Protein 8JUO (pdb70)

B-factor: mean 28.26, std 8.42, range [14.9, 81.4]

Foldseek 3Di:
DAEEEEALPFDLNVVLLVVCQVVVPPHPYYAYEYAPVQAQDWDDHPHDIYGYHYDDQDAPQAPHAEYEYDHELVCCVVCLCSNPVRPHQYEYAYPNCLPPPLAAEEQCLAPLVSLLRRVSSYHYHAFLVLLLVVLLCRLVCVVFNWAEKEKEKAFELCLLTPVSLVLLVQQVVCVVVVHDRDDDSDPDRAVVDKAQDDADADPVRHHPVQVSNQPNNCRRNVHNHGYGYGYMYHSHRFKMKMKMKTFGPAADALVNSQVSQVPGPQEAEFEDVVVPTADDAVVQEPPGGWYKYPWHADPVDRRMIIIMTMHGCSDSVGSVSSVVSVVSCVVVVVD/DAEEEEALPFLLNVVLLVVCVVVVPPHPYYAYEYAPVQAQDWDDHPHDIYGYHYDDQDQPLAPHAEYEYDHELVVCVVCLCSNPVRPHQYEAAYPNCLQPPLAAAEQCLAALVSLLRRPSSYHYDAFLVLLLVVLLCRLVCVVFNWAEKEKEKAFEQCLLTPVSLVLLVVQVVCVVVVHDRDDDSDPDRAVVDKAQADADADPVRHHPVQVSNQRNNCRHNVHNYGYGYGYMYHHHRFKMKMKMKTFGPAADFLVNSLVSQVPGPQEDEFEDVVVPTADDAVVQEPPGGWYKYPWGQDPVDRRMIIIMTMHGCSDSVGSVSSVVSVVSCVVVVVD

Secondary structure (DSSP, 8-state):
-EEEEES-SSHHHHHHHHHHHHTT---SEEEEEE-TTTTT-EEEETTEEEEPEE--SSSTTTT-SEEEE-SHHHHHHHHHHHHTTTS-EEEE-SSTTTT-TTS-B--HHHHGGGGG--TTSEEEPPPHHHHHHHHHHHHHHHHS-EEEEEEEEEE-GGGGHHHHHHHHHHHHHHHHTTPPPP-SSSSS--TT--B---S-B-TTS-BHHHHHHHHHHHHHHTS--EEEEEEEE-S-SSEEEEEEEEEESS---HHHHHHHHHT-TTEEE--BGGGTB---HHHHTT--SEEEEEEEE-TT-TTEEEEEEEEETTIIIIIHHHHHHHHHHHHTT--/-EEEEES-SSHHHHHHHHHHHHTT---SEEEEEE-TTTTT-EEEETTEEEEPEEP-SSSTTTT-SEEEE-SHHHHHHHHHHHHHTTSPEEEE-SSTTTT-TTS-B--HHHHGGGGG--TTSEEEPPPHHHHHHHHHHHHHHHHS-EEEEEEEEEE-GGGGHHHHHHHHHHHHHHHHTTPPPP--SSSS--TT--B---S-B-TTS-BHHHHHHHHHHHHHHTS--EEEEEEEE-S-SSEEEEEEEEEESS---HHHHHHHHHT-TTEEE--BGGGTB---HHHHTT--SEEEEEEEE-TT-TTEEEEEEEEETTIIIIIHHHHHHHHHHHHTT--

Organism: Porphyromonas gingivalis (NCBI:txid837)

Sequence (670 aa):
MKIAIVGVSGAVGQEFLRVLSQRDFPIDGLYLFGSSRSAGSVYSFKGKEYVVRELKDNDDFKGIDIAFCSAGGDTSIAFADTITRHGTLMIDNSSAFRMQEDVPLVVPEVNGDDALVHPRNIISNPNCTTIQMVVALKPIEDLSHIRRVHVATYQAASGAGALGMAELVQQVEELARGEKPTVDKFAYQLMYNLIPQIDVFTDNDYTKEEMKMYRETKRIMHSDVMVSATCVRVPVMRAHSEAIWVETERPIAPEEARAAFAKAPGVLLCDEPSEKQYPMPLFGTEQDPVIVGRIRQDLANPNGLVFWCVSDQIRKGAALNAVQIAEYLIAKGHFMKIAIVGVSGAVGQEFLRVLSQRDFPIDGLYLFGSSRSAGSVYSFKGKEYVVRELKDNDDFKGIDIAFCSAGGDTSIAFADTITRHGTLMIDNSSAFRMQEDVPLVVPEVNGDDALVHPRNIISNPNCTTIQMVVALKPIEDLSHIRRVHVATYQAASGAGALGMAELVQQVEELARGEKPTVDKFAYQLMYNLIPQIDVFTDNDYTKEEMKMYRETKRIMHSDVMVSATCVRVPVMRAHSEAIWVETERPIAPEEARAAFAKAPGVLLCDEPSEKQYPMPLFGTEQDPVIVGRIRQDLANPNGLVFWCVSDQIRKGAALNAVQIAEYLIAKGHF

Solvent-accessible surface area: 29797 Å² total; per-residue (Å²): 49,85,0,0,0,1,11,0,68,35,32,29,1,69,13,0,17,88,2,0,41,95,78,114,4,66,33,126,14,9,65,4,0,7,63,76,220,12,40,50,43,92,46,68,9,116,57,137,114,56,94,4,99,64,12,112,104,50,86,36,1,150,49,8,49,0,0,0,1,27,35,36,19,124,36,1,114,70,48,4,106,1,0,25,109,68,51,0,5,0,0,0,21,10,52,26,15,16,77,75,144,64,0,12,3,1,0,20,42,18,12,6,81,44,0,56,109,32,95,94,40,3,0,0,2,2,12,16,0,0,0,2,0,0,1,0,0,61,15,0,36,100,58,14,48,0,77,120,2,112,5,31,1,92,2,0,0,5,38,34,32,55,114,0,36,57,16,6,68,72,0,76,75,12,56,92,133,73,82,151,14,78,53,92,96,11,73,143,51,0,35,174,59,105,10,92,61,8,61,84,116,41,158,81,118,77,1,102,12,14,18,39,0,73,116,2,0,58,46,1,21,130,19,103,0,91,4,45,4,75,0,24,26,7,44,39,66,33,0,1,2,0,14,0,98,2,23,2,102,100,78,4,57,41,139,56,0,78,54,7,1,68,158,13,97,34,21,85,39,30,10,65,97,108,119,157,84,77,3,71,25,139,135,1,33,94,91,43,38,0,13,0,0,98,20,92,69,16,182,97,41,107,35,4,3,8,2,53,0,0,3,0,22,6,30,3,7,9,0,5,0,0,0,31,0,0,46,56,0,57,65,111,64,64,106,58,83,0,0,0,2,11,0,69,34,34,29,1,70,13,1,17,87,2,0,40,101,84,108,3,68,37,123,16,10,65,4,0,5,63,79,222,12,40,50,44,92,47,72,10,104,73,126,110,42,96,3,104,62,13,110,105,48,87,36,0,151,45,9,48,0,0,0,2,24,33,41,20,126,36,2,115,65,47,5,108,2,1,24,105,73,52,0,5,0,1,0,28,11,53,25,9,16,84,71,141,64,0,13,6,0,0,20,40,19,14,5,85,44,0,64,110,32,94,86,44,3,0,0,0,1,12,14,0,0,0,1,0,0,2,0,0,59,15,0,34,97,57,13,46,0,97,104,1,116,5,31,1,93,2,0,0,6,39,37,32,55,116,0,34,58,17,6,71,83,0,72,80,12,53,92,171,75,89,178,23,76,65,97,95,12,74,144,53,0,35,172,58,109,11,92,65,9,64,83,115,36,156,83,117,78,1,107,12,15,17,42,0,73,113,1,0,53,47,1,19,128,18,101,0,89,4,45,3,75,0,24,21,9,43,38,68,35,0,1,2,0,14,0,97,2,32,4,110,103,76,5,58,40,136,56,0,76,57,11,1,69,149,12,95,30,22,87,42,24,10,67,97,103,110,150,89,74,3,72,26,139,130,1,33,98,87,42,36,0,14,0,0,98,19,95,67,16,179,97,43,108,36,3,3,7,1,53,0,0,2,0,25,6,29,3,3,4,0,6,0,1,0,30,0,0,46,50,0,58,77,113,64,60,109

Radius of gyration: 28.69 Å; Cα contacts (8 Å, |Δi|>4): 1543; chains: 2; bounding box: 78×66×54 Å

InterPro domains:
  IPR000534 Semialdehyde dehydrogenase, NAD-binding [PF01118] (2-114)
  IPR000534 Semialdehyde dehydrogenase, NAD-binding [SM00859] (2-118)
  IPR005986 Aspartate-semialdehyde dehydrogenase, beta-type [TIGR01296] (2-331)
  IPR012080 Aspartate-semialdehyde dehydrogenase [MF_02121] (1-330)
  IPR012280 Semialdehyde dehydrogenase, dimerisation domain [PF02774] (137-316)
  IPR036291 NAD(P)-binding domain superfamily [SSF51735] (1-154)

Nearest PDB structures (foldseek):
  8juo-assembly1_A  TM=1.003E+00  e=2.904E-75  Porphyromonas gingivalis
  3pyx-assembly1_B  TM=9.686E-01  e=6.316E-44  Streptococcus pneumoniae SP23-BS72
  2yv3-assembly1_B  TM=9.717E-01  e=7.870E-43  Thermus thermophilus HB8
  2gyy-assembly1_A  TM=9.498E-01  e=2.399E-42  Streptococcus pneumoniae
  2gyy-assembly2_D  TM=9.455E-01  e=7.313E-42  Streptococcus pneumoniae

Structure (mmCIF, N/CA/C/O backbone):
data_8JUO
#
_entry.id   8JUO
#
_cell.length_a   74.860
_cell.length_b   108.860
_cell.length_c   162.070
_cell.angle_alpha   90.000
_cell.angle_beta   90.000
_cell.angle_gamma   90.000
#
_symmetry.space_group_name_H-M   'I 21 21 21'
#
loop_
_entity.id
_entity.type
_entity.pdbx_description
1 polymer 'Aspartate-semialdehyde dehydrogenase'
2 water water
#
loop_
_atom_site.group_PDB
_atom_site.id
_atom_site.type_symbol
_atom_site.label_atom_id
_atom_site.label_alt_id
_atom_site.label_comp_id
_atom_site.label_asym_id
_atom_site.label_entity_id
_atom_site.label_seq_id
_atom_site.pdbx_PDB_ins_code
_atom_site.Cartn_x
_atom_site.Cartn_y
_atom_site.Cartn_z
_atom_site.occupancy
_atom_site.B_iso_or_equiv
_atom_site.auth_seq_id
_atom_site.auth_comp_id
_atom_site.auth_asym_id
_atom_site.auth_atom_id
_atom_site.pdbx_PDB_model_num
ATOM 1 N N . MET A 1 1 ? 6.41400 15.95500 -16.68900 1.000 47.97000 1 MET A N 1
ATOM 2 C CA . MET A 1 1 ? 5.40700 14.94400 -17.01500 1.000 40.45000 1 MET A CA 1
ATOM 3 C C . MET A 1 1 ? 4.51900 14.59300 -15.82400 1.000 38.25000 1 MET A C 1
ATOM 4 O O . MET A 1 1 ? 5.00200 14.19000 -14.76900 1.000 36.63000 1 MET A O 1
ATOM 9 N N . LYS A 1 2 ? 3.21100 14.74000 -16.01600 1.000 36.41000 2 LYS A N 1
ATOM 10 C CA . LYS A 1 2 ? 2.21700 14.41000 -15.00600 1.000 32.42000 2 LYS A CA 1
ATOM 11 C C . LYS A 1 2 ? 1.50600 13.11900 -15.39600 1.000 27.26000 2 LYS A C 1
ATOM 12 O O . LYS A 1 2 ? 0.99700 12.99900 -16.51800 1.000 28.81000 2 LYS A O 1
ATOM 18 N N . ILE A 1 3 ? 1.46500 12.16600 -14.46400 1.000 27.47000 3 ILE A N 1
ATOM 19 C CA . ILE A 1 3 ? 1.11700 10.77200 -14.73500 1.000 25.65000 3 ILE A CA 1
ATOM 20 C C . ILE A 1 3 ? -0.01900 10.36700 -13.81100 1.000 27.41000 3 ILE A C 1
ATOM 21 O O . ILE A 1 3 ? 0.03400 10.62600 -12.60400 1.000 27.77000 3 ILE A O 1
ATOM 26 N N . ALA A 1 4 ? -1.03700 9.72900 -14.37100 1.000 25.14000 4 ALA A N 1
ATOM 27 C CA . ALA A 1 4 ? -2.11800 9.15700 -13.58100 1.000 24.74000 4 ALA A CA 1
ATOM 28 C C . ALA A 1 4 ? -2.07900 7.63400 -13.65500 1.000 22.96000 4 ALA A C 1
ATOM 29 O O . ALA A 1 4 ? -1.73400 7.05800 -14.69400 1.000 24.31000 4 ALA A O 1
ATOM 31 N N . ILE A 1 5 ? -2.42600 6.98300 -12.54700 1.000 21.43000 5 ILE A N 1
ATOM 32 C CA . ILE A 1 5 ? -2.72700 5.55400 -12.52200 1.000 21.17000 5 ILE A CA 1
ATOM 33 C C . ILE A 1 5 ? -4.19200 5.42000 -12.13300 1.000 23.47000 5 ILE A C 1
ATOM 34 O O . ILE A 1 5 ? -4.60200 5.88000 -11.05800 1.000 23.12000 5 ILE A O 1
ATOM 39 N N . VAL A 1 6 ? -4.97600 4.81400 -13.01000 1.000 21.28000 6 VAL A N 1
ATOM 40 C CA . VAL A 1 6 ? -6.40600 4.61600 -12.79900 1.000 22.60000 6 VAL A CA 1
ATOM 41 C C . VAL A 1 6 ? -6.61100 3.14000 -12.49200 1.000 24.57000 6 VAL A C 1
ATOM 42 O O . VAL A 1 6 ? -6.43500 2.28400 -13.36900 1.000 25.54000 6 VAL A O 1
ATOM 46 N N . GLY A 1 7 ? -6.97900 2.84200 -11.24700 1.000 21.46000 7 GLY A N 1
ATOM 47 C CA . GLY A 1 7 ? -7.07700 1.46700 -10.79200 1.000 21.03000 7 GLY A CA 1
ATOM 48 C C . GLY A 1 7 ? -5.76700 1.02000 -10.17800 1.000 24.04000 7 GLY A C 1
ATOM 49 O O . GLY A 1 7 ? -5.09700 0.13300 -10.70700 1.000 23.20000 7 GLY A O 1
ATOM 50 N N . VAL A 1 8 ? -5.39600 1.62900 -9.05200 1.000 25.10000 8 VAL A N 1
ATOM 51 C CA . VAL A 1 8 ? -4.08400 1.38100 -8.46800 1.000 24.41000 8 VAL A CA 1
ATOM 52 C C . VAL A 1 8 ? -4.09800 0.23500 -7.45900 1.000 23.45000 8 VAL A C 1
ATOM 53 O O . VAL A 1 8 ? -3.03400 -0.31800 -7.14500 1.000 23.64000 8 VAL A O 1
ATOM 57 N N . SER A 1 9 ? -5.27600 -0.18700 -6.99100 1.000 21.97000 9 SER A N 1
ATOM 58 C CA . SER A 1 9 ? -5.40400 -1.09500 -5.85500 1.000 21.31000 9 SER A CA 1
ATOM 59 C C . SER A 1 9 ? -4.98900 -2.53300 -6.16200 1.000 20.38000 9 SER A C 1
ATOM 60 O O . SER A 1 9 ? -4.59000 -3.24900 -5.23900 1.000 21.92000 9 SER A O 1
ATOM 63 N N . GLY A 1 10 ? -5.17400 -2.98000 -7.40500 1.000 22.33000 10 GLY A N 1
ATOM 64 C CA . GLY A 1 10 ? -4.99300 -4.37400 -7.76000 1.000 22.12000 10 GLY A CA 1
ATOM 65 C C . GLY A 1 10 ? -3.54800 -4.72100 -8.11600 1.000 25.52000 10 GLY A C 1
ATOM 66 O O . GLY A 1 10 ? -2.62700 -3.90700 -8.00500 1.000 25.05000 10 GLY A O 1
ATOM 67 N N . ALA A 1 11 ? -3.36000 -5.96800 -8.56700 1.000 21.19000 11 ALA A N 1
ATOM 68 C CA . ALA A 1 11 ? -2.00200 -6.46600 -8.78300 1.000 24.76000 11 ALA A CA 1
ATOM 69 C C . ALA A 1 11 ? -1.27100 -5.64900 -9.84400 1.000 25.61000 11 ALA A C 1
ATOM 70 O O . ALA A 1 11 ? -0.08300 -5.32800 -9.69100 1.000 22.36000 11 ALA A O 1
ATOM 72 N N . VAL A 1 12 ? -1.96300 -5.29500 -10.92700 1.000 25.21000 12 VAL A N 1
ATOM 73 C CA . VAL A 1 12 ? -1.29500 -4.56900 -12.00000 1.000 23.43000 12 VAL A CA 1
ATOM 74 C C . VAL A 1 12 ? -1.05500 -3.11900 -11.59400 1.000 23.59000 12 VAL A C 1
ATOM 75 O O . VAL A 1 12 ? -0.00800 -2.53300 -11.90000 1.000 22.05000 12 VAL A O 1
ATOM 79 N N . GLY A 1 13 ? -2.01100 -2.51200 -10.89300 1.000 21.81000 13 GLY A N 1
ATOM 80 C CA . GLY A 1 13 ? -1.81200 -1.13900 -10.46500 1.000 21.42000 13 GLY A CA 1
ATOM 81 C C . GLY A 1 13 ? -0.62900 -1.00300 -9.52800 1.000 24.54000 13 GLY A C 1
ATOM 82 O O . GLY A 1 13 ? 0.14200 -0.04000 -9.62100 1.000 22.85000 13 GLY A O 1
ATOM 83 N N . GLN A 1 14 ? -0.47400 -1.96300 -8.60900 1.000 24.33000 14 GLN A N 1
ATOM 84 C CA . GLN A 1 14 ? 0.71200 -1.98400 -7.76100 1.000 22.26000 14 GLN A CA 1
ATOM 85 C C . GLN A 1 14 ? 1.97100 -2.20100 -8.58500 1.000 23.07000 14 GLN A C 1
ATOM 86 O O . GLN A 1 14 ? 3.02600 -1.63000 -8.27500 1.000 26.07000 14 GLN A O 1
ATOM 92 N N . GLU A 1 15 ? 1.88400 -3.00000 -9.65000 1.000 23.27000 15 GLU A N 1
ATOM 93 C CA . GLU A 1 15 ? 3.06400 -3.19700 -10.48400 1.000 23.95000 15 GLU A CA 1
ATOM 94 C C . GLU A 1 15 ? 3.46300 -1.90800 -11.19400 1.000 24.58000 15 GLU A C 1
ATOM 95 O O . GLU A 1 15 ? 4.65500 -1.63600 -11.36100 1.000 25.31000 15 GLU A O 1
ATOM 101 N N . PHE A 1 16 ? 2.48500 -1.09700 -11.60500 1.000 22.99000 16 PHE A N 1
ATOM 102 C CA . PHE A 1 16 ? 2.79900 0.21000 -12.18000 1.000 24.01000 16 PHE A CA 1
ATOM 103 C C . PHE A 1 16 ? 3.63100 1.05800 -11.22100 1.000 23.57000 16 PHE A C 1
ATOM 104 O O . PHE A 1 16 ? 4.59900 1.71100 -11.63700 1.000 23.47000 16 PHE A O 1
ATOM 112 N N . LEU A 1 17 ? 3.26200 1.07400 -9.93400 1.000 25.07000 17 LEU A N 1
ATOM 113 C CA . LEU A 1 17 ? 4.03000 1.83500 -8.94600 1.000 25.36000 17 LEU A CA 1
ATOM 114 C C . LEU A 1 17 ? 5.46800 1.34200 -8.86700 1.000 25.67000 17 LEU A C 1
ATOM 115 O O . LEU A 1 17 ? 6.40600 2.14200 -8.74400 1.000 25.53000 17 LEU A O 1
ATOM 120 N N . ARG A 1 18 ? 5.65600 0.02700 -8.92100 1.000 24.61000 18 ARG A N 1
ATOM 121 C CA . ARG A 1 18 ? 6.99800 -0.53700 -8.84600 1.000 25.09000 18 ARG A CA 1
ATOM 122 C C . ARG A 1 18 ? 7.79500 -0.23400 -10.10900 1.000 27.50000 18 ARG A C 1
ATOM 123 O O . ARG A 1 18 ? 8.94200 0.22200 -10.03100 1.000 29.17000 18 ARG A O 1
ATOM 131 N N . VAL A 1 19 ? 7.20700 -0.48000 -11.28300 1.000 25.43000 19 VAL A N 1
ATOM 132 C CA . VAL A 1 19 ? 7.91200 -0.34100 -12.55700 1.000 28.50000 19 VAL A CA 1
ATOM 133 C C . VAL A 1 19 ? 8.27400 1.11800 -12.82100 1.000 24.91000 19 VAL A C 1
ATOM 134 O O . VAL A 1 19 ? 9.34600 1.41400 -13.36100 1.000 24.05000 19 VAL A O 1
ATOM 138 N N . LEU A 1 20 ? 7.33900 2.02500 -12.52100 1.000 22.66000 20 LEU A N 1
ATOM 139 C CA . LEU A 1 20 ? 7.58100 3.42500 -12.84500 1.000 24.40000 20 LEU A CA 1
ATOM 140 C C . LEU A 1 20 ? 8.73000 3.98100 -12.02600 1.000 24.03000 20 LEU A C 1
ATOM 141 O O . LEU A 1 20 ? 9.44700 4.86500 -12.49400 1.000 24.57000 20 LEU A O 1
ATOM 146 N N . SER A 1 21 ? 8.92000 3.45700 -10.81600 1.000 25.62000 21 SER A N 1
ATOM 147 C CA . SER A 1 21 ? 10.04700 3.81200 -9.96400 1.000 28.31000 21 SER A CA 1
ATOM 148 C C . SER A 1 21 ? 11.33200 3.13500 -10.43900 1.000 30.96000 21 SER A C 1
ATOM 149 O O . SER A 1 21 ? 12.37700 3.78900 -10.57300 1.000 31.03000 21 SER A O 1
ATOM 152 N N . GLN A 1 22 ? 11.25500 1.82000 -10.69200 1.000 27.42000 22 GLN A N 1
ATOM 153 C CA . GLN A 1 22 ? 12.43600 1.04000 -11.05900 1.000 30.65000 22 GLN A CA 1
ATOM 154 C C . GLN A 1 22 ? 13.07500 1.55800 -12.34200 1.000 33.43000 22 GLN A C 1
ATOM 155 O O . GLN A 1 22 ? 14.30600 1.55700 -12.47700 1.000 30.18000 22 GLN A O 1
ATOM 161 N N . ARG A 1 23 ? 12.26300 2.00400 -13.29500 1.000 28.44000 23 ARG A N 1
ATOM 162 C CA . ARG A 1 23 ? 12.76800 2.43000 -14.59500 1.000 30.13000 23 ARG A CA 1
ATOM 163 C C . ARG A 1 23 ? 12.97900 3.93000 -14.67200 1.000 30.61000 23 ARG A C 1
ATOM 164 O O . ARG A 1 23 ? 13.22300 4.45600 -15.76600 1.000 30.40000 23 ARG A O 1
ATOM 172 N N . ASP A 1 24 ? 12.88500 4.62600 -13.53700 1.000 31.32000 24 ASP A N 1
ATOM 173 C CA . ASP A 1 24 ? 13.12800 6.06500 -13.46900 1.000 32.98000 24 ASP A CA 1
ATOM 174 C C . ASP A 1 24 ? 12.31900 6.80500 -14.52800 1.000 32.55000 24 ASP A C 1
ATOM 175 O O . ASP A 1 24 ? 12.80900 7.71300 -15.20200 1.000 30.68000 24 ASP A O 1
ATOM 180 N N . PHE A 1 25 ? 11.07300 6.37700 -14.69700 1.000 29.95000 25 PHE A N 1
ATOM 181 C CA . PHE A 1 25 ? 10.17200 7.07200 -15.59600 1.000 29.40000 25 PHE A CA 1
ATOM 182 C C . PHE A 1 25 ? 10.06200 8.53400 -15.16100 1.000 27.38000 25 PHE A C 1
ATOM 183 O O . PHE A 1 25 ? 10.00800 8.82300 -13.95800 1.000 28.39000 25 PHE A O 1
ATOM 191 N N . PRO A 1 26 ? 10.06900 9.48400 -16.09500 1.000 31.25000 26 PRO A N 1
ATOM 192 C CA . PRO A 1 26 ? 10.13300 10.90300 -15.71300 1.000 31.36000 26 PRO A CA 1
ATOM 193 C C . PRO A 1 26 ? 8.77500 11.39500 -15.22100 1.000 33.80000 26 PRO A C 1
ATOM 194 O O . PRO A 1 26 ? 7.81400 11.47700 -15.98800 1.000 35.98000 26 PRO A O 1
ATOM 198 N N . ILE A 1 27 ? 8.69800 11.69800 -13.92600 1.000 31.27000 27 ILE A N 1
ATOM 199 C CA . ILE A 1 27 ? 7.43100 12.02300 -13.27400 1.000 34.48000 27 ILE A CA 1
ATOM 200 C C . ILE A 1 27 ? 7.60600 13.30400 -12.46200 1.000 36.51000 27 ILE A C 1
ATOM 201 O O . ILE A 1 27 ? 8.40900 13.34000 -11.52200 1.000 34.49000 27 ILE A O 1
ATOM 206 N N . ASP A 1 28 ? 6.85800 14.35200 -12.83200 1.000 36.21000 28 ASP A N 1
ATOM 207 C CA . ASP A 1 28 ? 6.77800 15.58800 -12.05300 1.000 41.17000 28 ASP A CA 1
ATOM 208 C C . ASP A 1 28 ? 5.58800 15.61300 -11.10600 1.000 41.47000 28 ASP A C 1
ATOM 209 O O . ASP A 1 28 ? 5.61200 16.35800 -10.11600 1.000 45.02000 28 ASP A O 1
ATOM 214 N N . GLY A 1 29 ? 4.55300 14.82700 -11.39700 1.000 36.31000 29 GLY A N 1
ATOM 215 C CA . GLY A 1 29 ? 3.35200 14.74900 -10.58800 1.000 31.94000 29 GLY A CA 1
ATOM 216 C C . GLY A 1 29 ? 2.66700 13.41300 -10.79000 1.000 32.54000 29 GLY A C 1
ATOM 217 O O . GLY A 1 29 ? 2.54700 12.94700 -11.92600 1.000 30.69000 29 GLY A O 1
ATOM 218 N N . LEU A 1 30 ? 2.25300 12.77400 -9.69700 1.000 29.59000 30 LEU A N 1
ATOM 219 C CA . LEU A 1 30 ? 1.55000 11.50100 -9.73300 1.000 28.72000 30 LEU A CA 1
ATOM 220 C C . LEU A 1 30 ? 0.15400 11.68200 -9.15600 1.000 28.14000 30 LEU A C 1
ATOM 221 O O . LEU A 1 30 ? -0.03300 12.38100 -8.15200 1.000 28.17000 30 LEU A O 1
ATOM 226 N N . TYR A 1 31 ? -0.82200 11.06300 -9.81100 1.000 27.55000 31 TYR A N 1
ATOM 227 C CA . TYR A 1 31 ? -2.22600 11.17500 -9.45000 1.000 26.75000 31 TYR A CA 1
ATOM 228 C C . TYR A 1 31 ? -2.82300 9.77900 -9.48200 1.000 25.73000 31 TYR A C 1
ATOM 229 O O . TYR A 1 31 ? -2.79900 9.11400 -10.52400 1.000 24.65000 31 TYR A O 1
ATOM 238 N N . LEU A 1 32 ? -3.34400 9.33200 -8.34700 1.000 25.16000 32 LEU A N 1
ATOM 239 C CA . LEU A 1 32 ? -3.93300 8.00600 -8.24500 1.000 24.03000 32 LEU A CA 1
ATOM 240 C C . LEU A 1 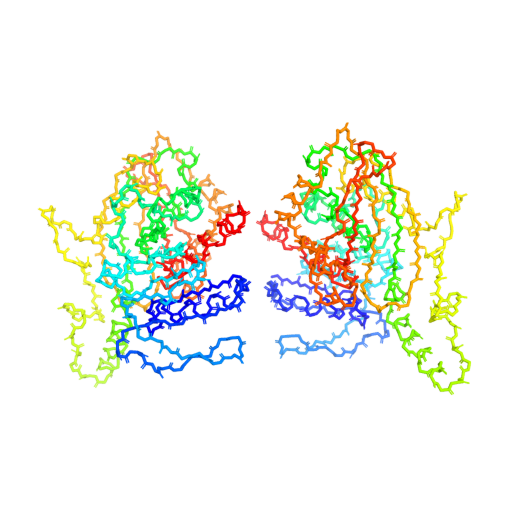32 ? -5.45000 8.11800 -8.23900 1.000 23.70000 32 LEU A C 1
ATOM 241 O O . LEU A 1 32 ? -6.01100 8.99500 -7.57400 1.000 26.87000 32 LEU A O 1
ATOM 246 N N . PHE A 1 33 ? -6.10000 7.23200 -8.99000 1.000 20.98000 33 PHE A N 1
ATOM 247 C CA . PHE A 1 33 ? -7.55400 7.17600 -9.09500 1.000 24.84000 33 PHE A CA 1
ATOM 248 C C . PHE A 1 33 ? -8.04600 5.74700 -8.95200 1.000 26.16000 33 PHE A C 1
ATOM 249 O O . PHE A 1 33 ? -7.37900 4.80000 -9.38400 1.000 26.70000 33 PHE A O 1
ATOM 257 N N . GLY A 1 34 ? -9.23700 5.60600 -8.37100 1.000 27.95000 34 GLY A N 1
ATOM 258 C CA . GLY A 1 34 ? -9.89800 4.32400 -8.26000 1.000 26.64000 34 GLY A CA 1
ATOM 259 C C . GLY A 1 34 ? -11.39200 4.50600 -8.08200 1.000 28.06000 34 GLY A C 1
ATOM 260 O O . GLY A 1 34 ? -11.92100 5.61100 -8.21500 1.000 28.11000 34 GLY A O 1
ATOM 261 N N . SER A 1 35 ? -12.07100 3.39700 -7.79500 1.000 26.29000 35 SER A N 1
ATOM 262 C CA . SER A 1 35 ? -13.49200 3.44700 -7.48100 1.000 28.74000 35 SER A CA 1
ATOM 263 C C . SER A 1 35 ? -13.68600 4.01300 -6.08100 1.000 31.54000 35 SER A C 1
ATOM 264 O O . SER A 1 35 ? -12.72900 4.34700 -5.37600 1.000 26.62000 35 SER A O 1
ATOM 267 N N . SER A 1 36 ? -14.95200 4.11000 -5.66400 1.000 31.36000 36 SER A N 1
ATOM 268 C CA . SER A 1 36 ? -15.23500 4.54900 -4.30200 1.000 33.43000 36 SER A CA 1
ATOM 269 C C . SER A 1 36 ? -14.62300 3.60500 -3.27400 1.000 33.60000 36 SER A C 1
ATOM 270 O O . SER A 1 36 ? -14.35000 4.01900 -2.14200 1.000 34.64000 36 SER A O 1
ATOM 273 N N . ARG A 1 37 ? -14.40900 2.33600 -3.64100 1.000 33.02000 37 ARG A N 1
ATOM 274 C CA . ARG A 1 37 ? -13.83500 1.37600 -2.70000 1.000 34.73000 37 ARG A CA 1
ATOM 275 C C . ARG A 1 37 ? -12.39900 1.72800 -2.35000 1.000 34.10000 37 ARG A C 1
ATOM 276 O O . ARG A 1 37 ? -11.96700 1.52000 -1.20700 1.000 33.48000 37 ARG A O 1
ATOM 284 N N . SER A 1 38 ? -11.66000 2.27200 -3.31800 1.000 28.89000 38 SER A N 1
ATOM 285 C CA . SER A 1 38 ? -10.24900 2.56300 -3.12600 1.000 28.05000 38 SER A CA 1
ATOM 286 C C . SER A 1 38 ? -9.98600 4.03500 -2.79100 1.000 28.75000 38 SER A C 1
ATOM 287 O O . SER A 1 38 ? -8.92200 4.35300 -2.24200 1.000 28.48000 38 SER A O 1
ATOM 290 N N . ALA A 1 39 ? -10.95700 4.92800 -3.00100 1.000 27.97000 39 ALA A N 1
ATOM 291 C CA . ALA A 1 39 ? -10.79000 6.33900 -2.66300 1.000 27.56000 39 ALA A CA 1
ATOM 292 C C . ALA A 1 39 ? -10.39900 6.51700 -1.19800 1.000 27.69000 39 ALA A C 1
ATOM 293 O O . ALA A 1 39 ? -10.96100 5.87800 -0.30400 1.000 28.77000 39 ALA A O 1
ATOM 295 N N . GLY A 1 40 ? -9.42000 7.39200 -0.95900 1.000 29.53000 40 GLY A N 1
ATOM 296 C CA . GLY A 1 40 ? -8.92200 7.65200 0.37400 1.000 28.09000 40 GLY A CA 1
ATOM 297 C C . GLY A 1 40 ? -7.77500 6.76800 0.82700 1.000 27.95000 40 GLY A C 1
ATOM 298 O O . GLY A 1 40 ? -7.21200 7.01900 1.89900 1.000 27.89000 40 GLY A O 1
ATOM 299 N N . SER A 1 41 ? -7.41400 5.74100 0.05900 1.000 26.51000 41 SER A N 1
ATOM 300 C CA . SER A 1 41 ? -6.28100 4.89900 0.43000 1.000 25.94000 41 SER A CA 1
ATOM 301 C C . SER A 1 41 ? -4.96700 5.62900 0.17200 1.000 24.62000 41 SER A C 1
ATOM 302 O O . SER A 1 41 ? -4.87900 6.50800 -0.68700 1.000 25.20000 41 SER A O 1
ATOM 305 N N . VAL A 1 42 ? -3.93000 5.24200 0.91300 1.000 22.12000 42 VAL A N 1
ATOM 306 C CA . VAL A 1 42 ? -2.62300 5.89600 0.85100 1.000 24.40000 42 VAL A CA 1
ATOM 307 C C . VAL A 1 42 ? -1.62700 4.95400 0.19600 1.000 24.59000 42 VAL A C 1
ATOM 308 O O . VAL A 1 42 ? -1.59200 3.76500 0.52500 1.000 25.57000 42 VAL A O 1
ATOM 312 N N . TYR A 1 43 ? -0.80800 5.48700 -0.72100 1.000 23.78000 43 TYR A N 1
ATOM 313 C CA . TYR A 1 43 ? 0.30800 4.74900 -1.31000 1.000 26.56000 43 TYR A CA 1
ATOM 314 C C . TYR A 1 43 ? 1.55200 5.62900 -1.33000 1.000 28.58000 43 TYR A C 1
ATOM 315 O O . TYR A 1 43 ? 1.47700 6.82700 -1.62400 1.000 28.93000 43 TYR A O 1
ATOM 324 N N . SER A 1 44 ? 2.70000 5.03000 -1.02100 1.000 29.59000 44 SER A N 1
ATOM 325 C CA . SER A 1 44 ? 3.94000 5.78900 -1.08800 1.000 34.20000 44 SER A CA 1
ATOM 326 C C . SER A 1 44 ? 4.68000 5.44100 -2.37100 1.000 32.08000 44 SER A C 1
ATOM 327 O O . SER A 1 44 ? 4.75100 4.26900 -2.75400 1.000 30.28000 44 SER A O 1
ATOM 330 N N . PHE A 1 45 ? 5.27800 6.48000 -2.95900 1.000 30.98000 45 PHE A N 1
ATOM 331 C CA . PHE A 1 45 ? 5.96800 6.34700 -4.23800 1.000 29.79000 45 PHE A CA 1
ATOM 332 C C . PHE A 1 45 ? 7.13500 7.31800 -4.25800 1.000 28.88000 45 PHE A C 1
ATOM 333 O O . PHE A 1 45 ? 6.92200 8.53100 -4.20100 1.000 27.90000 45 PHE A O 1
ATOM 341 N N . LYS A 1 46 ? 8.35400 6.79000 -4.33000 1.000 32.91000 46 LYS A N 1
ATOM 342 C CA . LYS A 1 46 ? 9.56100 7.61500 -4.37200 1.000 34.98000 46 LYS A CA 1
ATOM 343 C C . LYS A 1 46 ? 9.59000 8.62200 -3.21400 1.000 32.13000 46 LYS A C 1
ATOM 344 O O . LYS A 1 46 ? 9.84900 9.81500 -3.39100 1.000 33.63000 46 LYS A O 1
ATOM 350 N N . GLY A 1 47 ? 9.29500 8.12600 -2.01500 1.000 34.59000 47 GLY A N 1
ATOM 351 C CA . GLY A 1 47 ? 9.45400 8.90200 -0.79900 1.000 35.29000 47 GLY A CA 1
ATOM 352 C C . GLY A 1 47 ? 8.33900 9.87100 -0.47500 1.000 39.28000 47 GLY A C 1
ATOM 353 O O . GLY A 1 47 ? 8.48300 10.66200 0.46600 1.000 38.08000 47 GLY A O 1
ATOM 354 N N . LYS A 1 48 ? 7.23500 9.84300 -1.21500 1.000 40.74000 48 LYS A N 1
ATOM 355 C CA . LYS A 1 48 ? 6.09900 10.68200 -0.86200 1.000 38.24000 48 LYS A CA 1
ATOM 356 C C . LYS A 1 48 ? 4.81800 9.85800 -0.88400 1.000 36.14000 48 LYS A C 1
ATOM 357 O O . LYS A 1 48 ? 4.70900 8.85900 -1.59600 1.000 34.51000 48 LYS A O 1
ATOM 363 N N . GLU A 1 49 ? 3.83200 10.35000 -0.14300 1.000 35.18000 49 GLU A N 1
ATOM 364 C CA . GLU A 1 49 ? 2.57500 9.64100 0.04500 1.000 31.61000 49 GLU A CA 1
ATOM 365 C C . GLU A 1 49 ? 1.47200 10.30000 -0.77500 1.000 29.94000 49 GLU A C 1
ATOM 366 O O . GLU A 1 49 ? 1.39300 11.52900 -0.86200 1.000 27.75000 49 GLU A O 1
ATOM 372 N N . TYR A 1 50 ? 0.61900 9.47100 -1.37300 1.000 27.36000 50 TYR A N 1
ATOM 373 C CA . TYR A 1 50 ? -0.40500 9.91700 -2.31100 1.000 26.75000 50 TYR A CA 1
ATOM 374 C C . TYR A 1 50 ? -1.73900 9.33100 -1.89400 1.000 26.14000 50 TYR A C 1
ATOM 375 O O . TYR A 1 50 ? -1.80500 8.18000 -1.45300 1.000 25.70000 50 TYR A O 1
ATOM 384 N N . VAL A 1 51 ? -2.80200 10.11100 -2.05200 1.000 25.45000 51 VAL A N 1
ATOM 385 C CA . VAL A 1 51 ? -4.13200 9.71300 -1.61300 1.000 25.85000 51 VAL A CA 1
ATOM 386 C C . VAL A 1 51 ? -4.98700 9.48400 -2.85000 1.000 24.26000 51 VAL A C 1
ATOM 387 O O . VAL A 1 51 ? -5.05400 10.35100 -3.72700 1.000 26.52000 51 VAL A O 1
ATOM 391 N N . VAL A 1 52 ? -5.62400 8.31100 -2.91800 1.000 24.87000 52 VAL A N 1
ATOM 392 C CA . VAL A 1 52 ? -6.43200 7.93200 -4.07700 1.000 22.34000 52 VAL A CA 1
ATOM 393 C C . VAL A 1 52 ? -7.68600 8.79000 -4.12400 1.000 26.67000 52 VAL A C 1
ATOM 394 O O . VAL A 1 52 ? -8.38800 8.94700 -3.11500 1.000 26.42000 52 VAL A O 1
ATOM 398 N N . ARG A 1 53 ? -7.97400 9.34800 -5.29900 1.000 27.26000 53 ARG A N 1
ATOM 399 C CA . ARG A 1 53 ? -9.19500 10.08800 -5.57600 1.000 29.58000 53 ARG A CA 1
ATOM 400 C C . ARG A 1 53 ? -10.19700 9.16000 -6.24500 1.000 29.62000 53 ARG A C 1
ATOM 401 O O . ARG A 1 53 ? -9.81300 8.26600 -7.00300 1.000 27.69000 53 ARG A O 1
ATOM 409 N N . GLU A 1 54 ? -11.48700 9.32600 -5.93800 1.000 29.35000 54 GLU A N 1
ATOM 410 C CA . GLU A 1 54 ? -12.51400 8.56900 -6.64000 1.000 29.97000 54 GLU A CA 1
ATOM 411 C C . GLU A 1 54 ? -12.63200 9.07400 -8.07100 1.000 29.78000 54 GLU A C 1
ATOM 412 O O . GLU A 1 54 ? -12.63800 10.28300 -8.32000 1.000 29.13000 54 GLU A O 1
ATOM 418 N N . LEU A 1 55 ? -12.69400 8.13800 -9.01300 1.000 28.42000 55 LEU A N 1
ATOM 419 C CA . LEU A 1 55 ? -12.82700 8.47300 -10.42600 1.000 28.72000 55 LEU A CA 1
ATOM 420 C C . LEU A 1 55 ? -14.23200 9.00400 -10.67400 1.000 31.03000 55 LEU A C 1
ATOM 421 O O . LEU A 1 55 ? -15.21800 8.27200 -10.52900 1.000 28.27000 55 LEU A O 1
ATOM 426 N N . LYS A 1 56 ? -14.32700 10.28200 -11.03300 1.000 33.07000 56 LYS A N 1
ATOM 427 C CA . LYS A 1 56 ? -15.60900 10.93100 -11.27600 1.000 35.02000 56 LYS A CA 1
ATOM 428 C C . LYS A 1 56 ? -15.59800 11.57800 -12.65300 1.000 35.23000 56 LYS A C 1
ATOM 429 O O . LYS A 1 56 ? -14.54200 11.92400 -13.18800 1.000 30.78000 56 LYS A O 1
ATOM 435 N N . ASP A 1 57 ? -16.79600 11.74900 -13.22300 1.000 34.93000 57 ASP A N 1
ATOM 436 C CA . ASP A 1 57 ? -16.93800 12.37000 -14.54300 1.000 35.33000 57 ASP A CA 1
ATOM 437 C C . ASP A 1 57 ? -16.81400 13.88500 -14.38300 1.000 37.08000 57 ASP A C 1
ATOM 438 O O . ASP A 1 57 ? -17.79000 14.64100 -14.42800 1.000 36.84000 57 ASP A O 1
ATOM 443 N N . ASN A 1 58 ? -15.57000 14.33100 -14.20100 1.000 35.83000 58 ASN A N 1
ATOM 444 C CA . ASN A 1 58 ? -15.26400 15.73900 -13.98200 1.000 32.95000 58 ASN A CA 1
ATOM 445 C C . ASN A 1 58 ? -14.01800 16.15200 -14.76200 1.000 35.71000 58 ASN A C 1
ATOM 446 O O . ASN A 1 58 ? -13.74100 15.59900 -15.83100 1.000 35.54000 58 ASN A O 1
ATOM 451 N N . ASP A 1 59 ? -13.25800 17.11700 -14.23600 1.000 35.27000 59 ASP A N 1
ATOM 452 C CA . ASP A 1 59 ? -12.10300 17.68100 -14.92600 1.000 35.04000 59 ASP A CA 1
ATOM 453 C C . ASP A 1 59 ? -10.79000 17.35100 -14.21800 1.000 34.40000 59 ASP A C 1
ATOM 454 O O . ASP A 1 59 ? -9.81200 18.09400 -14.33600 1.000 32.96000 59 ASP A O 1
ATOM 459 N N . ASP A 1 60 ? -10.75100 16.22300 -13.50200 1.000 34.22000 60 ASP A N 1
ATOM 460 C CA . ASP A 1 60 ? -9.56300 15.85800 -12.73500 1.000 35.12000 60 ASP A CA 1
ATOM 461 C C . ASP A 1 60 ? -8.34500 15.59700 -13.61400 1.000 31.15000 60 ASP A C 1
ATOM 462 O O . ASP A 1 60 ? -7.21700 15.62900 -13.10800 1.000 36.01000 60 ASP A O 1
ATOM 467 N N . PHE A 1 61 ? -8.53400 15.32800 -14.90500 1.000 30.12000 61 PHE A N 1
ATOM 468 C CA . PHE A 1 61 ? -7.42300 14.94600 -15.76900 1.000 27.61000 61 PHE A CA 1
ATOM 469 C C . PHE A 1 61 ? -6.86600 16.12200 -16.56700 1.000 31.94000 61 PHE A C 1
ATOM 470 O O . PHE A 1 61 ? -5.96400 15.93000 -17.39400 1.000 28.12000 61 PHE A O 1
ATOM 478 N N . LYS A 1 62 ? -7.34400 17.34000 -16.30500 1.000 30.78000 62 LYS A N 1
ATOM 479 C CA . LYS A 1 62 ? -6.68800 18.52800 -16.83700 1.000 31.55000 62 LYS A CA 1
ATOM 480 C C . LYS A 1 62 ? -5.24600 18.60600 -16.34100 1.000 29.17000 62 LYS A C 1
ATOM 481 O O . LYS A 1 62 ? -4.98200 18.55000 -15.13900 1.000 31.65000 62 LYS A O 1
ATOM 487 N N . GLY A 1 63 ? -4.30700 18.73900 -17.27000 1.000 30.32000 63 GLY A N 1
ATOM 488 C CA . GLY A 1 63 ? -2.91200 18.82900 -16.91200 1.000 30.82000 63 GLY A CA 1
ATOM 489 C C . GLY A 1 63 ? -2.18100 17.50500 -16.87600 1.000 30.77000 63 GLY A C 1
ATOM 490 O O . GLY A 1 63 ? -0.95400 17.49800 -16.74600 1.000 31.67000 63 GLY A O 1
ATOM 491 N N . ILE A 1 64 ? -2.89200 16.38800 -16.99300 1.000 31.12000 64 ILE A N 1
ATOM 492 C CA . ILE A 1 64 ? -2.28300 15.06100 -16.93500 1.000 27.30000 64 ILE A CA 1
ATOM 493 C C . ILE A 1 64 ? -1.89000 14.62600 -18.34200 1.000 26.18000 64 ILE A C 1
ATOM 494 O O . ILE A 1 64 ? -2.71200 14.63800 -19.27000 1.000 26.67000 64 ILE A O 1
ATOM 499 N N . ASP A 1 65 ? -0.62300 14.24500 -18.50100 1.000 26.16000 65 ASP A N 1
ATOM 500 C CA . ASP A 1 65 ? -0.09400 13.88900 -19.81000 1.000 27.14000 65 ASP A CA 1
ATOM 501 C C . ASP A 1 65 ? -0.47000 12.46900 -20.20500 1.000 29.94000 65 ASP A C 1
ATOM 502 O O . ASP A 1 65 ? -0.89300 12.23000 -21.34500 1.000 25.93000 65 ASP A O 1
ATOM 507 N N . ILE A 1 66 ? -0.31200 11.51600 -19.27800 1.000 25.83000 66 ILE A N 1
ATOM 508 C CA . ILE A 1 66 ? -0.55300 10.09900 -19.53700 1.000 26.02000 66 ILE A CA 1
ATOM 509 C C . ILE A 1 66 ? -1.32900 9.49300 -18.37400 1.000 25.10000 66 ILE A C 1
ATOM 510 O O . ILE A 1 66 ? -0.98000 9.69600 -17.20600 1.000 23.67000 66 ILE A O 1
ATOM 515 N N . ALA A 1 67 ? -2.35400 8.70300 -18.70200 1.000 24.67000 67 ALA A N 1
ATOM 516 C CA . ALA A 1 67 ? -3.10700 7.92300 -17.72500 1.000 22.56000 67 ALA A CA 1
ATOM 517 C C . ALA A 1 67 ? -2.96300 6.43900 -18.05200 1.000 23.36000 67 ALA A C 1
ATOM 518 O O . ALA A 1 67 ? -3.43600 5.98000 -19.09900 1.000 23.65000 67 ALA A O 1
ATOM 520 N N . PHE A 1 68 ? -2.31100 5.70100 -17.15900 1.000 23.78000 68 PHE A N 1
ATOM 521 C CA . PHE A 1 68 ? -2.20700 4.25000 -17.25100 1.000 23.08000 68 PHE A CA 1
ATOM 522 C C . PHE A 1 68 ? -3.41100 3.65600 -16.54500 1.000 22.38000 68 PHE A C 1
ATOM 523 O O . PHE A 1 68 ? -3.57400 3.85600 -15.33900 1.000 21.84000 68 PHE A O 1
ATOM 531 N N . CYS A 1 69 ? -4.23900 2.92600 -17.27600 1.000 25.03000 69 CYS A N 1
ATOM 532 C CA . CYS A 1 69 ? -5.46900 2.43700 -16.66400 1.000 25.63000 69 CYS A CA 1
ATOM 533 C C . CYS A 1 69 ? -5.46500 0.91900 -16.60800 1.000 28.62000 69 CYS A C 1
ATOM 534 O O . CYS A 1 69 ? -5.40000 0.25600 -17.64700 1.000 26.20000 69 CYS A O 1
ATOM 537 N N . SER A 1 70 ? -5.65100 0.43800 -15.37900 1.000 27.29000 70 SER A N 1
ATOM 538 C CA . SER A 1 70 ? -5.79100 -0.99000 -15.09500 1.000 28.95000 70 SER A CA 1
ATOM 539 C C . SER A 1 70 ? -6.99000 -1.19300 -14.17000 1.000 30.95000 70 SER A C 1
ATOM 540 O O . SER A 1 70 ? -6.87800 -1.72600 -13.06700 1.000 31.70000 70 SER A O 1
ATOM 543 N N . ALA A 1 71 ? -8.16200 -0.77000 -14.64900 1.000 30.10000 71 ALA A N 1
ATOM 544 C CA . ALA A 1 71 ? -9.39300 -0.81000 -13.87100 1.000 31.61000 71 ALA A CA 1
ATOM 545 C C . ALA A 1 71 ? -10.46000 -1.67500 -14.52500 1.000 35.79000 71 ALA A C 1
ATOM 546 O O . ALA A 1 71 ? -11.61600 -1.65700 -14.08600 1.000 40.01000 71 ALA A O 1
ATOM 548 N N . GLY A 1 72 ? -10.11100 -2.42000 -15.55900 1.000 35.97000 72 GLY A N 1
ATOM 549 C CA . GLY A 1 72 ? -11.10100 -3.25700 -16.21900 1.000 36.74000 72 GLY A CA 1
ATOM 550 C C . GLY A 1 72 ? -11.83700 -2.51900 -17.31800 1.000 37.88000 72 GLY A C 1
ATOM 551 O O . GLY A 1 72 ? -11.95200 -1.29100 -17.32000 1.000 35.94000 72 GLY A O 1
ATOM 552 N N . GLY A 1 73 ? -12.35600 -3.30000 -18.27500 1.000 34.73000 73 GLY A N 1
ATOM 553 C CA . GLY A 1 73 ? -13.01600 -2.71900 -19.43200 1.000 35.00000 73 GLY A CA 1
ATOM 554 C C . GLY A 1 73 ? -14.26400 -1.93400 -19.08700 1.000 37.26000 73 GLY A C 1
ATOM 555 O O . GLY A 1 73 ? -14.59800 -0.96200 -19.77400 1.000 36.46000 73 GLY A O 1
ATOM 556 N N . ASP A 1 74 ? -14.97600 -2.35100 -18.03200 1.000 35.31000 74 ASP A N 1
ATOM 557 C CA . ASP A 1 74 ? -16.12800 -1.60900 -17.52300 1.000 37.61000 74 ASP A CA 1
ATOM 558 C C . ASP A 1 74 ? -15.77000 -0.15300 -17.27200 1.000 35.65000 74 ASP A C 1
ATOM 559 O O . ASP A 1 74 ? -16.43100 0.76300 -17.78300 1.000 33.00000 74 ASP A O 1
ATOM 564 N N . THR A 1 75 ? -14.72900 0.05300 -16.45900 1.000 35.37000 75 THR A N 1
ATOM 565 C CA . THR A 1 75 ? -14.31500 1.40600 -16.10000 1.000 35.12000 75 THR A CA 1
ATOM 566 C C . THR A 1 75 ? -13.76100 2.16100 -17.30400 1.000 32.88000 75 THR A C 1
ATOM 567 O O . THR A 1 75 ? -14.04400 3.35500 -17.47600 1.000 30.69000 75 THR A O 1
ATOM 571 N N . SER A 1 76 ? -12.95800 1.49200 -18.14300 1.000 31.88000 76 SER A N 1
ATOM 572 C CA . SER A 1 76 ? -12.39100 2.18800 -19.29900 1.000 30.74000 76 SER A CA 1
ATOM 573 C C . SER A 1 76 ? -13.47200 2.67900 -20.25300 1.000 30.00000 76 SER A C 1
ATOM 574 O O . SER A 1 76 ? -13.40800 3.81300 -20.73600 1.000 28.29000 76 SER A O 1
ATOM 577 N N . ILE A 1 77 ? -14.48800 1.85600 -20.53100 1.000 30.08000 77 ILE A N 1
ATOM 578 C CA . ILE A 1 77 ? -15.57200 2.28600 -21.41200 1.000 29.46000 77 ILE A CA 1
ATOM 579 C C . ILE A 1 77 ? -16.28900 3.48300 -20.80800 1.000 29.44000 77 ILE A C 1
ATOM 580 O O . ILE A 1 77 ? -16.54000 4.48400 -21.48800 1.000 28.36000 77 ILE A O 1
ATOM 585 N N . ALA A 1 78 ? -16.58300 3.41000 -19.50500 1.000 31.55000 78 ALA A N 1
ATOM 586 C CA . ALA A 1 78 ? -17.41400 4.41800 -18.85300 1.000 33.85000 78 ALA A CA 1
ATOM 587 C C . ALA A 1 78 ? -16.67900 5.74000 -18.69400 1.000 29.98000 78 ALA A C 1
ATOM 588 O O . ALA A 1 78 ? -17.29800 6.80900 -18.76200 1.000 31.81000 78 ALA A O 1
ATOM 590 N N . PHE A 1 79 ? -15.36400 5.69900 -18.48200 1.000 29.98000 79 PHE A N 1
ATOM 591 C CA . PHE A 1 79 ? -14.62600 6.90300 -18.12900 1.000 31.21000 79 PHE A CA 1
ATOM 592 C C . PHE A 1 79 ? -13.58500 7.32900 -19.15800 1.000 31.04000 79 PHE A C 1
ATOM 593 O O . PHE A 1 79 ? -12.85400 8.28700 -18.90300 1.000 29.71000 79 PHE A O 1
ATOM 601 N N . ALA A 1 80 ? -13.50200 6.65800 -20.31300 1.000 28.89000 80 ALA A N 1
ATOM 602 C CA . ALA A 1 80 ? -12.56300 7.09500 -21.34400 1.000 29.36000 80 ALA A CA 1
ATOM 603 C C . ALA A 1 80 ? -12.80000 8.55600 -21.71500 1.000 33.04000 80 ALA A C 1
ATOM 604 O O . ALA A 1 80 ? -11.84700 9.32800 -21.87500 1.000 29.59000 80 ALA A O 1
ATOM 606 N N . ASP A 1 81 ? -14.06700 8.95300 -21.85200 1.000 34.29000 81 ASP A N 1
ATOM 607 C CA . ASP A 1 81 ? -14.37300 10.34000 -22.20000 1.000 35.36000 81 ASP A CA 1
ATOM 608 C C . ASP A 1 81 ? -13.82400 11.30000 -21.15200 1.000 33.20000 81 ASP A C 1
ATOM 609 O O . ASP A 1 81 ? -13.23300 12.33200 -21.49000 1.000 31.86000 81 ASP A O 1
ATOM 614 N N . THR A 1 82 ? -13.99400 10.96100 -19.87000 1.000 30.99000 82 THR A N 1
ATOM 615 C CA . THR A 1 82 ? -13.47200 11.78900 -18.78600 1.000 31.55000 82 THR A CA 1
ATOM 616 C C . THR A 1 82 ? -11.95400 11.85500 -18.82200 1.000 29.51000 82 THR A C 1
ATOM 617 O O . THR A 1 82 ? -11.35900 12.92600 -18.66800 1.000 29.26000 82 THR A O 1
ATOM 621 N N . ILE A 1 83 ? -11.31200 10.70200 -18.98200 1.000 26.51000 83 ILE A N 1
ATOM 622 C CA . ILE A 1 83 ? -9.86100 10.64900 -18.86600 1.000 24.55000 83 ILE A CA 1
ATOM 623 C C . ILE A 1 83 ? -9.21200 11.45500 -19.98100 1.000 26.55000 83 ILE A C 1
ATOM 624 O O . ILE A 1 83 ? -8.21400 12.15100 -19.75800 1.000 26.99000 83 ILE A O 1
ATOM 629 N N . THR A 1 84 ? -9.77500 11.39100 -21.18900 1.000 25.75000 84 THR A N 1
ATOM 630 C CA . THR A 1 84 ? -9.20000 12.05500 -22.35300 1.000 27.95000 84 THR A CA 1
ATOM 631 C C . THR A 1 84 ? -9.74200 13.47100 -22.56200 1.000 29.46000 84 THR A C 1
ATOM 632 O O . THR A 1 84 ? -9.34600 14.12700 -23.52900 1.000 30.34000 84 THR A O 1
ATOM 636 N N . ARG A 1 85 ? -10.59600 13.96400 -21.65800 1.000 29.79000 85 ARG A N 1
ATOM 637 C CA . ARG A 1 85 ? -11.33100 15.20900 -21.90100 1.000 30.78000 85 ARG A CA 1
ATOM 638 C C . ARG A 1 85 ? -10.40500 16.40400 -22.11600 1.000 32.58000 85 ARG A C 1
ATOM 639 O O . ARG A 1 85 ? -10.76200 17.34400 -22.83700 1.000 35.58000 85 ARG A O 1
ATOM 647 N N . HIS A 1 86 ? -9.21800 16.38800 -21.50900 1.000 30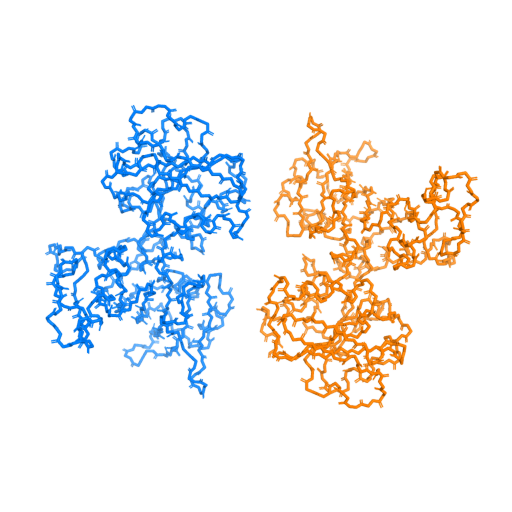.77000 86 HIS A N 1
ATOM 648 C CA . HIS A 1 86 ? -8.30200 17.52100 -21.53700 1.000 31.37000 86 HIS A CA 1
ATOM 649 C C . HIS A 1 86 ? -6.97900 17.17700 -22.21800 1.000 33.15000 86 HIS A C 1
ATOM 650 O O . HIS A 1 86 ? -5.93600 17.74300 -21.89000 1.000 32.39000 86 HIS A O 1
ATOM 657 N N . GLY A 1 87 ? -7.01200 16.25700 -23.18000 1.000 32.86000 87 GLY A N 1
ATOM 658 C CA . GLY A 1 87 ? -5.84300 15.91800 -23.96300 1.000 33.36000 87 GLY A CA 1
ATOM 659 C C . GLY A 1 87 ? -4.95000 14.85500 -23.37300 1.000 30.29000 87 GLY A C 1
ATOM 660 O O . GLY A 1 87 ? -3.90800 14.55200 -23.97000 1.000 30.91000 87 GLY A O 1
ATOM 661 N N . THR A 1 88 ? -5.31100 14.28800 -22.22300 1.000 26.95000 88 THR A N 1
ATOM 662 C CA . THR A 1 88 ? -4.53300 13.19800 -21.64200 1.000 27.00000 88 THR A CA 1
ATOM 663 C C . THR A 1 88 ? -4.53900 11.98500 -22.56500 1.000 24.78000 88 THR A C 1
ATOM 664 O O . THR A 1 88 ? -5.57100 11.62100 -23.13600 1.000 26.37000 88 THR A O 1
ATOM 668 N N . LEU A 1 89 ? -3.37800 11.36200 -22.72300 1.000 28.23000 89 LEU A N 1
ATOM 669 C CA . LEU A 1 89 ? -3.28000 10.12300 -23.48200 1.000 26.04000 89 LEU A CA 1
ATOM 670 C C . LEU A 1 89 ? -3.57800 8.95600 -22.54600 1.000 24.27000 89 LEU A C 1
ATOM 671 O O . LEU A 1 89 ? -2.89600 8.77600 -21.53100 1.000 26.21000 89 LEU A O 1
ATOM 676 N N . MET A 1 90 ? -4.60300 8.18300 -22.88100 1.000 24.40000 90 MET A N 1
ATOM 677 C CA . MET A 1 90 ? -5.04000 7.04000 -22.08600 1.000 22.61000 90 MET A CA 1
ATOM 678 C C . MET A 1 90 ? -4.40400 5.78000 -22.65700 1.000 22.82000 90 MET A C 1
ATOM 679 O O . MET A 1 90 ? -4.71800 5.38400 -23.78100 1.000 23.11000 90 MET A O 1
ATOM 684 N N . ILE A 1 91 ? -3.52000 5.14800 -21.88700 1.000 21.62000 91 ILE A N 1
ATOM 685 C CA . ILE A 1 91 ? -2.94000 3.85500 -22.25100 1.000 21.33000 91 ILE A CA 1
ATOM 686 C C . ILE A 1 91 ? -3.70600 2.80000 -21.46000 1.000 22.77000 91 ILE A C 1
ATOM 687 O O . ILE A 1 91 ? -3.62200 2.73800 -20.22700 1.000 22.99000 91 ILE A O 1
ATOM 692 N N . ASP A 1 92 ? -4.50300 2.00300 -22.15500 1.000 20.25000 92 ASP A N 1
ATOM 693 C CA . ASP A 1 92 ? -5.53800 1.20700 -21.50700 1.000 24.51000 92 ASP A CA 1
ATOM 694 C C . ASP A 1 92 ? -5.14800 -0.26700 -21.49600 1.000 26.24000 92 ASP A C 1
ATOM 695 O O . ASP A 1 92 ? -4.97700 -0.87100 -22.55900 1.000 28.21000 92 ASP A O 1
ATOM 700 N N . ASN A 1 93 ? -5.03900 -0.85200 -20.30000 1.000 23.89000 93 ASN A N 1
ATOM 701 C CA . ASN A 1 93 ? -4.74200 -2.28100 -20.21400 1.000 26.42000 93 ASN A CA 1
ATOM 702 C C . ASN A 1 93 ? -5.94500 -3.15600 -20.50800 1.000 27.80000 93 ASN A C 1
ATOM 703 O O . ASN A 1 93 ? -5.77500 -4.35600 -20.75500 1.000 29.66000 93 ASN A O 1
ATOM 708 N N . SER A 1 94 ? -7.14500 -2.59400 -20.49500 1.000 28.01000 94 SER A N 1
ATOM 709 C CA . SER A 1 94 ? -8.39900 -3.31200 -20.65700 1.000 28.01000 94 SER A CA 1
ATOM 710 C C . SER A 1 94 ? -8.53900 -3.85100 -22.08100 1.000 26.85000 94 SER A C 1
ATOM 711 O O . SER A 1 94 ? -7.77500 -3.51400 -22.99000 1.000 25.14000 94 SER A O 1
ATOM 714 N N . SER A 1 95 ? -9.48200 -4.76800 -22.27400 1.000 27.84000 95 SER A N 1
ATOM 715 C CA . SER A 1 95 ? -9.81300 -5.21200 -23.62300 1.000 25.53000 95 SER A CA 1
ATOM 716 C C . SER A 1 95 ? -10.82100 -4.30100 -24.33200 1.000 29.15000 95 SER A C 1
ATOM 717 O O . SER A 1 95 ? -11.10100 -4.53100 -25.51600 1.000 27.97000 95 SER A O 1
ATOM 720 N N . ALA A 1 96 ? -11.32400 -3.26100 -23.65300 1.000 27.20000 96 ALA A N 1
ATOM 721 C CA . ALA A 1 96 ? -12.45300 -2.46800 -24.15500 1.000 29.49000 96 ALA A CA 1
ATOM 722 C C . ALA A 1 96 ? -12.27300 -2.00800 -25.60000 1.000 27.66000 96 ALA A C 1
ATOM 723 O O . ALA A 1 96 ? -13.18500 -2.14500 -26.42300 1.000 29.07000 96 ALA A O 1
ATOM 725 N N . PHE A 1 97 ? -11.11600 -1.42700 -25.92200 1.000 25.70000 97 PHE A N 1
ATOM 726 C CA . PHE A 1 97 ? -10.91600 -0.75600 -27.20000 1.000 28.49000 97 PHE A CA 1
ATOM 727 C C . PHE A 1 97 ? -10.00400 -1.52500 -28.15600 1.000 28.34000 97 PHE A C 1
ATOM 728 O O . PHE A 1 97 ? -9.59600 -0.96900 -29.18400 1.000 29.18000 97 PHE A O 1
ATOM 736 N N . ARG A 1 98 ? -9.69300 -2.79200 -27.86100 1.000 28.46000 98 ARG A N 1
ATOM 737 C CA . ARG A 1 98 ? -8.62700 -3.47600 -28.59800 1.000 27.46000 98 ARG A CA 1
ATOM 738 C C . ARG A 1 98 ? -8.98400 -3.77200 -30.04900 1.000 31.55000 98 ARG A C 1
ATOM 739 O O . ARG A 1 98 ? -8.07900 -4.00600 -30.85700 1.000 31.48000 98 ARG A O 1
ATOM 747 N N . MET A 1 99 ? -10.26200 -3.76600 -30.40400 1.000 31.39000 99 MET A N 1
ATOM 748 C CA . MET A 1 99 ? -10.66100 -4.00400 -31.78200 1.000 34.05000 99 MET A CA 1
ATOM 749 C C . MET A 1 99 ? -11.14000 -2.73700 -32.48400 1.000 36.26000 99 MET A C 1
ATOM 750 O O . MET A 1 99 ? -11.55000 -2.81300 -33.64600 1.000 35.64000 99 MET A O 1
ATOM 755 N N . GLN A 1 100 ? -11.08100 -1.57700 -31.82400 1.000 32.96000 100 GLN A N 1
ATOM 756 C CA . GLN A 1 100 ? -11.43000 -0.31500 -32.47400 1.000 34.15000 100 GLN A CA 1
ATOM 757 C C . GLN A 1 100 ? -10.30300 0.10800 -33.41000 1.000 35.03000 100 GLN A C 1
ATOM 758 O O . GLN A 1 100 ? -9.16000 0.29400 -32.97700 1.000 33.40000 100 GLN A O 1
ATOM 764 N N . GLU A 1 101 ? -10.62600 0.28000 -34.69500 1.000 38.74000 101 GLU A N 1
ATOM 765 C CA . GLU A 1 101 ? -9.56200 0.51500 -35.66600 1.000 38.95000 101 GLU A CA 1
ATOM 766 C C . GLU A 1 101 ? -8.90500 1.88300 -35.52000 1.000 36.97000 101 GLU A C 1
ATOM 767 O O . GLU A 1 101 ? -7.78500 2.06400 -36.01000 1.000 34.68000 101 GLU A O 1
ATOM 773 N N . ASP A 1 102 ? -9.53200 2.83000 -34.82400 1.000 34.67000 102 ASP A N 1
ATOM 774 C CA . ASP A 1 102 ? -8.89900 4.10700 -34.51900 1.000 34.36000 102 ASP A CA 1
ATOM 775 C C . ASP A 1 102 ? -8.20900 4.10800 -33.16000 1.000 34.25000 102 ASP A C 1
ATOM 776 O O . ASP A 1 102 ? -7.82100 5.17600 -32.66800 1.000 33.34000 102 ASP A O 1
ATOM 781 N N . VAL A 1 103 ? -8.04100 2.93900 -32.55000 1.000 31.22000 103 VAL A N 1
ATOM 782 C CA . VAL A 1 103 ? -7.30000 2.75000 -31.30700 1.000 29.61000 103 VAL A CA 1
ATOM 783 C C . VAL A 1 103 ? -6.08300 1.88400 -31.61200 1.000 27.79000 103 VAL A C 1
ATOM 784 O O . VAL A 1 103 ? -6.23600 0.70900 -31.98500 1.000 28.06000 103 VAL A O 1
ATOM 788 N N . PRO A 1 104 ? -4.85100 2.37500 -31.56800 1.000 24.22000 104 PRO A N 1
ATOM 789 C CA . PRO A 1 104 ? -3.70400 1.49100 -31.81400 1.000 24.82000 104 PRO A CA 1
ATOM 790 C C . PRO A 1 104 ? -3.55700 0.44200 -30.72000 1.000 23.27000 104 PRO A C 1
ATOM 791 O O . PRO A 1 104 ? -3.88500 0.67300 -29.55300 1.000 23.36000 104 PRO A O 1
ATOM 795 N N . LEU A 1 105 ? -3.06700 -0.73300 -31.13000 1.000 24.44000 105 LEU A N 1
ATOM 796 C CA . LEU A 1 105 ? -2.92200 -1.90700 -30.27200 1.000 19.57000 105 LEU A CA 1
ATOM 797 C C . LEU A 1 105 ? -1.45300 -2.28500 -30.35200 1.000 21.07000 105 LEU A C 1
ATOM 798 O O . LEU A 1 105 ? -1.00200 -2.76800 -31.39100 1.000 21.96000 105 LEU A O 1
ATOM 803 N N . VAL A 1 106 ? -0.70200 -2.02800 -29.28800 1.000 18.55000 106 VAL A N 1
ATOM 804 C CA . VAL A 1 106 ? 0.73200 -1.80400 -29.42000 1.000 21.53000 106 VAL A CA 1
ATOM 805 C C . VAL A 1 106 ? 1.52700 -2.76000 -28.54300 1.000 18.14000 106 VAL A C 1
ATOM 806 O O . VAL A 1 106 ? 1.27800 -2.89300 -27.33600 1.000 21.19000 106 VAL A O 1
ATOM 810 N N . VAL A 1 107 ? 2.52600 -3.38100 -29.15200 1.000 20.58000 107 VAL A N 1
ATOM 811 C CA . VAL A 1 107 ? 3.64700 -3.97800 -28.44500 1.000 21.46000 107 VAL A CA 1
ATOM 812 C C . VAL A 1 107 ? 4.89000 -3.27200 -28.97200 1.000 22.12000 107 VAL A C 1
ATOM 813 O O . VAL A 1 107 ? 5.19100 -3.37700 -30.16900 1.000 23.70000 107 VAL A O 1
ATOM 817 N N . PRO A 1 108 ? 5.62300 -2.53100 -28.13500 1.000 22.69000 108 PRO A N 1
ATOM 818 C CA . PRO A 1 108 ? 6.67900 -1.64100 -28.66300 1.000 23.59000 108 PRO A CA 1
ATOM 819 C C . PRO A 1 108 ? 7.74500 -2.33600 -29.48700 1.000 26.21000 108 PRO A C 1
ATOM 820 O O . PRO A 1 108 ? 8.27500 -1.72500 -30.42400 1.000 24.42000 108 PRO A O 1
ATOM 824 N N . GLU A 1 109 ? 8.09900 -3.57500 -29.14500 1.000 23.66000 109 GLU A N 1
ATOM 825 C CA . GLU A 1 109 ? 9.09400 -4.32400 -29.89700 1.000 24.95000 109 GLU A CA 1
ATOM 826 C C . GLU A 1 109 ? 8.63900 -4.65500 -31.31700 1.000 29.01000 109 GLU A C 1
ATOM 827 O O . GLU A 1 109 ? 9.47900 -5.00400 -32.16300 1.000 24.43000 109 GLU A O 1
ATOM 833 N N . VAL A 1 110 ? 7.33900 -4.55400 -31.59800 1.000 23.76000 110 VAL A N 1
ATOM 834 C CA . VAL A 1 110 ? 6.74400 -5.10700 -32.81500 1.000 24.35000 110 VAL A CA 1
ATOM 835 C C . VAL A 1 110 ? 6.15400 -4.02300 -33.70000 1.000 24.93000 110 VAL A C 1
ATOM 836 O O . VAL A 1 110 ? 6.42200 -3.98000 -34.91100 1.000 26.32000 110 VAL A O 1
ATOM 840 N N . ASN A 1 111 ? 5.30400 -3.15700 -33.14200 1.000 25.16000 111 ASN A N 1
ATOM 841 C CA . ASN A 1 111 ? 4.61900 -2.12100 -33.92000 1.000 24.83000 111 ASN A CA 1
ATOM 842 C C . ASN A 1 111 ? 4.58700 -0.80300 -33.15800 1.000 23.68000 111 ASN A C 1
ATOM 843 O O . ASN A 1 111 ? 3.56700 -0.10500 -33.13000 1.000 24.84000 111 ASN A O 1
ATOM 848 N N . GLY A 1 112 ? 5.70800 -0.44300 -32.52700 1.000 22.92000 112 GLY A N 1
ATOM 849 C CA . GLY A 1 112 ? 5.73700 0.76000 -31.70000 1.000 23.89000 112 GLY A CA 1
ATOM 850 C C . GLY A 1 112 ? 5.28000 2.02100 -32.42000 1.000 26.80000 112 GLY A C 1
ATOM 851 O O . GLY A 1 112 ? 4.61100 2.87400 -31.83200 1.000 25.37000 112 GLY A O 1
ATOM 852 N N . ASP A 1 113 ? 5.61400 2.14900 -33.70900 1.000 23.07000 113 ASP A N 1
ATOM 853 C CA . ASP A 1 113 ? 5.22500 3.34300 -34.45700 1.000 29.43000 113 ASP A CA 1
ATOM 854 C C . ASP A 1 113 ? 3.70900 3.51400 -34.56300 1.000 27.57000 113 ASP A C 1
ATOM 855 O O . ASP A 1 113 ? 3.24500 4.62900 -34.82900 1.000 29.21000 113 ASP A O 1
ATOM 860 N N . ASP A 1 114 ? 2.92500 2.45300 -34.34500 1.000 22.93000 114 ASP A N 1
ATOM 861 C CA . ASP A 1 114 ? 1.46800 2.58700 -34.37100 1.000 25.63000 114 ASP A CA 1
ATOM 862 C C . ASP A 1 114 ? 0.96500 3.48500 -33.24500 1.000 23.79000 114 ASP A C 1
ATOM 863 O O . ASP A 1 114 ? -0.13000 4.05700 -33.33600 1.000 23.22000 114 ASP A O 1
ATOM 868 N N . ALA A 1 115 ? 1.72900 3.57200 -32.15900 1.000 24.49000 115 ALA A N 1
ATOM 869 C CA . ALA A 1 115 ? 1.34900 4.38400 -31.01200 1.000 25.07000 115 ALA A CA 1
ATOM 870 C C . ALA A 1 115 ? 1.30800 5.87500 -31.33700 1.000 28.03000 115 ALA A C 1
ATOM 871 O O . ALA A 1 115 ? 0.61700 6.62700 -30.63800 1.000 28.09000 115 ALA A O 1
ATOM 873 N N . LEU A 1 116 ? 2.03000 6.31100 -32.37600 1.000 29.01000 116 LEU A N 1
ATOM 874 C CA . LEU A 1 116 ? 2.17300 7.73600 -32.67400 1.000 27.61000 116 LEU A CA 1
ATOM 875 C C . LEU A 1 116 ? 0.88300 8.35800 -33.17600 1.000 30.40000 116 LEU A C 1
ATOM 876 O O . LEU A 1 116 ? 0.76600 9.58500 -33.19700 1.000 30.03000 116 LEU A O 1
ATOM 881 N N . VAL A 1 117 ? -0.09100 7.55200 -33.55800 1.000 29.63000 117 VAL A N 1
ATOM 882 C CA . VAL A 1 117 ? -1.32200 8.06200 -34.13100 1.000 33.07000 117 VAL A CA 1
ATOM 883 C C . VAL A 1 117 ? -2.46800 7.52000 -33.29500 1.000 31.15000 117 VAL A C 1
ATOM 884 O O . VAL A 1 117 ? -2.77700 6.32200 -33.34000 1.000 29.60000 117 VAL A O 1
ATOM 888 N N . HIS A 1 118 ? -3.09300 8.40800 -32.53300 1.000 30.17000 118 HIS A N 1
ATOM 889 C CA . HIS A 1 118 ? -4.13900 8.02500 -31.58600 1.000 32.17000 118 HIS A CA 1
ATOM 890 C C . HIS A 1 118 ? -5.23000 9.07900 -31.61400 1.000 30.07000 118 HIS A C 1
ATOM 891 O O . HIS A 1 118 ? -5.28900 9.95500 -30.74100 1.000 31.94000 118 HIS A O 1
ATOM 898 N N . PRO A 1 119 ? -6.12300 9.02200 -32.60700 1.000 31.45000 119 PRO A N 1
ATOM 899 C CA . PRO A 1 119 ? -7.10200 10.10700 -32.76600 1.000 34.02000 119 PRO A CA 1
ATOM 900 C C . PRO A 1 119 ? -8.03800 10.24700 -31.58300 1.000 36.15000 119 PRO A C 1
ATOM 901 O O . PRO A 1 119 ? -8.51900 11.35500 -31.32300 1.000 36.70000 119 PRO A O 1
ATOM 905 N N . ARG A 1 120 ? -8.31500 9.16300 -30.85700 1.000 31.41000 120 ARG A N 1
ATOM 906 C CA . ARG A 1 120 ? -9.13600 9.24800 -29.65900 1.000 32.26000 120 ARG A CA 1
ATOM 907 C C . ARG A 1 120 ? -8.31200 9.44400 -28.39500 1.000 28.27000 120 ARG A C 1
ATOM 908 O O . ARG A 1 120 ? -8.87000 9.38200 -27.29400 1.000 28.24000 120 ARG A O 1
ATOM 916 N N . ASN A 1 121 ? -7.00400 9.67500 -28.53700 1.000 27.83000 121 ASN A N 1
ATOM 917 C CA . ASN A 1 121 ? -6.06300 9.74700 -27.41500 1.000 27.35000 121 ASN A CA 1
ATOM 918 C C . ASN A 1 121 ? -6.17900 8.51800 -26.51000 1.000 27.93000 121 ASN A C 1
ATOM 919 O O . ASN A 1 121 ? -5.99200 8.59000 -25.29200 1.000 26.48000 121 ASN A O 1
ATOM 924 N N . ILE A 1 122 ? -6.46000 7.37200 -27.12800 1.000 27.60000 122 ILE A N 1
ATOM 925 C CA . ILE A 1 122 ? -6.45200 6.07500 -26.46000 1.000 24.68000 122 ILE A CA 1
ATOM 926 C C . ILE A 1 122 ? -5.48000 5.16500 -27.20500 1.000 24.73000 122 ILE A C 1
ATOM 927 O O . ILE A 1 122 ? -5.48000 5.12800 -28.44200 1.000 23.19000 122 ILE A O 1
ATOM 932 N N . ILE A 1 123 ? -4.62900 4.46900 -26.44800 1.000 22.12000 123 ILE A N 1
ATOM 933 C CA . ILE A 1 123 ? -3.82800 3.35200 -26.93500 1.000 22.39000 123 ILE A CA 1
ATOM 934 C C . ILE A 1 123 ? -4.17600 2.14700 -26.07300 1.000 23.55000 123 ILE A C 1
ATOM 935 O O . ILE A 1 123 ? -4.33500 2.27700 -24.85200 1.000 22.39000 123 ILE A O 1
ATOM 940 N N . SER A 1 124 ? -4.30400 0.98100 -26.70100 1.000 21.40000 124 SER A N 1
ATOM 941 C CA . SER A 1 124 ? -4.60700 -0.20800 -25.91500 1.000 23.20000 124 SER A CA 1
ATOM 942 C C . SER A 1 124 ? -3.41200 -1.14400 -25.86000 1.000 22.55000 124 SER A C 1
ATOM 943 O O . SER A 1 124 ? -2.80100 -1.43700 -26.88900 1.000 22.30000 124 SER A O 1
ATOM 946 N N . ASN A 1 125 ? -3.20000 -1.61500 -24.63800 1.000 22.97000 125 ASN A N 1
ATOM 947 C CA . ASN A 1 125 ? -2.31700 -2.74500 -24.33300 1.000 24.50000 125 ASN A CA 1
ATOM 948 C C . ASN A 1 125 ? -2.99100 -4.04500 -24.76700 1.000 23.08000 125 ASN A C 1
ATOM 949 O O . ASN A 1 125 ? -4.14800 -4.26700 -24.41200 1.000 25.00000 125 ASN A O 1
ATOM 954 N N . PRO A 1 126 ? -2.30900 -4.94200 -25.47400 1.000 21.82000 126 PRO A N 1
ATOM 955 C CA . PRO A 1 126 ? -2.94100 -6.22200 -25.84200 1.000 23.13000 126 PRO A CA 1
ATOM 956 C C . PRO A 1 126 ? -3.03000 -7.17800 -24.65500 1.000 22.36000 126 PRO A C 1
ATOM 957 O O . PRO A 1 126 ? -2.50800 -6.92700 -23.56800 1.000 21.10000 126 PRO A O 1
ATOM 961 N N . ASN A 1 127 ? -3.75300 -8.28000 -24.87300 1.000 22.13000 127 ASN A N 1
ATOM 962 C CA . ASN A 1 127 ? -3.82800 -9.36700 -23.89900 1.000 21.58000 127 ASN A CA 1
ATOM 963 C C . ASN A 1 127 ? -2.44100 -9.90600 -23.57800 1.000 21.96000 127 ASN A C 1
ATOM 964 O O . ASN A 1 127 ? -1.56700 -9.97500 -24.44200 1.000 21.11000 127 ASN A O 1
ATOM 969 N N . CYS A 1 128 ? -2.24400 -10.32500 -22.33100 1.000 19.69000 128 CYS A N 1
ATOM 970 C CA . CYS A 1 128 ? -0.98100 -10.85600 -21.80800 1.000 22.83000 128 CYS A CA 1
ATOM 971 C C . CYS A 1 128 ? -0.36200 -11.89300 -22.74400 1.000 20.76000 128 CYS A C 1
ATOM 972 O O . CYS A 1 128 ? 0.86400 -11.92400 -22.91200 1.000 19.63000 128 CYS A O 1
ATOM 975 N N . THR A 1 129 ? -1.21100 -12.88200 -23.05400 1.000 20.54000 129 THR A N 1
ATOM 976 C CA . THR A 1 129 ? -0.70000 -14.01300 -23.82400 1.000 21.92000 129 THR A CA 1
ATOM 977 C C . THR A 1 129 ? -0.37000 -13.60900 -25.25700 1.000 21.95000 129 THR A C 1
ATOM 978 O O . THR A 1 129 ? 0.51400 -14.21000 -25.88300 1.000 20.88000 129 THR A O 1
ATOM 982 N N . THR A 1 130 ? -1.07400 -12.61400 -25.79800 1.000 19.22000 130 THR A N 1
ATOM 983 C CA . THR A 1 130 ? -0.73100 -12.09400 -27.11500 1.000 19.39000 130 THR A CA 1
ATOM 984 C C . THR A 1 130 ? 0.60400 -11.36200 -27.07300 1.000 19.36000 130 THR A C 1
ATOM 985 O O . THR A 1 130 ? 1.44000 -11.53500 -27.96600 1.000 18.94000 130 THR A O 1
ATOM 989 N N . ILE A 1 131 ? 0.81400 -10.54400 -26.04300 1.000 19.33000 131 ILE A N 1
ATOM 990 C CA . ILE A 1 131 ? 2.06300 -9.79100 -25.93300 1.000 17.59000 131 ILE A CA 1
ATOM 991 C C . ILE A 1 131 ? 3.24100 -10.74100 -25.96100 1.000 19.65000 131 ILE A C 1
ATOM 992 O O . ILE A 1 131 ? 4.19400 -10.56700 -26.73200 1.000 20.47000 131 ILE A O 1
ATOM 997 N N . GLN A 1 132 ? 3.18800 -11.76900 -25.11700 1.000 20.46000 132 GLN A N 1
ATOM 998 C CA . GLN A 1 132 ? 4.31000 -12.68400 -25.00800 1.000 18.49000 132 GLN A CA 1
ATOM 999 C C . GLN A 1 132 ? 4.53500 -13.41400 -26.32800 1.000 18.23000 132 GLN A C 1
ATOM 1000 O O . GLN A 1 132 ? 5.67700 -13.52700 -26.79900 1.000 20.35000 132 GLN A O 1
ATOM 1006 N N . MET A 1 133 ? 3.45000 -13.80300 -27.00400 1.000 17.65000 133 MET A N 1
ATOM 1007 C CA . MET A 1 133 ? 3.59300 -14.50900 -28.27800 1.000 18.95000 133 MET A CA 1
ATOM 1008 C C . MET A 1 133 ? 4.21000 -13.62700 -29.36500 1.000 19.36000 133 MET A C 1
ATOM 1009 O O . MET A 1 133 ? 5.13100 -14.05800 -30.07200 1.000 20.08000 133 MET A O 1
ATOM 1014 N N . VAL A 1 134 ? 3.71800 -12.39400 -29.53800 1.000 17.91000 134 VAL A N 1
ATOM 1015 C CA . VAL A 1 134 ? 4.21100 -11.61100 -30.67400 1.000 19.47000 134 VAL A CA 1
ATOM 1016 C C . VAL A 1 134 ? 5.64300 -11.12500 -30.44000 1.000 18.49000 134 VAL A C 1
ATOM 1017 O O . VAL A 1 134 ? 6.37300 -10.87900 -31.39900 1.000 16.71000 134 VAL A O 1
ATOM 1021 N N . VAL A 1 135 ? 6.06700 -10.96400 -29.18300 1.000 17.99000 135 VAL A N 1
ATOM 1022 C CA . VAL A 1 135 ? 7.47100 -10.63300 -28.91200 1.000 20.30000 135 VAL A CA 1
ATOM 1023 C C . VAL A 1 135 ? 8.37100 -11.75500 -29.41000 1.000 20.37000 135 VAL A C 1
ATOM 1024 O O . VAL A 1 135 ? 9.47400 -11.51900 -29.93200 1.000 19.51000 135 VAL A O 1
ATOM 1028 N N . ALA A 1 136 ? 7.91500 -13.00100 -29.25100 1.000 20.58000 136 ALA A N 1
ATOM 1029 C CA . ALA A 1 136 ? 8.67100 -14.13400 -29.77800 1.000 21.03000 136 ALA A CA 1
ATOM 1030 C C . ALA A 1 136 ? 8.51400 -14.26000 -31.28600 1.000 20.47000 136 ALA A C 1
ATOM 1031 O O . ALA A 1 136 ? 9.47600 -14.60100 -31.98500 1.000 22.69000 136 ALA A O 1
ATOM 1033 N N . LEU A 1 137 ? 7.32000 -13.97800 -31.81400 1.000 18.56000 137 LEU A N 1
ATOM 1034 C CA . LEU A 1 137 ? 7.07200 -14.17400 -33.24300 1.000 18.96000 137 LEU A CA 1
ATOM 1035 C C . LEU A 1 137 ? 7.80000 -13.14500 -34.10900 1.000 21.47000 137 LEU A C 1
ATOM 1036 O O . LEU A 1 137 ? 8.20000 -13.46200 -35.23700 1.000 20.61000 137 LEU A O 1
ATOM 1041 N N . LYS A 1 138 ? 7.93500 -11.90000 -33.63200 1.000 22.58000 138 LYS A N 1
ATOM 1042 C CA . LYS A 1 138 ? 8.51200 -10.83400 -34.46000 1.000 21.23000 138 LYS A CA 1
ATOM 1043 C C . LYS A 1 138 ? 9.87900 -11.18400 -35.04200 1.000 21.31000 138 LYS A C 1
ATOM 1044 O O . LYS A 1 138 ? 10.07700 -10.96600 -36.24700 1.000 21.35000 138 LYS A O 1
ATOM 1050 N N . PRO A 1 139 ? 10.85200 -11.70200 -34.28600 1.000 22.81000 139 PRO A N 1
ATOM 1051 C CA . PRO A 1 139 ? 12.13800 -12.03900 -34.92600 1.000 24.05000 139 PRO A CA 1
ATOM 1052 C C . PRO A 1 139 ? 12.04100 -13.14200 -35.96600 1.000 23.30000 139 PRO A C 1
ATOM 1053 O O . PRO A 1 139 ? 12.89400 -13.19000 -36.86600 1.000 24.07000 139 PRO A O 1
ATOM 1057 N N . ILE A 1 140 ? 11.04700 -14.03300 -35.86400 1.000 21.46000 140 ILE A N 1
ATOM 1058 C CA . ILE A 1 140 ? 10.85900 -15.09200 -36.85700 1.000 21.43000 140 ILE A CA 1
ATOM 1059 C C . ILE A 1 140 ? 10.19500 -14.51900 -38.09300 1.000 24.46000 140 ILE A C 1
ATOM 1060 O O . ILE A 1 140 ? 10.57500 -14.83400 -39.22800 1.000 22.54000 140 ILE A O 1
ATOM 1065 N N . GLU A 1 141 ? 9.19900 -13.65600 -37.88100 1.000 21.48000 141 GLU A N 1
ATOM 1066 C CA . GLU A 1 141 ? 8.52700 -12.98200 -38.98900 1.000 22.44000 141 GLU A CA 1
ATOM 1067 C C . GLU A 1 141 ? 9.51200 -12.21900 -39.86500 1.000 23.75000 141 GLU A C 1
ATOM 1068 O O . GLU A 1 141 ? 9.41400 -12.24900 -41.09900 1.000 25.38000 141 GLU A O 1
ATOM 1074 N N . ASP A 1 142 ? 10.49200 -11.55600 -39.24500 1.000 25.27000 142 ASP A N 1
ATOM 1075 C CA . ASP A 1 142 ? 11.45700 -10.77300 -40.01200 1.000 28.58000 142 ASP A CA 1
ATOM 1076 C C . ASP A 1 142 ? 12.30400 -11.65700 -40.92800 1.000 29.86000 142 ASP A C 1
ATOM 1077 O O . ASP A 1 142 ? 12.78800 -11.18200 -41.96300 1.000 27.96000 142 ASP A O 1
ATOM 1082 N N . LEU A 1 143 ? 12.47600 -12.94400 -40.57600 1.000 26.18000 143 LEU A N 1
ATOM 1083 C CA . LEU A 1 143 ? 13.19000 -13.90900 -41.41900 1.000 25.97000 143 LEU A CA 1
ATOM 1084 C C . LEU A 1 143 ? 12.31900 -14.42000 -42.56300 1.000 27.51000 143 LEU A C 1
ATOM 1085 O O . LEU A 1 143 ? 12.76000 -14.47100 -43.71900 1.000 25.30000 143 LEU A O 1
ATOM 1090 N N . SER A 1 144 ? 11.09200 -14.84200 -42.24800 1.000 22.40000 144 SER A N 1
ATOM 1091 C CA . SER A 1 144 ? 10.16400 -15.34000 -43.25300 1.000 23.38000 144 SER A CA 1
ATOM 1092 C C . SER A 1 144 ? 8.75900 -15.22300 -42.68700 1.000 26.62000 144 SER A C 1
ATOM 1093 O O . SER A 1 144 ? 8.53700 -15.54200 -41.51600 1.000 24.01000 144 SER A O 1
ATOM 1096 N N . HIS A 1 145 ? 7.83800 -14.82100 -43.56400 1.000 24.00000 145 HIS A N 1
ATOM 1097 C CA . HIS A 1 145 ? 6.47200 -14.53800 -43.14000 1.000 22.22000 145 HIS A CA 1
ATOM 1098 C C . HIS A 1 145 ? 5.81800 -15.74600 -42.47000 1.000 22.64000 145 HIS A C 1
ATOM 1099 O O . HIS A 1 145 ? 5.84300 -16.86200 -43.00100 1.000 23.06000 145 HIS A O 1
ATOM 1106 N N . ILE A 1 146 ? 5.19200 -15.51500 -41.31500 1.000 23.94000 146 ILE A N 1
ATOM 1107 C CA . ILE A 1 146 ? 4.47400 -16.57200 -40.60200 1.000 22.82000 146 ILE A CA 1
ATOM 1108 C C . ILE A 1 146 ? 3.04900 -16.66300 -41.14500 1.000 23.35000 146 ILE A C 1
ATOM 1109 O O . ILE A 1 146 ? 2.29800 -15.67800 -41.11400 1.000 24.81000 146 ILE A O 1
ATOM 1114 N N . ARG A 1 147 ? 2.67100 -17.84500 -41.59600 1.000 20.61000 147 ARG A N 1
ATOM 1115 C CA . ARG A 1 147 ? 1.31200 -18.01900 -42.13300 1.000 22.75000 147 ARG A CA 1
ATOM 1116 C C . ARG A 1 147 ? 0.34600 -18.54600 -41.06700 1.000 23.61000 147 ARG A C 1
ATOM 1117 O O . ARG A 1 147 ? -0.81900 -18.14800 -41.08700 1.000 21.34000 147 ARG A O 1
ATOM 1125 N N . ARG A 1 148 ? 0.82100 -19.46700 -40.22600 1.000 21.64000 148 ARG A N 1
ATOM 1126 C CA . ARG A 1 148 ? -0.03600 -20.20000 -39.30300 1.000 21.63000 148 ARG A CA 1
ATOM 1127 C C . ARG A 1 148 ? 0.69600 -20.42000 -37.98700 1.000 20.22000 148 ARG A C 1
ATOM 1128 O O . ARG A 1 148 ? 1.91300 -20.64100 -37.96300 1.000 21.38000 148 ARG A O 1
ATOM 1136 N N . VAL A 1 149 ? -0.06400 -20.37700 -36.89400 1.000 19.16000 149 VAL A N 1
ATOM 1137 C CA . VAL A 1 149 ? 0.45800 -20.64900 -35.55800 1.000 18.46000 149 VAL A CA 1
ATOM 1138 C C . VAL A 1 149 ? -0.51100 -21.56600 -34.82500 1.000 18.41000 149 VAL A C 1
ATOM 1139 O O . VAL A 1 149 ? -1.72200 -21.32300 -34.82300 1.000 18.15000 149 VAL A O 1
ATOM 1143 N N . HIS A 1 150 ? 0.01200 -22.63700 -34.23200 1.000 16.97000 150 HIS A N 1
ATOM 1144 C CA . HIS A 1 150 ? -0.71400 -23.39500 -33.22200 1.000 19.75000 150 HIS A CA 1
ATOM 1145 C C . HIS A 1 150 ? -0.06000 -23.09100 -31.88300 1.000 17.57000 150 HIS A C 1
ATOM 1146 O O . HIS A 1 150 ? 1.16800 -23.18100 -31.75400 1.000 19.64000 150 HIS A O 1
ATOM 1153 N N . VAL A 1 151 ? -0.85900 -22.72200 -30.89000 1.000 18.41000 151 VAL A N 1
ATOM 1154 C CA . VAL A 1 151 ? -0.30900 -22.39000 -29.58700 1.000 15.24000 151 VAL A CA 1
ATOM 1155 C C . VAL A 1 151 ? -1.16400 -23.02500 -28.49200 1.000 18.22000 151 VAL A C 1
ATOM 1156 O O . VAL A 1 151 ? -2.39200 -22.88200 -28.47900 1.000 17.80000 151 VAL A O 1
ATOM 1160 N N . ALA A 1 152 ? -0.51100 -23.75800 -27.59000 1.000 17.24000 152 ALA A N 1
ATOM 1161 C CA . ALA A 1 152 ? -1.13500 -24.23200 -26.36300 1.000 17.48000 152 ALA A CA 1
ATOM 1162 C C . ALA A 1 152 ? -0.59000 -23.39900 -25.21500 1.000 17.14000 152 ALA A C 1
ATOM 1163 O O . ALA A 1 152 ? 0.62600 -23.30400 -25.04600 1.000 17.91000 152 ALA A O 1
ATOM 1165 N N . THR A 1 153 ? -1.47900 -22.77300 -24.44500 1.000 17.94000 153 THR A N 1
ATOM 1166 C CA . THR A 1 153 ? -1.04400 -21.95500 -23.31800 1.000 18.98000 153 THR A CA 1
ATOM 1167 C C . THR A 1 153 ? -1.23400 -22.68500 -21.98900 1.000 21.81000 153 THR A C 1
ATOM 1168 O O . THR A 1 153 ? -2.09200 -23.57300 -21.83600 1.000 17.06000 153 THR A O 1
ATOM 1172 N N . TYR A 1 154 ? -0.39300 -22.29600 -21.02800 1.000 18.39000 154 TYR A N 1
ATOM 1173 C CA . TYR A 1 154 ? -0.38800 -22.82400 -19.66400 1.000 19.20000 154 TYR A CA 1
ATOM 1174 C C . TYR A 1 154 ? -0.37900 -21.54600 -18.82000 1.000 16.10000 154 TYR A C 1
ATOM 1175 O O . TYR A 1 154 ? 0.68200 -20.98700 -18.51200 1.000 18.08000 154 TYR A O 1
ATOM 1184 N N . GLN A 1 155 ? -1.56900 -21.10100 -18.43200 1.000 17.23000 155 GLN A N 1
ATOM 1185 C CA . GLN A 1 155 ? -1.78300 -19.73400 -17.97100 1.000 17.10000 155 GLN A CA 1
ATOM 1186 C C . GLN A 1 155 ? -2.00800 -19.68900 -16.46200 1.000 18.46000 155 GLN A C 1
ATOM 1187 O O . GLN A 1 155 ? -2.70500 -20.53900 -15.89900 1.000 18.35000 155 GLN A O 1
ATOM 1193 N N . ALA A 1 156 ? -1.42200 -18.68500 -15.81800 1.000 17.95000 156 ALA A N 1
ATOM 1194 C CA . ALA A 1 156 ? -1.29900 -18.66700 -14.37300 1.000 20.51000 156 ALA A CA 1
ATOM 1195 C C . ALA A 1 156 ? -2.56000 -18.12600 -13.71900 1.000 23.21000 156 ALA A C 1
ATOM 1196 O O . ALA A 1 156 ? -3.40500 -17.48200 -14.35200 1.000 21.94000 156 ALA A O 1
ATOM 1198 N N . ALA A 1 157 ? -2.64000 -18.35800 -12.40900 1.000 22.90000 157 ALA A N 1
ATOM 1199 C CA . ALA A 1 157 ? -3.78400 -17.89400 -11.62700 1.000 21.52000 157 ALA A CA 1
ATOM 1200 C C . ALA A 1 157 ? -3.95300 -16.37800 -11.67800 1.000 23.53000 157 ALA A C 1
ATOM 1201 O O . ALA A 1 157 ? -5.07800 -15.87800 -11.53800 1.000 22.17000 157 ALA A O 1
ATOM 1203 N N . SER A 1 158 ? -2.86000 -15.62800 -11.88800 1.000 21.95000 158 SER A N 1
ATOM 1204 C CA . SER A 1 158 ? -2.92700 -14.16500 -11.91400 1.000 25.91000 158 SER A CA 1
ATOM 1205 C C . SER A 1 158 ? -3.82300 -13.62600 -13.02000 1.000 27.51000 158 SER A C 1
ATOM 1206 O O . SER A 1 158 ? -4.26000 -12.47200 -12.93900 1.000 26.62000 158 SER A O 1
ATOM 1209 N N . GLY A 1 159 ? -4.07900 -14.41500 -14.06100 1.000 27.44000 159 GLY A N 1
ATOM 1210 C CA . GLY A 1 159 ? -5.05600 -14.01900 -15.05700 1.000 31.69000 159 GLY A CA 1
ATOM 1211 C C . GLY A 1 159 ? -6.40700 -13.68800 -14.45500 1.000 28.52000 159 GLY A C 1
ATOM 1212 O O . GLY A 1 159 ? -7.14800 -12.87200 -15.00100 1.000 29.78000 159 GLY A O 1
ATOM 1213 N N . ALA A 1 160 ? -6.75100 -14.32600 -13.33400 1.000 25.34000 160 ALA A N 1
ATOM 1214 C CA . ALA A 1 160 ? -7.95900 -14.01000 -12.58500 1.000 28.00000 160 ALA A CA 1
ATOM 1215 C C . ALA A 1 160 ? -7.69700 -13.00600 -11.46200 1.000 28.68000 160 ALA A C 1
ATOM 1216 O O . ALA A 1 160 ? -8.43200 -12.99400 -10.46700 1.000 29.88000 160 ALA A O 1
ATOM 1218 N N . GLY A 1 161 ? -6.65700 -12.17700 -11.59300 1.000 24.98000 161 GLY A N 1
ATOM 1219 C CA . GLY A 1 161 ? -6.41500 -11.11700 -10.63000 1.000 26.82000 161 GLY A CA 1
ATOM 1220 C C . GLY A 1 161 ? -5.92400 -11.64300 -9.29000 1.000 24.63000 161 GLY A C 1
ATOM 1221 O O . GLY A 1 161 ? -5.70600 -12.83800 -9.08700 1.000 25.77000 161 GLY A O 1
ATOM 1222 N N . ALA A 1 162 ? -5.75100 -10.70700 -8.35200 1.000 24.56000 162 ALA A N 1
ATOM 1223 C CA . ALA A 1 162 ? -5.21400 -11.06700 -7.04200 1.000 26.22000 162 ALA A CA 1
ATOM 1224 C C . ALA A 1 162 ? -6.08600 -12.09200 -6.33300 1.000 23.24000 162 ALA A C 1
ATOM 1225 O O . ALA A 1 162 ? -5.57200 -12.92800 -5.58400 1.000 25.35000 162 ALA A O 1
ATOM 1227 N N . LEU A 1 163 ? -7.40100 -12.03900 -6.53900 1.000 24.37000 163 LEU A N 1
ATOM 1228 C CA . LEU A 1 163 ? -8.26600 -13.02700 -5.90800 1.000 25.50000 163 LEU A CA 1
ATOM 1229 C C . LEU A 1 163 ? -8.03500 -14.42700 -6.48200 1.000 26.16000 163 LEU A C 1
ATOM 1230 O O . LEU A 1 163 ? -8.12700 -15.42200 -5.75700 1.000 24.84000 163 LEU A O 1
ATOM 1235 N N . GLY A 1 164 ? -7.71400 -14.52900 -7.77200 1.000 26.18000 164 GLY A N 1
ATOM 1236 C CA . GLY A 1 164 ? -7.36300 -15.82800 -8.33400 1.000 25.01000 164 GLY A CA 1
ATOM 1237 C C . GLY A 1 164 ? -6.07700 -16.38600 -7.75400 1.000 22.67000 164 GLY A C 1
ATOM 1238 O O . GLY A 1 164 ? -5.98100 -17.57900 -7.45300 1.000 22.78000 164 GLY A O 1
ATOM 1239 N N . MET A 1 165 ? -5.06600 -15.52900 -7.59000 1.000 23.50000 165 MET A N 1
ATOM 1240 C CA . MET A 1 165 ? -3.82800 -15.95600 -6.95200 1.000 22.48000 165 MET A CA 1
ATOM 1241 C C . MET A 1 165 ? -4.08400 -16.43600 -5.52700 1.000 24.00000 165 MET A C 1
ATOM 1242 O O . MET A 1 165 ? -3.58800 -17.49400 -5.11600 1.000 23.87000 165 MET A O 1
ATOM 1247 N N . ALA A 1 166 ? -4.86800 -15.66500 -4.76500 1.000 23.56000 166 ALA A N 1
ATOM 1248 C CA . ALA A 1 166 ? -5.17100 -16.01700 -3.38100 1.000 25.55000 166 ALA A CA 1
ATOM 1249 C C . ALA A 1 166 ? -5.96000 -17.31600 -3.29200 1.000 26.90000 166 ALA A C 1
ATOM 1250 O O . ALA A 1 166 ? -5.78200 -18.09200 -2.34600 1.000 25.21000 166 ALA A O 1
ATOM 1252 N N . GLU A 1 167 ? -6.85200 -17.56500 -4.25400 1.000 26.94000 167 GLU A N 1
ATOM 1253 C CA . GLU A 1 167 ? -7.58200 -18.82500 -4.24000 1.000 25.13000 167 GLU A CA 1
ATOM 1254 C C . GLU A 1 167 ? -6.64400 -20.01100 -4.42800 1.000 27.99000 167 GLU A C 1
ATOM 1255 O O . GLU A 1 167 ? -6.78900 -21.02900 -3.74400 1.000 27.09000 167 GLU A O 1
ATOM 1261 N N . LEU A 1 168 ? -5.67200 -19.90200 -5.34600 1.000 24.50000 168 LEU A N 1
ATOM 1262 C CA . LEU A 1 168 ? -4.74300 -21.00900 -5.55800 1.000 26.68000 168 LEU A CA 1
ATOM 1263 C C . LEU A 1 168 ? -3.93300 -21.29000 -4.30100 1.000 28.27000 168 LEU A C 1
ATOM 1264 O O . LEU A 1 168 ? -3.75100 -22.45000 -3.90800 1.000 27.54000 168 LEU A O 1
ATOM 1269 N N . VAL A 1 169 ? -3.43200 -20.23600 -3.66100 1.000 29.60000 169 VAL A N 1
ATOM 1270 C CA . VAL A 1 169 ? -2.59100 -20.41700 -2.48700 1.000 27.91000 169 VAL A CA 1
ATOM 1271 C C . VAL A 1 169 ? -3.39400 -21.02200 -1.34600 1.000 28.43000 169 VAL A C 1
ATOM 1272 O O . VAL A 1 169 ? -2.90200 -21.89200 -0.61400 1.000 29.04000 169 VAL A O 1
ATOM 1276 N N . GLN A 1 170 ? -4.64900 -20.59000 -1.19000 1.000 29.97000 170 GLN A N 1
ATOM 1277 C CA . GLN A 1 170 ? -5.49000 -21.14600 -0.13700 1.000 32.60000 170 GLN A CA 1
ATOM 1278 C C . GLN A 1 170 ? -5.82200 -22.61000 -0.40200 1.000 34.42000 170 GLN A C 1
ATOM 1279 O O . GLN A 1 170 ? -5.92300 -23.40200 0.54000 1.000 37.48000 170 GLN A O 1
ATOM 1285 N N . GLN A 1 171 ? -5.94500 -23.00400 -1.67300 1.000 32.35000 171 GLN A N 1
ATOM 1286 C CA . GLN A 1 171 ? -6.17100 -24.40900 -2.00200 1.000 32.49000 171 GLN A CA 1
ATOM 1287 C C . GLN A 1 171 ? -4.96800 -25.26300 -1.65200 1.000 35.65000 171 GLN A C 1
ATOM 1288 O O . GLN A 1 171 ? -5.12100 -26.42100 -1.24700 1.000 35.02000 171 GLN A O 1
ATOM 1294 N N . VAL A 1 172 ? -3.76300 -24.72600 -1.84300 1.000 33.02000 172 VAL A N 1
ATOM 1295 C CA . VAL A 1 172 ? -2.56000 -25.44700 -1.43800 1.000 33.81000 172 VAL A CA 1
ATOM 1296 C C . VAL A 1 172 ? -2.57500 -25.68800 0.06200 1.000 37.72000 172 VAL A C 1
ATOM 1297 O O . VAL A 1 172 ? -2.24100 -26.78400 0.53300 1.000 36.85000 172 VAL A O 1
ATOM 1301 N N . GLU A 1 173 ? -2.99100 -24.68100 0.83600 1.000 35.11000 173 GLU A N 1
ATOM 1302 C CA . GLU A 1 173 ? -3.05900 -24.85900 2.28500 1.000 41.35000 173 GLU A CA 1
ATOM 1303 C C . GLU A 1 173 ? -4.14000 -25.86100 2.67100 1.000 42.53000 173 GLU A C 1
ATOM 1304 O O . GLU A 1 173 ? -3.89700 -26.77300 3.47000 1.000 43.75000 173 GLU A O 1
ATOM 1310 N N . GLU A 1 174 ? -5.34300 -25.72100 2.10900 1.000 39.21000 174 GLU A N 1
ATOM 1311 C CA . GLU A 1 174 ? -6.42600 -26.65000 2.42100 1.000 43.92000 174 GLU A CA 1
ATOM 1312 C C . GLU A 1 174 ? -6.04600 -28.08400 2.06900 1.000 43.39000 174 GLU A C 1
ATOM 1313 O O . GLU A 1 174 ? -6.32800 -29.01400 2.83300 1.000 45.34000 174 GLU A O 1
ATOM 1319 N N . LEU A 1 175 ? -5.39400 -28.28500 0.92100 1.000 39.76000 175 LEU A N 1
ATOM 1320 C CA . LEU A 1 175 ? -5.02800 -29.63900 0.52300 1.000 42.18000 175 LEU A CA 1
ATOM 1321 C C . LEU A 1 175 ? -3.96400 -30.22300 1.44300 1.000 43.62000 175 LEU A C 1
ATOM 1322 O O . LEU A 1 175 ? -4.03200 -31.40500 1.80600 1.000 44.33000 175 LEU A O 1
ATOM 1327 N N . ALA A 1 176 ? -2.97500 -29.41600 1.83000 1.000 39.47000 176 ALA A N 1
ATOM 1328 C CA . ALA A 1 176 ? -1.96100 -29.89900 2.76100 1.000 45.77000 176 ALA A CA 1
ATOM 1329 C C . ALA A 1 176 ? -2.57100 -30.26000 4.11000 1.000 45.91000 176 ALA A C 1
ATOM 1330 O O . ALA A 1 176 ? -2.07300 -31.16100 4.79400 1.000 48.05000 176 ALA A O 1
ATOM 1332 N N . ARG A 1 177 ? -3.64800 -29.58400 4.50100 1.000 45.84000 177 ARG A N 1
ATOM 1333 C CA . ARG A 1 177 ? -4.34300 -29.84300 5.75500 1.000 49.97000 177 ARG A CA 1
ATOM 1334 C C . ARG A 1 177 ? -5.42200 -30.91000 5.63100 1.000 48.39000 177 ARG A C 1
ATOM 1335 O O . ARG A 1 177 ? -6.09100 -31.20400 6.62600 1.000 47.14000 177 ARG A O 1
ATOM 1343 N N . GLY A 1 178 ? -5.63500 -31.46300 4.43800 1.000 49.21000 178 GLY A N 1
ATOM 1344 C CA . GLY A 1 178 ? -6.70500 -32.42100 4.23000 1.000 48.22000 178 GLY A CA 1
ATOM 1345 C C . GLY A 1 178 ? -8.10500 -31.84700 4.30800 1.000 50.38000 178 GLY A C 1
ATOM 1346 O O . GLY A 1 178 ? -9.03100 -32.54700 4.73300 1.000 51.18000 178 GLY A O 1
ATOM 1347 N N . GLU A 1 179 ? -8.29100 -30.58900 3.91300 1.000 50.74000 179 GLU A N 1
ATOM 1348 C CA . GLU A 1 179 ? -9.60600 -29.96000 3.91100 1.000 52.02000 179 GLU A CA 1
ATOM 1349 C C . GLU A 1 179 ? -10.17800 -29.87600 2.50000 1.000 50.08000 179 GLU A C 1
ATOM 1350 O O . GLU A 1 179 ? -9.47600 -30.04100 1.50200 1.000 47.33000 179 GLU A O 1
ATOM 1356 N N . LYS A 1 180 ? -11.48000 -29.60600 2.44800 1.000 51.91000 180 LYS A N 1
ATOM 1357 C CA . LYS A 1 180 ? -12.03300 -29.38400 1.12100 1.000 51.51000 180 LYS A CA 1
ATOM 1358 C C . LYS A 1 180 ? -11.49600 -28.07300 0.55500 1.000 46.93000 180 LYS A C 1
ATOM 1359 O O . LYS A 1 180 ? -11.56100 -27.03700 1.23300 1.000 43.70000 180 LYS A O 1
ATOM 1365 N N . PRO A 1 181 ? -11.10300 -28.15300 -0.71500 1.000 45.25000 181 PRO A N 1
ATOM 1366 C CA . PRO A 1 181 ? -10.59500 -26.95600 -1.39900 1.000 41.98000 181 PRO A CA 1
ATOM 1367 C C . PRO A 1 181 ? -11.73000 -25.98800 -1.70200 1.000 39.82000 181 PRO A C 1
ATOM 1368 O O . PRO A 1 181 ? -12.73000 -26.36200 -2.31700 1.000 41.67000 181 PRO A O 1
ATOM 1372 N N . THR A 1 182 ? -11.57300 -24.73500 -1.27300 1.000 38.16000 182 THR A N 1
ATOM 1373 C CA . THR A 1 182 ? -12.59300 -23.76100 -1.63700 1.000 35.15000 182 THR A CA 1
ATOM 1374 C C . THR A 1 182 ? -12.41500 -23.36100 -3.09400 1.000 33.40000 182 THR A C 1
ATOM 1375 O O . THR A 1 182 ? -11.32100 -22.96400 -3.51300 1.000 31.97000 182 THR A O 1
ATOM 1379 N N . VAL A 1 183 ? -13.53300 -23.41700 -3.81000 1.000 31.99000 183 VAL A N 1
ATOM 1380 C CA . VAL A 1 183 ? -13.59900 -23.16800 -5.24000 1.000 29.81000 183 VAL A CA 1
ATOM 1381 C C . VAL A 1 183 ? -14.59100 -22.03600 -5.45000 1.000 31.62000 183 VAL A C 1
ATOM 1382 O O . VAL A 1 183 ? -15.74800 -22.13600 -5.01900 1.000 30.38000 183 VAL A O 1
ATOM 1386 N N . ASP A 1 184 ? -14.15000 -20.97300 -6.12200 1.000 28.70000 184 ASP A N 1
ATOM 1387 C CA . ASP A 1 184 ? -14.94800 -19.75500 -6.23600 1.000 28.33000 184 ASP A CA 1
ATOM 1388 C C . ASP A 1 184 ? -14.55000 -18.93300 -7.46100 1.000 29.89000 184 ASP A C 1
ATOM 1389 O O . ASP A 1 184 ? -15.34900 -18.77000 -8.39300 1.000 29.49000 184 ASP A O 1
ATOM 1394 N N . LYS A 1 185 ? -13.31200 -18.41800 -7.46500 1.000 27.08000 185 LYS A N 1
ATOM 1395 C CA . LYS A 1 185 ? -12.87900 -17.52800 -8.53900 1.000 27.75000 185 LYS A CA 1
ATOM 1396 C C . LYS A 1 185 ? -12.58300 -18.28800 -9.82800 1.000 29.60000 185 LYS A C 1
ATOM 1397 O O . LYS A 1 185 ? -12.61800 -17.70100 -10.91200 1.000 30.01000 185 LYS A O 1
ATOM 1403 N N . PHE A 1 186 ? -12.29800 -19.58200 -9.74100 1.000 29.17000 186 PHE A N 1
ATOM 1404 C CA . PHE A 1 186 ? -12.17800 -20.44500 -10.90700 1.000 27.26000 186 PHE A CA 1
ATOM 1405 C C . PHE A 1 186 ? -13.38300 -21.37900 -10.95400 1.000 23.71000 186 PHE A C 1
ATOM 1406 O O . PHE A 1 186 ? -14.02800 -21.64000 -9.93400 1.000 27.34000 186 PHE A O 1
ATOM 1414 N N . ALA A 1 187 ? -13.70200 -21.86300 -12.15900 1.000 25.38000 187 ALA A N 1
ATOM 1415 C CA . ALA A 1 187 ? -14.90500 -22.67500 -12.32200 1.000 27.49000 187 ALA A CA 1
ATOM 1416 C C . ALA A 1 187 ? -14.78400 -24.05000 -11.67600 1.000 28.28000 187 ALA A C 1
ATOM 1417 O O . ALA A 1 187 ? -15.81800 -24.67100 -11.40200 1.000 26.23000 187 ALA A O 1
ATOM 1419 N N . TYR A 1 188 ? -13.55900 -24.53600 -11.43700 1.000 23.60000 188 TYR A N 1
ATOM 1420 C CA . TYR A 1 188 ? -13.28100 -25.82200 -10.80700 1.000 20.96000 188 TYR A CA 1
ATOM 1421 C C . TYR A 1 188 ? -12.04800 -25.66800 -9.92600 1.000 23.10000 188 TYR A C 1
ATOM 1422 O O . TYR A 1 188 ? -11.33600 -24.66200 -9.99800 1.000 21.25000 188 TYR A O 1
ATOM 1431 N N . GLN A 1 189 ? -11.79400 -26.67500 -9.09000 1.000 23.26000 189 GLN A N 1
ATOM 1432 C CA . GLN A 1 189 ? -10.53000 -26.72200 -8.35900 1.000 22.06000 189 GLN A CA 1
ATOM 1433 C C . GLN A 1 189 ? -9.37400 -26.53900 -9.33500 1.000 21.36000 189 GLN A C 1
ATOM 1434 O O . GLN A 1 189 ? -9.37400 -27.13300 -10.41100 1.000 23.91000 189 GLN A O 1
ATOM 1440 N N . LEU A 1 190 ? -8.39600 -25.70300 -8.97700 1.000 20.45000 190 LEU A N 1
ATOM 1441 C CA . LEU A 1 190 ? -7.24100 -25.49800 -9.86200 1.000 19.60000 190 LEU A CA 1
ATOM 1442 C C . LEU A 1 190 ? -6.02400 -26.29400 -9.42700 1.000 22.45000 190 LEU A C 1
ATOM 1443 O O . LEU A 1 190 ? -5.32900 -26.87200 -10.27200 1.000 21.52000 190 LEU A O 1
ATOM 1448 N N . MET A 1 191 ? -5.75000 -26.33800 -8.12400 1.000 23.94000 191 MET A N 1
ATOM 1449 C CA . MET A 1 191 ? -4.69700 -27.20200 -7.60500 1.000 25.34000 191 MET A CA 1
ATOM 1450 C C . MET A 1 191 ? -4.91700 -28.64700 -8.05000 1.000 20.93000 191 MET A C 1
ATOM 1451 O O . MET A 1 191 ? -6.04300 -29.15700 -8.03200 1.000 20.74000 191 MET A O 1
ATOM 1456 N N . TYR A 1 192 ? -3.84100 -29.30000 -8.48100 1.000 18.81000 192 TYR A N 1
ATOM 1457 C CA . TYR A 1 192 ? -3.87700 -30.67600 -8.97900 1.000 19.58000 192 TYR A CA 1
ATOM 1458 C C . TYR A 1 192 ? -4.80100 -30.83400 -10.18900 1.000 19.62000 192 TYR A C 1
ATOM 1459 O O . TYR A 1 192 ? -5.28400 -31.94300 -10.47000 1.000 19.56000 192 TYR A O 1
ATOM 1468 N N . ASN A 1 193 ? -5.04200 -29.74400 -10.92600 1.000 19.99000 193 ASN A N 1
ATOM 1469 C CA . ASN A 1 193 ? -5.97600 -29.75700 -12.03900 1.000 20.37000 193 ASN A CA 1
ATOM 1470 C C . ASN A 1 193 ? -5.47500 -28.83300 -13.14500 1.000 19.30000 193 ASN A C 1
ATOM 1471 O O . ASN A 1 193 ? -4.48300 -28.11800 -12.99700 1.000 18.15000 193 ASN A O 1
ATOM 1476 N N . LEU A 1 194 ? -6.17600 -28.88100 -14.27300 1.000 17.94000 194 LEU A N 1
ATOM 1477 C CA . LEU A 1 194 ? -5.99700 -27.97500 -15.39800 1.000 17.63000 194 LEU A CA 1
ATOM 1478 C C . LEU A 1 194 ? -7.39300 -27.63100 -15.86800 1.000 19.09000 194 LEU A C 1
ATOM 1479 O O . LEU A 1 194 ? -8.23900 -28.52600 -15.95600 1.000 19.39000 194 LEU A O 1
ATOM 1484 N N . ILE A 1 195 ? -7.64800 -26.35400 -16.13800 1.000 19.62000 195 ILE A N 1
ATOM 1485 C CA . ILE A 1 195 ? -8.96700 -25.96300 -16.61000 1.000 18.80000 195 ILE A CA 1
ATOM 1486 C C . ILE A 1 195 ? -8.82800 -25.46400 -18.04700 1.000 17.59000 195 ILE A C 1
ATOM 1487 O O . ILE A 1 195 ? -8.28900 -24.36700 -18.27700 1.000 20.07000 195 ILE A O 1
ATOM 1492 N N . PRO A 1 196 ? -9.29200 -26.21000 -19.03300 1.000 17.41000 196 PRO A N 1
ATOM 1493 C CA . PRO A 1 196 ? -9.13400 -25.79500 -20.43300 1.000 16.51000 196 PRO A CA 1
ATOM 1494 C C . PRO A 1 196 ? -10.22700 -24.81900 -20.86200 1.000 19.66000 196 PRO A C 1
ATOM 1495 O O . PRO A 1 196 ? -10.86300 -24.99900 -21.89300 1.000 20.94000 196 PRO A O 1
ATOM 1499 N N . GLN A 1 197 ? -10.45500 -23.79300 -20.03900 1.000 18.41000 197 GLN A N 1
ATOM 1500 C CA . GLN A 1 197 ? -11.32300 -22.67300 -20.39300 1.000 18.12000 197 GLN A CA 1
ATOM 1501 C C . GLN A 1 197 ? -10.81100 -21.41900 -19.70300 1.000 20.21000 197 GLN A C 1
ATOM 1502 O O . GLN A 1 197 ? -10.71800 -21.38700 -18.47200 1.000 21.26000 197 GLN A O 1
ATOM 1508 N N . ILE A 1 198 ? -10.46900 -20.39900 -20.49500 1.000 20.01000 198 ILE A N 1
ATOM 1509 C CA . ILE A 1 198 ? -10.16900 -19.06000 -19.99800 1.000 20.09000 198 ILE A CA 1
ATOM 1510 C C . ILE A 1 198 ? -11.09800 -18.06400 -20.68100 1.000 19.00000 198 ILE A C 1
ATOM 1511 O O . ILE A 1 198 ? -11.06500 -17.91400 -21.91200 1.000 19.63000 198 ILE A O 1
ATOM 1516 N N . ASP A 1 199 ? -11.92200 -17.38200 -19.87000 1.000 22.12000 199 ASP A N 1
ATOM 1517 C CA . ASP A 1 199 ? -12.97800 -16.45900 -20.30200 1.000 20.15000 199 ASP A CA 1
ATOM 1518 C C . ASP A 1 199 ? -14.14300 -17.21200 -20.93400 1.000 23.38000 199 ASP A C 1
ATOM 1519 O O . ASP A 1 199 ? -14.09900 -18.44200 -21.07900 1.000 23.82000 199 ASP A O 1
ATOM 1524 N N . VAL A 1 200 ? -15.19500 -16.47800 -21.31200 1.000 21.96000 200 VAL A N 1
ATOM 1525 C CA . VAL A 1 200 ? -16.41600 -17.13500 -21.75100 1.000 24.06000 200 VAL A CA 1
ATOM 1526 C C . VAL A 1 200 ? -16.25500 -17.68000 -23.16800 1.000 22.96000 200 VAL A C 1
ATOM 1527 O O . VAL A 1 200 ? -15.38000 -17.27600 -23.94500 1.000 24.79000 200 VAL A O 1
ATOM 1531 N N . PHE A 1 201 ? -17.12100 -18.62200 -23.50700 1.000 23.94000 201 PHE A N 1
ATOM 1532 C CA . PHE A 1 201 ? -17.12600 -19.18100 -24.84800 1.000 23.48000 201 PHE A CA 1
ATOM 1533 C C . PHE A 1 201 ? -17.76900 -18.22200 -25.84600 1.000 25.26000 201 PHE A C 1
ATOM 1534 O O . PHE A 1 201 ? -18.59500 -17.37800 -25.48700 1.000 26.54000 201 PHE A O 1
ATOM 1542 N N . THR A 1 202 ? -17.35200 -18.34100 -27.10100 1.000 25.45000 202 THR A N 1
ATOM 1543 C CA . THR A 1 202 ? -17.93100 -17.62800 -28.23300 1.000 25.59000 202 THR A CA 1
ATOM 1544 C C . THR A 1 202 ? -18.57500 -18.63500 -29.18400 1.000 26.07000 202 THR A C 1
ATOM 1545 O O . THR A 1 202 ? -18.49600 -19.85000 -28.97900 1.000 22.84000 202 THR A O 1
ATOM 1549 N N . ASP A 1 203 ? -19.18700 -18.10700 -30.25800 1.000 27.05000 203 ASP A N 1
ATOM 1550 C CA . ASP A 1 203 ? -20.04600 -18.89300 -31.14200 1.000 28.70000 203 ASP A CA 1
ATOM 1551 C C . ASP A 1 203 ? -19.30100 -19.96000 -31.94200 1.000 28.11000 203 ASP A C 1
ATOM 1552 O O . ASP A 1 203 ? -19.94800 -20.87100 -32.48300 1.000 27.55000 203 ASP A O 1
ATOM 1557 N N . ASN A 1 204 ? -17.97400 -19.88100 -32.05200 1.000 24.34000 204 ASN A N 1
ATOM 1558 C CA . ASN A 1 204 ? -17.22200 -20.90200 -32.77400 1.000 25.44000 204 ASN A CA 1
ATOM 1559 C C . ASN A 1 204 ? -16.57000 -21.89800 -31.82600 1.000 24.34000 204 ASN A C 1
ATOM 1560 O O . ASN A 1 204 ? -15.71500 -22.69100 -32.24900 1.000 20.02000 204 ASN A O 1
ATOM 1565 N N . ASP A 1 205 ? -16.95900 -21.85800 -30.55700 1.000 21.52000 205 ASP A N 1
ATOM 1566 C CA . ASP A 1 205 ? -16.53700 -22.74800 -29.48200 1.000 20.58000 205 ASP A CA 1
ATOM 1567 C C . ASP A 1 205 ? -15.08800 -22.53300 -29.06500 1.000 19.72000 205 ASP A C 1
ATOM 1568 O O . ASP A 1 205 ? -14.58100 -23.29900 -28.23500 1.000 22.43000 205 ASP A O 1
ATOM 1573 N N . TYR A 1 206 ? -14.43800 -21.48100 -29.55800 1.000 18.01000 206 TYR A N 1
ATOM 1574 C CA . TYR A 1 206 ? -13.23200 -20.96000 -28.92600 1.000 21.17000 206 TYR A CA 1
ATOM 1575 C C . TYR A 1 206 ? -13.64000 -20.02600 -27.79300 1.000 23.20000 206 TYR A C 1
ATOM 1576 O O . TYR A 1 206 ? -14.70700 -19.41500 -27.83600 1.000 22.10000 206 TYR A O 1
ATOM 1585 N N . THR A 1 207 ? -12.78300 -19.89400 -26.77900 1.000 19.18000 207 THR A N 1
ATOM 1586 C CA . THR A 1 207 ? -13.10700 -18.90300 -25.75800 1.000 19.97000 207 THR A CA 1
ATOM 1587 C C . THR A 1 207 ? -12.68100 -17.49900 -26.19800 1.000 19.42000 207 THR A C 1
ATOM 1588 O O . THR A 1 207 ? -11.98900 -17.31100 -27.19800 1.000 19.91000 207 THR A O 1
ATOM 1592 N N . LYS A 1 208 ? -13.09900 -16.49100 -25.42000 1.000 21.13000 208 LYS A N 1
ATOM 1593 C CA . LYS A 1 208 ? -12.67100 -15.12400 -25.72000 1.000 19.81000 208 LYS A CA 1
ATOM 1594 C C . LYS A 1 208 ? -11.15800 -14.98600 -25.64500 1.000 18.97000 208 LYS A C 1
ATOM 1595 O O . LYS A 1 208 ? -10.57900 -14.18300 -26.37600 1.000 22.19000 208 LYS A O 1
ATOM 1601 N N . GLU A 1 209 ? -10.51300 -15.75400 -24.76700 1.000 17.73000 209 GLU A N 1
ATOM 1602 C CA . GLU A 1 209 ? -9.06000 -15.67400 -24.65800 1.000 18.96000 209 GLU A CA 1
ATOM 1603 C C . GLU A 1 209 ? -8.40400 -16.22800 -25.91400 1.000 17.66000 209 GLU A C 1
ATOM 1604 O O . GLU A 1 209 ? -7.45200 -15.63800 -26.45300 1.000 17.51000 209 GLU A O 1
ATOM 1610 N N . GLU A 1 210 ? -8.95100 -17.32300 -26.43700 1.000 17.38000 210 GLU A N 1
ATOM 1611 C CA . GLU A 1 210 ? -8.39400 -17.90900 -27.65200 1.000 18.25000 210 GLU A CA 1
ATOM 1612 C C . GLU A 1 210 ? -8.62500 -17.00200 -28.85400 1.000 19.87000 210 GLU A C 1
ATOM 1613 O O . GLU A 1 210 ? -7.75400 -16.87800 -29.72000 1.000 19.59000 210 GLU A O 1
ATOM 1619 N N . MET A 1 211 ? -9.77200 -16.32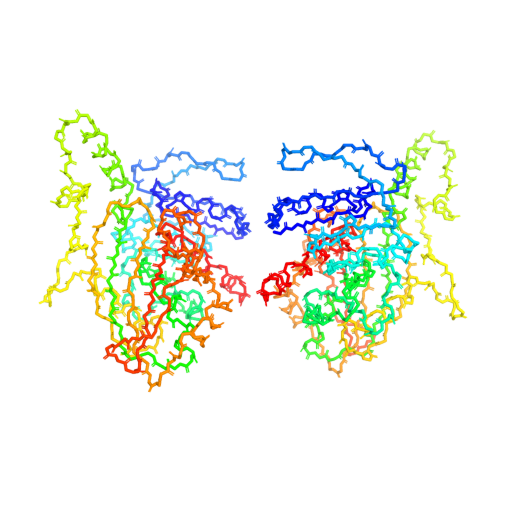600 -28.90600 1.000 20.70000 211 MET A N 1
ATOM 1620 C CA . MET A 1 211 ? -10.04200 -15.44100 -30.03000 1.000 19.45000 211 MET A CA 1
ATOM 1621 C C . MET A 1 211 ? -9.23500 -14.15800 -29.96800 1.000 19.86000 211 MET A C 1
ATOM 1622 O O . MET A 1 211 ? -9.00300 -13.54700 -31.01300 1.000 24.05000 211 MET A O 1
ATOM 1627 N N . LYS A 1 212 ? -8.82400 -13.72400 -28.77000 1.000 19.88000 212 LYS A N 1
ATOM 1628 C CA . LYS A 1 212 ? -7.93200 -12.57800 -28.68000 1.000 19.40000 212 LYS A CA 1
ATOM 1629 C C . LYS A 1 212 ? -6.59500 -12.90500 -29.31900 1.000 20.30000 212 LYS A C 1
ATOM 1630 O O . LYS A 1 212 ? -6.02000 -12.08300 -30.03700 1.000 21.42000 212 LYS A O 1
ATOM 1636 N N . MET A 1 213 ? -6.10400 -14.12200 -29.09500 1.000 19.95000 213 MET A N 1
ATOM 1637 C CA . MET A 1 213 ? -4.84900 -14.53100 -29.73000 1.000 21.20000 213 MET A CA 1
ATOM 1638 C C . MET A 1 213 ? -4.98200 -14.61700 -31.24300 1.000 22.83000 213 MET A C 1
ATOM 1639 O O . MET A 1 213 ? -3.99900 -14.42500 -31.97200 1.000 21.53000 213 MET A O 1
ATOM 1644 N N . TYR A 1 214 ? -6.19200 -14.86000 -31.73800 1.000 20.91000 214 TYR A N 1
ATOM 1645 C CA . TYR A 1 214 ? -6.42600 -14.82900 -33.17500 1.000 22.33000 214 TYR A CA 1
ATOM 1646 C C . TYR A 1 214 ? -6.47700 -13.38900 -33.68900 1.000 21.73000 214 TYR A C 1
ATOM 1647 O O . TYR A 1 214 ? -5.70600 -13.00800 -34.58300 1.000 22.00000 214 TYR A O 1
ATOM 1656 N N . ARG A 1 215 ? -7.33000 -12.55800 -33.08600 1.000 20.85000 215 ARG A N 1
ATOM 1657 C CA . ARG A 1 215 ? -7.62000 -11.24500 -33.65500 1.000 19.90000 215 ARG A CA 1
ATOM 1658 C C . ARG A 1 215 ? -6.52300 -10.22700 -33.37600 1.000 22.01000 215 ARG A C 1
ATOM 1659 O O . ARG A 1 215 ? -6.16000 -9.45300 -34.26600 1.000 21.69000 215 ARG A O 1
ATOM 1667 N N . GLU A 1 216 ? -6.01200 -10.18800 -32.14300 1.000 22.42000 216 GLU A N 1
ATOM 1668 C CA . GLU A 1 216 ? -5.04500 -9.15400 -31.78000 1.000 23.32000 216 GLU A CA 1
ATOM 1669 C C . GLU A 1 216 ? -3.72700 -9.36000 -32.51000 1.000 21.08000 216 GLU A C 1
ATOM 1670 O O . GLU A 1 216 ? -3.06700 -8.38700 -32.91500 1.000 20.90000 216 GLU A O 1
ATOM 1676 N N . THR A 1 217 ? -3.33500 -10.62000 -32.70600 1.000 20.37000 217 THR A N 1
ATOM 1677 C CA . THR A 1 217 ? -2.07300 -10.90500 -33.38200 1.000 21.88000 217 THR A CA 1
ATOM 1678 C C . THR A 1 217 ? -2.06300 -10.31600 -34.78500 1.000 20.82000 217 THR A C 1
ATOM 1679 O O . THR A 1 217 ? -1.06900 -9.71500 -35.20500 1.000 20.65000 217 THR A O 1
ATOM 1683 N N . LYS A 1 218 ? -3.17500 -10.44000 -35.51500 1.000 19.73000 218 LYS A N 1
ATOM 1684 C CA . LYS A 1 218 ? -3.22500 -9.84700 -36.84600 1.000 23.52000 218 LYS A CA 1
ATOM 1685 C C . LYS A 1 218 ? -3.01200 -8.34100 -36.79200 1.000 23.88000 218 LYS A C 1
ATOM 1686 O O . LYS A 1 218 ? -2.27900 -7.78500 -37.61900 1.000 23.77000 218 LYS A O 1
ATOM 1692 N N . ARG A 1 219 ? -3.66900 -7.66200 -35.84000 1.000 23.73000 219 ARG A N 1
ATOM 1693 C CA . ARG A 1 219 ? -3.56600 -6.20500 -35.74500 1.000 21.44000 219 ARG A CA 1
ATOM 1694 C C . ARG A 1 219 ? -2.13900 -5.77800 -35.42900 1.000 25.24000 219 ARG A C 1
ATOM 1695 O O . ARG A 1 219 ? -1.58600 -4.88000 -36.07400 1.000 26.17000 219 ARG A O 1
ATOM 1703 N N . ILE A 1 220 ? -1.52800 -6.43000 -34.43900 1.000 19.97000 220 ILE A N 1
ATOM 1704 C CA . ILE A 1 220 ? -0.21800 -6.02900 -33.94400 1.000 20.06000 220 ILE A CA 1
ATOM 1705 C C . ILE A 1 220 ? 0.85000 -6.25800 -35.00200 1.000 21.85000 220 ILE A C 1
ATOM 1706 O O . ILE A 1 220 ? 1.72300 -5.40800 -35.22800 1.000 22.08000 220 ILE A O 1
ATOM 1711 N N . MET A 1 221 ? 0.81000 -7.40700 -35.65600 1.000 22.22000 221 MET A N 1
ATOM 1712 C CA . MET A 1 221 ? 1.84000 -7.75100 -36.62200 1.000 23.96000 221 MET A CA 1
ATOM 1713 C C . MET A 1 221 ? 1.52500 -7.27700 -38.03100 1.000 25.17000 221 MET A C 1
ATOM 1714 O O . MET A 1 221 ? 2.33200 -7.52400 -38.93400 1.000 27.30000 221 MET A O 1
ATOM 1719 N N . HIS A 1 222 ? 0.39200 -6.60300 -38.23700 1.000 25.11000 222 HIS A N 1
ATOM 1720 C CA . HIS A 1 222 ? -0.03400 -6.16100 -39.56100 1.000 26.89000 222 HIS A CA 1
ATOM 1721 C C . HIS A 1 222 ? 0.03300 -7.33200 -40.53600 1.000 28.82000 222 HIS A C 1
ATOM 1722 O O . HIS A 1 222 ? 0.73700 -7.29900 -41.54400 1.000 27.53000 222 HIS A O 1
ATOM 1729 N N . SER A 1 223 ? -0.68500 -8.39800 -40.19500 1.000 28.51000 223 SER A N 1
ATOM 1730 C CA . SER A 1 223 ? -0.43000 -9.72000 -40.74500 1.000 27.15000 223 SER A CA 1
ATOM 1731 C C . SER A 1 223 ? -1.73900 -10.42700 -41.03800 1.000 26.05000 223 SER A C 1
ATOM 1732 O O . SER A 1 223 ? -2.77200 -10.13600 -40.42300 1.000 26.59000 223 SER A O 1
ATOM 1735 N N . ASP A 1 224 ? -1.73900 -11.30200 -42.05000 1.000 25.63000 224 ASP A N 1
ATOM 1736 C CA . ASP A 1 224 ? -2.82400 -12.24700 -42.29300 1.000 27.80000 224 ASP A CA 1
ATOM 1737 C C . ASP A 1 224 ? -2.63600 -13.55700 -41.52500 1.000 26.00000 224 ASP A C 1
ATOM 1738 O O . ASP A 1 224 ? -3.38300 -14.52100 -41.76300 1.000 22.91000 224 ASP A O 1
ATOM 1743 N N . VAL A 1 225 ? -1.65700 -13.60000 -40.61300 1.000 22.07000 225 VAL A N 1
ATOM 1744 C CA . VAL A 1 225 ? -1.39300 -14.79700 -39.82000 1.000 22.85000 225 VAL A CA 1
ATOM 1745 C C . VAL A 1 225 ? -2.67000 -15.29800 -39.14700 1.000 22.89000 225 VAL A C 1
ATOM 1746 O O . VAL A 1 225 ? -3.49600 -14.51800 -38.64900 1.000 21.98000 225 VAL A O 1
ATOM 1750 N N . MET A 1 226 ? -2.82100 -16.62000 -39.11900 1.000 20.75000 226 MET A N 1
ATOM 1751 C CA . MET A 1 226 ? -3.95900 -17.27100 -38.48400 1.000 21.56000 226 MET A CA 1
ATOM 1752 C C . MET A 1 226 ? -3.45300 -18.05600 -37.28200 1.000 22.54000 226 MET A C 1
ATOM 1753 O O . MET A 1 226 ? -2.61100 -18.95400 -37.42600 1.000 22.04000 226 MET A O 1
ATOM 1758 N N . VAL A 1 227 ? -3.93600 -17.69300 -36.09800 1.000 19.53000 227 VAL A N 1
ATOM 1759 C CA . VAL A 1 227 ? -3.49600 -18.29300 -34.83800 1.000 21.05000 227 VAL A CA 1
ATOM 1760 C C . VAL A 1 227 ? -4.64800 -19.09700 -34.26400 1.000 20.48000 227 VAL A C 1
ATOM 1761 O O . VAL A 1 227 ? -5.70700 -18.53300 -33.97900 1.000 22.41000 227 VAL A O 1
ATOM 1765 N N . SER A 1 228 ? -4.43300 -20.39500 -34.04800 1.000 18.97000 228 SER A N 1
ATOM 1766 C CA . SER A 1 228 ? -5.42100 -21.20500 -33.33700 1.000 20.10000 228 SER A CA 1
ATOM 1767 C C . SER A 1 228 ? -4.84500 -21.63200 -31.98900 1.000 20.70000 228 SER A C 1
ATOM 1768 O O . SER A 1 228 ? -3.84700 -22.36700 -31.93500 1.000 18.72000 228 SER A O 1
ATOM 1771 N N . ALA A 1 229 ? -5.53600 -21.21300 -30.92600 1.000 19.57000 229 ALA A N 1
ATOM 1772 C CA . ALA A 1 229 ? -5.06500 -21.37700 -29.55600 1.000 16.58000 229 ALA A CA 1
ATOM 1773 C C . ALA A 1 229 ? -5.96600 -22.29700 -28.73900 1.000 21.03000 229 ALA A C 1
ATOM 1774 O O . ALA A 1 229 ? -7.19800 -22.30400 -28.89900 1.000 17.40000 229 ALA A O 1
ATOM 1776 N N . THR A 1 230 ? -5.34600 -23.05600 -27.84700 1.000 16.44000 230 THR A N 1
ATOM 1777 C CA . THR A 1 230 ? -6.02800 -23.73100 -26.73900 1.000 17.30000 230 THR A CA 1
ATOM 1778 C C . THR A 1 230 ? -5.44800 -23.14300 -25.46500 1.000 19.87000 230 THR A C 1
ATOM 1779 O O . THR A 1 230 ? -4.24900 -23.30400 -25.19600 1.000 17.09000 230 THR A O 1
ATOM 1783 N N . CYS A 1 231 ? -6.27900 -22.41800 -24.71400 1.000 19.29000 231 CYS A N 1
ATOM 1784 C CA . CYS A 1 231 ?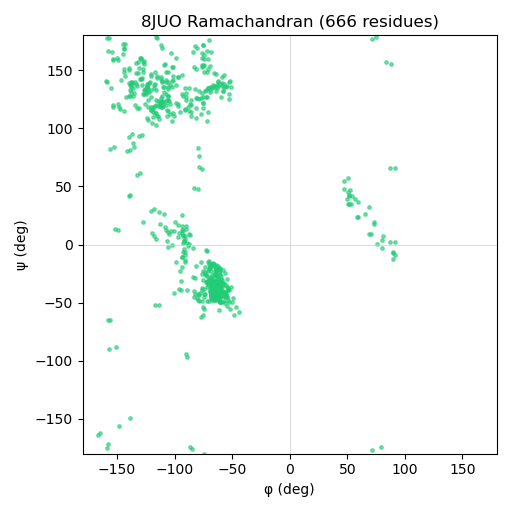 -5.81200 -21.72800 -23.51800 1.000 18.17000 231 CYS A CA 1
ATOM 1785 C C . CYS A 1 231 ? -6.31400 -22.47100 -22.28700 1.000 22.89000 231 CYS A C 1
ATOM 1786 O O . CYS A 1 231 ? -7.52300 -22.66200 -22.11900 1.000 18.52000 231 CYS A O 1
ATOM 1789 N N . VAL A 1 232 ? -5.33900 -22.83400 -21.46700 1.000 18.78000 232 VAL A N 1
ATOM 1790 C CA . VAL A 1 232 ? -5.58300 -23.70100 -20.29100 1.000 17.77000 232 VAL A CA 1
ATOM 1791 C C . VAL A 1 232 ? -5.08400 -23.04700 -19.00800 1.000 20.21000 232 VAL A C 1
ATOM 1792 O O . VAL A 1 232 ? -3.97300 -22.62500 -18.99200 1.000 19.00000 232 VAL A O 1
ATOM 1796 N N . ARG A 1 233 ? -5.93200 -23.00000 -17.98300 1.000 16.80000 233 ARG A N 1
ATOM 1797 C CA . ARG A 1 233 ? -5.50700 -22.48300 -16.66100 1.000 16.92000 233 ARG A CA 1
ATOM 1798 C C . ARG A 1 233 ? -4.70400 -23.56500 -15.92500 1.000 17.67000 233 ARG A C 1
ATOM 1799 O O . ARG A 1 233 ? -5.12900 -24.68600 -15.87300 1.000 18.16000 233 ARG A O 1
ATOM 1807 N N . VAL A 1 234 ? -3.55500 -23.19000 -15.37000 1.000 19.56000 234 VAL A N 1
ATOM 1808 C CA . VAL A 1 234 ? -2.69600 -24.17500 -14.67000 1.000 19.71000 234 VAL A CA 1
ATOM 1809 C C . VAL A 1 234 ? -2.33300 -23.65000 -13.27300 1.000 19.71000 234 VAL A C 1
ATOM 1810 O O . VAL A 1 234 ? -2.41300 -22.47100 -13.06100 1.000 17.63000 234 VAL A O 1
ATOM 1814 N N . PRO A 1 235 ? -1.93400 -24.53600 -12.34200 1.000 21.03000 235 PRO A N 1
ATOM 1815 C CA . PRO A 1 235 ? -1.60300 -24.14400 -10.98000 1.000 19.52000 235 PRO A CA 1
ATOM 1816 C C . PRO A 1 235 ? -0.23600 -23.46300 -10.82900 1.000 18.60000 235 PRO A C 1
ATOM 1817 O O . PRO A 1 235 ? 0.57600 -23.96700 -10.18500 1.000 20.09000 235 PRO A O 1
ATOM 1821 N N . VAL A 1 236 ? -0.11600 -22.29800 -11.44100 1.000 18.04000 236 VAL A N 1
ATOM 1822 C CA . VAL A 1 236 ? 1.08900 -21.44500 -11.44500 1.000 21.35000 236 VAL A CA 1
ATOM 1823 C C . VAL A 1 236 ? 0.64200 -20.06100 -10.99000 1.000 23.10000 236 VAL A C 1
ATOM 1824 O O . VAL A 1 236 ? -0.45300 -19.69100 -11.27700 1.000 20.94000 236 VAL A O 1
ATOM 1828 N N . MET A 1 237 ? 1.52100 -19.33600 -10.32500 1.000 20.11000 237 MET A N 1
ATOM 1829 C CA . MET A 1 237 ? 1.11700 -18.05500 -9.72000 1.000 22.14000 237 MET A CA 1
ATOM 1830 C C . MET A 1 237 ? 0.94200 -16.90000 -10.71200 1.000 24.92000 237 MET A C 1
ATOM 1831 O O . MET A 1 237 ? -0.12100 -16.35500 -10.74000 1.000 20.77000 237 MET A O 1
ATOM 1836 N N . ARG A 1 238 ? 1.98600 -16.50600 -11.44100 1.000 20.41000 238 ARG A N 1
ATOM 1837 C CA . ARG A 1 238 ? 1.82900 -15.26800 -12.24100 1.000 23.40000 238 ARG A CA 1
ATOM 1838 C C . ARG A 1 238 ? 2.64400 -15.23900 -13.54000 1.000 25.76000 238 ARG A C 1
ATOM 1839 O O . ARG A 1 238 ? 2.71600 -14.17700 -14.12000 1.000 28.68000 238 ARG A O 1
ATOM 1847 N N . ALA A 1 239 ? 3.20300 -16.35900 -13.97800 1.000 23.82000 239 ALA A N 1
ATOM 1848 C CA . ALA A 1 239 ? 3.91600 -16.36300 -15.27600 1.000 21.41000 239 ALA A CA 1
ATOM 1849 C C . ALA A 1 239 ? 3.19600 -17.33300 -16.21200 1.000 20.51000 239 ALA A C 1
ATOM 1850 O O . ALA A 1 239 ? 2.83400 -18.39600 -15.76500 1.000 19.70000 239 ALA A O 1
ATOM 1852 N N . HIS A 1 240 ? 2.98100 -16.90200 -17.44700 1.000 20.30000 240 HIS A N 1
ATOM 1853 C CA . HIS A 1 240 ? 2.30700 -17.68900 -18.47900 1.000 18.35000 240 HIS A CA 1
ATOM 1854 C C . HIS A 1 240 ? 3.33000 -18.44000 -19.31700 1.000 19.77000 240 HIS A C 1
ATOM 1855 O O . HIS A 1 240 ? 4.41900 -17.93400 -19.58300 1.000 18.05000 240 HIS A O 1
ATOM 1862 N N . SER A 1 241 ? 2.96500 -19.64100 -19.76600 1.000 17.33000 241 SER A N 1
ATOM 1863 C CA . SER A 1 241 ? 3.78700 -20.48300 -20.62500 1.000 19.17000 241 SER A CA 1
ATOM 1864 C C . SER A 1 241 ? 3.06800 -20.76900 -21.93700 1.000 18.55000 241 SER A C 1
ATOM 1865 O O . SER A 1 241 ? 1.83600 -20.83100 -21.99400 1.000 19.22000 241 SER A O 1
ATOM 1868 N N . GLU A 1 242 ? 3.80000 -20.86300 -23.04700 1.000 16.76000 242 GLU A N 1
ATOM 1869 C CA . GLU A 1 242 ? 3.19100 -21.11800 -24.35000 1.000 16.18000 242 GLU A CA 1
ATOM 1870 C C . GLU A 1 242 ? 4.02800 -22.11300 -25.13600 1.000 17.38000 242 GLU A C 1
ATOM 1871 O O . GLU A 1 242 ? 5.24000 -21.92900 -25.28600 1.000 17.18000 242 GLU A O 1
ATOM 1877 N N . ALA A 1 243 ? 3.37200 -23.16200 -25.61700 1.000 18.26000 243 ALA A N 1
ATOM 1878 C CA . ALA A 1 243 ? 3.94000 -24.11400 -26.56800 1.000 17.10000 243 ALA A CA 1
ATOM 1879 C C . ALA A 1 243 ? 3.49700 -23.71700 -27.96900 1.000 18.52000 243 ALA A C 1
ATOM 1880 O O . ALA A 1 243 ? 2.29300 -23.71100 -28.25400 1.000 17.76000 243 ALA A O 1
ATOM 1882 N N . ILE A 1 244 ? 4.45300 -23.40300 -28.85100 1.000 16.32000 244 ILE A N 1
ATOM 1883 C CA . ILE A 1 244 ? 4.14100 -22.71900 -30.10900 1.000 17.73000 244 ILE A CA 1
ATOM 1884 C C . ILE A 1 244 ? 4.72500 -23.47900 -31.29300 1.000 19.90000 244 ILE A C 1
ATOM 1885 O O . ILE A 1 244 ? 5.92600 -23.79100 -31.31300 1.000 22.54000 244 ILE A O 1
ATOM 1890 N N . TRP A 1 245 ? 3.88200 -23.73100 -32.29900 1.000 17.83000 245 TRP A N 1
ATOM 1891 C CA . TRP A 1 245 ? 4.30300 -24.22300 -33.61300 1.000 20.04000 245 TRP A CA 1
ATOM 1892 C C . TRP A 1 245 ? 4.04600 -23.12700 -34.64200 1.000 23.07000 245 TRP A C 1
ATOM 1893 O O . TRP A 1 245 ? 2.89700 -22.70000 -34.81100 1.000 19.83000 245 TRP A O 1
ATOM 1904 N N . VAL A 1 246 ? 5.09000 -22.69900 -35.35400 1.000 19.88000 246 VAL A N 1
ATOM 1905 C CA . VAL A 1 246 ? 4.96600 -21.64300 -36.34900 1.000 21.79000 246 VAL A CA 1
ATOM 1906 C C . VAL A 1 246 ? 5.28700 -22.20900 -37.72500 1.000 23.60000 246 VAL A C 1
ATOM 1907 O O . VAL A 1 246 ? 6.29700 -22.90000 -37.90300 1.000 25.91000 246 VAL A O 1
ATOM 1911 N N . GLU A 1 247 ? 4.44200 -21.90100 -38.70000 1.000 20.61000 247 GLU A N 1
ATOM 1912 C CA . GLU A 1 247 ? 4.68800 -22.28300 -40.08600 1.000 20.97000 247 GLU A CA 1
ATOM 1913 C C . GLU A 1 247 ? 5.01300 -21.03300 -40.89100 1.000 22.63000 247 GLU A C 1
ATOM 1914 O O . GLU A 1 247 ? 4.21100 -20.09300 -40.91400 1.000 21.66000 247 GLU A O 1
ATOM 1920 N N . THR A 1 248 ? 6.17300 -21.03700 -41.55000 1.000 20.58000 248 THR A N 1
ATOM 1921 C CA . THR A 1 248 ? 6.67200 -19.90500 -42.32000 1.000 20.92000 248 THR A CA 1
ATOM 1922 C C . THR A 1 248 ? 6.67900 -20.24500 -43.80900 1.000 21.97000 248 THR A C 1
ATOM 1923 O O . THR A 1 248 ? 6.43300 -21.38500 -44.22300 1.000 21.75000 248 THR A O 1
ATOM 1927 N N . GLU A 1 249 ? 6.94400 -19.22200 -44.62000 1.000 24.12000 249 GLU A N 1
ATOM 1928 C CA . GLU A 1 249 ? 6.86700 -19.40700 -46.06600 1.000 22.14000 249 GLU A CA 1
ATOM 1929 C C . GLU A 1 249 ? 8.06900 -20.17000 -46.59700 1.000 26.70000 249 GLU A C 1
ATOM 1930 O O . GLU A 1 249 ? 7.96900 -20.82800 -47.63900 1.000 23.74000 249 GLU A O 1
ATOM 1936 N N . ARG A 1 250 ? 9.19000 -20.12000 -45.89600 1.000 25.56000 250 ARG A N 1
ATOM 1937 C CA . ARG A 1 250 ? 10.31600 -21.00100 -46.15700 1.000 25.81000 250 ARG A CA 1
ATOM 1938 C C . ARG A 1 250 ? 10.75500 -21.62600 -44.84000 1.000 25.19000 250 ARG A C 1
ATOM 1939 O O . ARG A 1 250 ? 10.44400 -21.10300 -43.76200 1.000 26.37000 250 ARG A O 1
ATOM 1947 N N . PRO A 1 251 ? 11.47800 -22.74100 -44.88600 1.000 25.16000 251 PRO A N 1
ATOM 1948 C CA . PRO A 1 251 ? 11.97300 -23.33200 -43.63400 1.000 22.82000 251 PRO A CA 1
ATOM 1949 C C . PRO A 1 251 ? 12.98300 -22.42700 -42.93700 1.000 29.22000 251 PRO A C 1
ATOM 1950 O O . PRO A 1 251 ? 13.88000 -21.85800 -43.57000 1.000 26.24000 251 PRO A O 1
ATOM 1954 N N . ILE A 1 252 ? 12.82600 -22.30000 -41.61800 1.000 24.48000 252 ILE A N 1
ATOM 1955 C CA . ILE A 1 252 ? 13.81400 -21.67000 -40.75100 1.000 25.27000 252 ILE A CA 1
ATOM 1956 C C . ILE A 1 252 ? 14.43200 -22.75900 -39.88900 1.000 26.86000 252 ILE A C 1
ATOM 1957 O O . ILE A 1 252 ? 13.73000 -23.41700 -39.10700 1.000 26.42000 252 ILE A O 1
ATOM 1962 N N . ALA A 1 253 ? 15.74500 -22.94900 -40.02200 1.000 23.36000 253 ALA A N 1
ATOM 1963 C CA . ALA A 1 253 ? 16.42800 -23.91900 -39.18200 1.000 23.41000 253 ALA A CA 1
ATOM 1964 C C . ALA A 1 253 ? 16.53400 -23.40100 -37.74700 1.000 23.89000 253 ALA A C 1
ATOM 1965 O O . ALA A 1 253 ? 16.64500 -22.19300 -37.52500 1.000 23.65000 253 ALA A O 1
ATOM 1967 N N . PRO A 1 254 ? 16.51300 -24.30100 -36.75600 1.000 23.64000 254 PRO A N 1
ATOM 1968 C CA . PRO A 1 254 ? 16.67400 -23.85800 -35.35400 1.000 26.24000 254 PRO A CA 1
ATOM 1969 C C . PRO A 1 254 ? 17.88000 -22.95900 -35.12200 1.000 28.79000 254 PRO A C 1
ATOM 1970 O O . PRO A 1 254 ? 17.80100 -22.01900 -34.32000 1.000 24.15000 254 PRO A O 1
ATOM 1974 N N . GLU A 1 255 ? 18.99500 -23.21200 -35.81700 1.000 26.36000 255 GLU A N 1
ATOM 1975 C CA . GLU A 1 255 ? 20.14400 -22.34300 -35.59200 1.000 28.18000 255 GLU A CA 1
ATOM 1976 C C . GLU A 1 255 ? 19.89500 -20.93500 -36.13000 1.000 26.73000 255 GLU A C 1
ATOM 1977 O O . GLU A 1 255 ? 20.29900 -19.94700 -35.50800 1.000 25.45000 255 GLU A O 1
ATOM 1983 N N . GLU A 1 256 ? 19.16300 -20.78100 -37.23200 1.000 23.24000 256 GLU A N 1
ATOM 1984 C CA . GLU A 1 256 ? 18.83200 -19.43800 -37.68700 1.000 21.47000 256 GLU A CA 1
ATOM 1985 C C . GLU A 1 256 ? 17.87000 -18.75300 -36.71900 1.000 23.91000 256 GLU A C 1
ATOM 1986 O O . GLU A 1 256 ? 18.03600 -17.57200 -36.40000 1.000 22.79000 256 GLU A O 1
ATOM 1992 N N . ALA A 1 257 ? 16.85200 -19.48000 -36.25500 1.000 24.25000 257 ALA A N 1
ATOM 1993 C CA . ALA A 1 257 ? 15.93200 -18.93000 -35.26600 1.000 23.67000 257 ALA A CA 1
ATOM 1994 C C . ALA A 1 257 ? 16.65100 -18.55900 -33.97600 1.000 26.53000 257 ALA A C 1
ATOM 1995 O O . ALA A 1 257 ? 16.41700 -17.48500 -33.41100 1.000 24.81000 257 ALA A O 1
ATOM 1997 N N . ARG A 1 258 ? 17.52800 -19.43800 -33.49200 1.000 25.25000 258 ARG A N 1
ATOM 1998 C CA . ARG A 1 258 ? 18.30200 -19.14500 -32.29500 1.000 27.61000 258 ARG A CA 1
ATOM 1999 C C . ARG A 1 258 ? 19.09100 -17.84500 -32.44100 1.000 26.57000 258 ARG A C 1
ATOM 2000 O O . ARG A 1 258 ? 19.13900 -17.02800 -31.51200 1.000 25.40000 258 ARG A O 1
ATOM 2008 N N . ALA A 1 259 ? 19.73600 -17.64100 -33.59300 1.000 25.04000 259 ALA A N 1
ATOM 2009 C CA . ALA A 1 259 ? 20.49800 -16.41200 -33.80200 1.000 26.44000 259 ALA A CA 1
ATOM 2010 C C . ALA A 1 259 ? 19.58900 -15.19000 -33.77300 1.000 24.32000 259 ALA A C 1
ATOM 2011 O O . ALA A 1 259 ? 19.96200 -14.14700 -33.22200 1.000 25.68000 259 ALA A O 1
ATOM 2013 N N . ALA A 1 260 ? 18.39600 -15.29900 -34.36700 1.000 22.41000 260 ALA A N 1
ATOM 2014 C CA . ALA A 1 260 ? 17.44400 -14.18700 -34.35700 1.000 21.77000 260 ALA A CA 1
ATOM 2015 C C . ALA A 1 260 ? 16.94700 -13.89200 -32.94400 1.000 25.49000 260 ALA A C 1
ATOM 2016 O O . ALA A 1 260 ? 16.85500 -12.72600 -32.54700 1.000 24.10000 260 ALA A O 1
ATOM 2018 N N . PHE A 1 261 ? 16.62500 -14.93200 -32.16700 1.000 22.98000 261 PHE A N 1
ATOM 2019 C CA . PHE A 1 261 ? 16.16600 -14.71600 -30.79500 1.000 22.18000 261 PHE A CA 1
ATOM 2020 C C . PHE A 1 261 ? 17.23800 -14.05700 -29.93700 1.000 25.59000 261 PHE A C 1
ATOM 2021 O O . PHE A 1 261 ? 16.93100 -13.21900 -29.08000 1.000 21.77000 261 PHE A O 1
ATOM 2029 N N . ALA A 1 262 ? 18.50300 -14.45400 -30.12600 1.000 24.24000 262 ALA A N 1
ATOM 2030 C CA . ALA A 1 262 ? 19.58500 -13.92300 -29.30400 1.000 26.41000 262 ALA A CA 1
ATOM 2031 C C . ALA A 1 262 ? 19.79700 -12.42400 -29.49200 1.000 26.36000 262 ALA A C 1
ATOM 2032 O O . ALA A 1 262 ? 20.41400 -11.79100 -28.63000 1.000 27.33000 262 ALA A O 1
ATOM 2034 N N . LYS A 1 263 ? 19.32300 -11.84900 -30.59700 1.000 26.17000 263 LYS A N 1
ATOM 2035 C CA . LYS A 1 263 ? 19.46700 -10.43600 -30.92400 1.000 29.70000 263 LYS A CA 1
ATOM 2036 C C . LYS A 1 263 ? 18.16900 -9.65700 -30.74400 1.000 28.88000 263 LYS A C 1
ATOM 2037 O O . LYS A 1 263 ? 18.14600 -8.45000 -31.01300 1.000 29.56000 263 LYS A O 1
ATOM 2043 N N . ALA A 1 264 ? 17.05000 -10.33400 -30.36000 1.000 25.80000 264 ALA A N 1
ATOM 2044 C CA . ALA A 1 264 ? 15.74100 -9.67600 -30.44300 1.000 25.42000 264 ALA A CA 1
ATOM 2045 C C . ALA A 1 264 ? 15.43100 -8.89500 -29.17100 1.000 26.05000 264 ALA A C 1
ATOM 2046 O O . ALA A 1 264 ? 15.60900 -9.42200 -28.06300 1.000 24.21000 264 ALA A O 1
ATOM 2048 N N . PRO A 1 265 ? 14.94100 -7.66700 -29.30700 1.000 26.74000 265 PRO A N 1
ATOM 2049 C CA . PRO A 1 265 ? 14.52100 -6.89100 -28.13200 1.000 28.69000 265 PRO A CA 1
ATOM 2050 C C . PRO A 1 265 ? 13.43200 -7.60300 -27.34200 1.000 25.41000 265 PRO A C 1
ATOM 2051 O O . PRO A 1 265 ? 12.50200 -8.18600 -27.91200 1.000 23.35000 265 PRO A O 1
ATOM 2055 N N . GLY A 1 266 ? 13.54900 -7.53800 -26.01700 1.000 22.83000 266 GLY A N 1
ATOM 2056 C CA . GLY A 1 266 ? 12.56100 -8.11200 -25.12200 1.000 24.06000 266 GLY A CA 1
ATOM 2057 C C . GLY A 1 266 ? 12.58900 -9.61400 -24.98900 1.000 25.13000 266 GLY A C 1
ATOM 2058 O O . GLY A 1 266 ? 11.76700 -10.17100 -24.24000 1.000 21.11000 266 GLY A O 1
ATOM 2059 N N . VAL A 1 267 ? 13.50400 -10.29300 -25.67900 1.000 20.54000 267 VAL A N 1
ATOM 2060 C CA . VAL A 1 267 ? 13.61600 -11.74400 -25.65900 1.000 18.67000 267 VAL A CA 1
ATOM 2061 C C . VAL A 1 267 ? 14.85300 -12.13000 -24.86300 1.000 22.77000 267 VAL A C 1
ATOM 2062 O O . VAL A 1 267 ? 15.89700 -11.47000 -24.95500 1.000 23.17000 267 VAL A O 1
ATOM 2066 N N . LEU A 1 268 ? 14.74100 -13.19800 -24.08300 1.000 20.63000 268 LEU A N 1
ATOM 2067 C CA . LEU A 1 268 ? 15.90000 -13.84300 -23.46800 1.000 20.91000 268 LEU A CA 1
ATOM 2068 C C . LEU A 1 268 ? 15.95100 -15.28300 -23.94900 1.000 20.84000 268 LEU A C 1
ATOM 2069 O O . LEU A 1 268 ? 15.01300 -16.04500 -23.70400 1.000 20.12000 268 LEU A O 1
ATOM 2074 N N . LEU A 1 269 ? 17.03400 -15.65000 -24.64000 1.000 19.22000 269 LEU A N 1
ATOM 2075 C CA . LEU A 1 269 ? 17.19600 -17.02000 -25.11200 1.000 21.95000 269 LEU A CA 1
ATOM 2076 C C . LEU A 1 269 ? 17.65400 -17.88600 -23.94700 1.000 22.96000 269 LEU A C 1
ATOM 2077 O O . LEU A 1 269 ? 18.62400 -17.55400 -23.26300 1.000 23.63000 269 LEU A O 1
ATOM 2082 N N . CYS A 1 270 ? 16.90900 -18.96300 -23.67700 1.000 20.18000 270 CYS A N 1
ATOM 2083 C CA . CYS A 1 270 ? 17.33000 -19.91100 -22.64700 1.000 21.04000 270 CYS A CA 1
ATOM 2084 C C . CYS A 1 270 ? 17.02400 -21.29300 -23.22200 1.000 23.68000 270 CYS A C 1
ATOM 2085 O O . CYS A 1 270 ? 15.94200 -21.84800 -23.00900 1.000 22.33000 270 CYS A O 1
ATOM 2088 N N . ASP A 1 271 ? 18.06900 -21.81700 -23.87700 1.000 21.40000 271 ASP A N 1
ATOM 2089 C CA . ASP A 1 271 ? 17.89800 -23.01400 -24.69600 1.000 21.82000 271 ASP A CA 1
ATOM 2090 C C . ASP A 1 271 ? 19.22700 -23.77400 -24.75400 1.000 23.66000 271 ASP A C 1
ATOM 2091 O O . ASP A 1 271 ? 20.00400 -23.63100 -25.70300 1.000 26.08000 271 ASP A O 1
ATOM 2096 N N . GLU A 1 272 ? 19.47100 -24.59400 -23.73300 1.000 24.46000 272 GLU A N 1
ATOM 2097 C CA . GLU A 1 272 ? 20.62600 -25.49600 -23.70400 1.000 23.87000 272 GLU A CA 1
ATOM 2098 C C . GLU A 1 272 ? 20.15000 -26.84300 -23.19700 1.000 22.95000 272 GLU A C 1
ATOM 2099 O O . GLU A 1 272 ? 20.19300 -27.11800 -21.98700 1.000 23.50000 272 GLU A O 1
ATOM 2105 N N . PRO A 1 273 ? 19.67000 -27.71200 -24.09600 1.000 21.15000 273 PRO A N 1
ATOM 2106 C CA . PRO A 1 273 ? 19.17300 -29.02100 -23.64700 1.000 24.65000 273 PRO A CA 1
ATOM 2107 C C . PRO A 1 273 ? 20.18100 -29.79400 -22.81300 1.000 24.65000 273 PRO A C 1
ATOM 2108 O O . PRO A 1 273 ? 19.79000 -30.43600 -21.82700 1.000 23.07000 273 PRO A O 1
ATOM 2112 N N . SER A 1 274 ? 21.47400 -29.73300 -23.16300 1.000 25.34000 274 SER A N 1
ATOM 2113 C CA . SER A 1 274 ? 22.45100 -30.54100 -22.44400 1.000 27.71000 274 SER A CA 1
ATOM 2114 C C . SER A 1 274 ? 22.64500 -30.07100 -21.00500 1.000 28.76000 274 SER A C 1
ATOM 2115 O O . SER A 1 274 ? 23.13400 -30.84400 -20.17300 1.000 28.36000 274 SER A O 1
ATOM 2118 N N . GLU A 1 275 ? 22.26700 -28.83000 -20.70000 1.000 25.40000 275 GLU A N 1
ATOM 2119 C CA . GLU A 1 275 ? 22.32400 -28.25900 -19.36200 1.000 27.99000 275 GLU A CA 1
ATOM 2120 C C . GLU A 1 275 ? 20.94200 -28.15600 -18.71800 1.000 26.91000 275 GLU A C 1
ATOM 2121 O O . GLU A 1 275 ? 20.79800 -27.50700 -17.67100 1.000 27.33000 275 GLU A O 1
ATOM 2127 N N . LYS A 1 276 ? 19.92800 -28.77300 -19.32600 1.000 23.75000 276 LYS A N 1
ATOM 2128 C CA . LYS A 1 276 ? 18.54300 -28.66700 -18.84700 1.000 23.31000 276 LYS A CA 1
ATOM 2129 C C . LYS A 1 276 ? 18.12600 -27.20700 -18.65000 1.000 23.36000 276 LYS A C 1
ATOM 2130 O O . LYS A 1 276 ? 17.46300 -26.84300 -17.67100 1.000 22.91000 276 LYS A O 1
ATOM 2136 N N . GLN A 1 277 ? 18.50500 -26.36200 -19.59700 1.000 21.82000 277 GLN A N 1
ATOM 2137 C CA . GLN A 1 277 ? 18.18000 -24.94100 -19.54900 1.000 21.98000 277 GLN A CA 1
ATOM 2138 C C . GLN A 1 277 ? 17.04700 -24.68700 -20.53400 1.000 19.13000 277 GLN A C 1
ATOM 2139 O O . GLN A 1 277 ? 17.21400 -24.86200 -21.74200 1.000 20.35000 277 GLN A O 1
ATOM 2145 N N . TYR A 1 278 ? 15.87800 -24.33900 -20.00400 1.000 20.54000 278 TYR A N 1
ATOM 2146 C CA . TYR A 1 278 ? 14.71700 -24.00200 -20.81500 1.000 21.08000 278 TYR A CA 1
ATOM 2147 C C . TYR A 1 278 ? 13.83700 -23.06800 -20.00800 1.000 20.36000 278 TYR A C 1
ATOM 2148 O O . TYR A 1 278 ? 13.96900 -23.00400 -18.77800 1.000 19.23000 278 TYR A O 1
ATOM 2157 N N . PRO A 1 279 ? 12.95900 -22.30300 -20.66400 1.000 19.21000 279 PRO A N 1
ATOM 2158 C CA . PRO A 1 279 ? 12.06600 -21.39700 -19.92800 1.000 19.11000 279 PRO A CA 1
ATOM 2159 C C . PRO A 1 279 ? 11.13500 -22.17900 -19.00800 1.000 17.04000 279 PRO A C 1
ATOM 2160 O O . PRO A 1 279 ? 10.57900 -23.21600 -19.39500 1.000 16.89000 279 PRO A O 1
ATOM 2164 N N . MET A 1 280 ? 10.97900 -21.67700 -17.77600 1.000 18.00000 280 MET A N 1
ATOM 2165 C CA . MET A 1 280 ? 10.03000 -22.24000 -16.81700 1.000 20.21000 280 MET A CA 1
ATOM 2166 C C . MET A 1 280 ? 9.35600 -21.08400 -16.09300 1.000 20.59000 280 MET A C 1
ATOM 2167 O O . MET A 1 280 ? 10.02900 -20.11200 -15.71800 1.000 20.32000 280 MET A O 1
ATOM 2172 N N . PRO A 1 281 ? 8.04600 -21.16200 -15.85000 1.000 17.76000 281 PRO A N 1
ATOM 2173 C CA . PRO A 1 281 ? 7.36600 -20.00400 -15.25100 1.000 17.98000 281 PRO A CA 1
ATOM 2174 C C . PRO A 1 281 ? 7.87800 -19.64300 -13.85700 1.000 22.26000 281 PRO A C 1
ATOM 2175 O O . PRO A 1 281 ? 7.94200 -18.45200 -13.51400 1.000 22.97000 281 PRO A O 1
ATOM 2179 N N . LEU A 1 282 ? 8.27300 -20.62500 -13.04900 1.000 21.47000 282 LEU A N 1
ATOM 2180 C CA . LEU A 1 282 ? 8.78300 -20.29700 -11.71900 1.000 22.46000 282 LEU A CA 1
ATOM 2181 C C . LEU A 1 282 ? 9.99200 -19.36500 -11.79400 1.000 24.63000 282 LEU A C 1
ATOM 2182 O O . LEU A 1 282 ? 10.12900 -18.46300 -10.95900 1.000 27.08000 282 LEU A O 1
ATOM 2187 N N . PHE A 1 283 ? 10.85300 -19.52600 -12.80000 1.000 22.68000 283 PHE A N 1
ATOM 2188 C CA . PHE A 1 283 ? 12.03800 -18.68300 -12.90900 1.000 25.99000 283 PHE A CA 1
ATOM 2189 C C . PHE A 1 283 ? 11.83200 -17.45800 -13.79800 1.000 27.78000 283 PHE A C 1
ATOM 2190 O O . PHE A 1 283 ? 12.67300 -16.55200 -13.78300 1.000 27.52000 283 PHE A O 1
ATOM 2198 N N . GLY A 1 284 ? 10.72600 -17.38300 -14.54100 1.000 21.83000 284 GLY A N 1
ATOM 2199 C CA . GLY A 1 284 ? 10.39000 -16.17000 -15.26200 1.000 21.69000 284 GLY A CA 1
ATOM 2200 C C . GLY A 1 284 ? 9.51400 -15.22400 -14.47800 1.000 24.93000 284 GLY A C 1
ATOM 2201 O O . GLY A 1 284 ? 9.20600 -14.12100 -14.94400 1.000 23.76000 284 GLY A O 1
ATOM 2202 N N . THR A 1 285 ? 9.11400 -15.65400 -13.29000 1.000 23.85000 285 THR A N 1
ATOM 2203 C CA . THR A 1 285 ? 8.29500 -14.84100 -12.40900 1.000 24.53000 285 THR A CA 1
ATOM 2204 C C . THR A 1 285 ? 9.05600 -13.60000 -11.97100 1.000 25.56000 285 THR A C 1
ATOM 2205 O O . THR A 1 285 ? 10.22000 -13.68000 -11.55600 1.000 27.02000 285 THR A O 1
ATOM 2209 N N . GLU A 1 286 ? 8.39200 -12.44900 -12.07900 1.000 25.64000 286 GLU A N 1
ATOM 2210 C CA . GLU A 1 286 ? 8.96100 -11.17600 -11.64400 1.000 26.99000 286 GLU A CA 1
ATOM 2211 C C . GLU A 1 286 ? 10.25700 -10.87800 -12.39100 1.000 31.97000 286 GLU A C 1
ATOM 2212 O O . GLU A 1 286 ? 11.21200 -10.34600 -11.82000 1.000 31.10000 286 GLU A O 1
ATOM 2218 N N . GLN A 1 287 ? 10.29200 -11.24900 -13.67200 1.000 27.69000 287 GLN A N 1
ATOM 2219 C CA . GLN A 1 287 ? 11.37400 -10.90200 -14.58500 1.000 27.76000 287 GLN A CA 1
ATOM 2220 C C . GLN A 1 287 ? 10.77100 -10.25400 -15.82700 1.000 29.88000 287 GLN A C 1
ATOM 2221 O O . GLN A 1 287 ? 9.60500 -10.47600 -16.15500 1.000 25.43000 287 GLN A O 1
ATOM 2227 N N . ASP A 1 288 ? 11.57500 -9.46200 -16.52700 1.000 24.06000 288 ASP A N 1
ATOM 2228 C CA . ASP A 1 288 ? 11.10400 -8.67800 -17.68000 1.000 24.82000 288 ASP A CA 1
ATOM 2229 C C . ASP A 1 288 ? 11.03300 -9.40000 -19.03600 1.000 23.07000 288 ASP A C 1
ATOM 2230 O O . ASP A 1 288 ? 10.11100 -9.13000 -19.82500 1.000 21.19000 288 ASP A O 1
ATOM 2235 N N . PRO A 1 289 ? 11.99300 -10.25300 -19.39300 1.000 22.54000 289 PRO A N 1
ATOM 2236 C CA . PRO A 1 289 ? 12.00800 -10.80200 -20.75800 1.000 23.31000 289 PRO A CA 1
ATOM 2237 C C . PRO A 1 289 ? 10.89300 -11.79900 -21.03100 1.000 19.65000 289 PRO A C 1
ATOM 2238 O O . PRO A 1 289 ? 10.32600 -12.42600 -20.13200 1.000 20.99000 289 PRO A O 1
ATOM 2242 N N . VAL A 1 290 ? 10.62100 -11.97300 -22.31800 1.000 19.90000 290 VAL A N 1
ATOM 2243 C CA . VAL A 1 290 ? 9.94100 -13.16500 -22.81100 1.000 19.25000 290 VAL A CA 1
ATOM 2244 C C . VAL A 1 290 ? 11.04100 -14.20400 -23.03200 1.000 20.82000 290 VAL A C 1
ATOM 2245 O O . VAL A 1 290 ? 11.92500 -14.01400 -23.86700 1.000 20.96000 290 VAL A O 1
ATOM 2249 N N . ILE A 1 291 ? 11.01400 -15.27600 -22.25100 1.000 18.44000 291 ILE A N 1
ATOM 2250 C CA . ILE A 1 291 ? 12.09300 -16.26000 -22.22100 1.000 17.70000 291 ILE A CA 1
ATOM 2251 C C . ILE A 1 291 ? 11.75200 -17.38100 -23.19700 1.000 19.27000 291 ILE A C 1
ATOM 2252 O O . ILE A 1 291 ? 10.64100 -17.92200 -23.15800 1.000 18.68000 291 ILE A O 1
ATOM 2257 N N . VAL A 1 292 ? 12.69100 -17.72900 -24.08700 1.000 18.10000 292 VAL A N 1
ATOM 2258 C CA . VAL A 1 292 ? 12.39700 -18.60100 -25.22100 1.000 18.63000 292 VAL A CA 1
ATOM 2259 C C . VAL A 1 292 ? 13.40000 -19.75500 -25.25400 1.000 17.69000 292 VAL A C 1
ATOM 2260 O O . VAL A 1 292 ? 14.60500 -19.54500 -25.05500 1.000 21.59000 292 VAL A O 1
ATOM 2264 N N . GLY A 1 293 ? 12.90300 -20.96300 -25.50800 1.000 19.06000 293 GLY A N 1
ATOM 2265 C CA . GLY A 1 293 ? 13.75400 -22.14500 -25.58400 1.000 17.47000 293 GLY A CA 1
ATOM 2266 C C . GLY A 1 293 ? 13.02800 -23.33300 -26.19900 1.000 18.68000 293 GLY A C 1
ATOM 2267 O O . GLY A 1 293 ? 11.97700 -23.18200 -26.83200 1.000 18.59000 293 GLY A O 1
ATOM 2268 N N . ARG A 1 294 ? 13.60600 -24.52300 -26.00900 1.000 17.57000 294 ARG A N 1
ATOM 2269 C CA . ARG A 1 294 ? 13.11400 -25.75600 -26.65000 1.000 16.97000 294 ARG A CA 1
ATOM 2270 C C . ARG A 1 294 ? 12.91200 -25.55500 -28.15100 1.000 18.81000 294 ARG A C 1
ATOM 2271 O O . ARG A 1 294 ? 11.94400 -26.04400 -28.74100 1.000 20.08000 294 ARG A O 1
ATOM 2279 N N . ILE A 1 295 ? 13.82200 -24.81600 -28.78200 1.000 18.87000 295 ILE A N 1
ATOM 2280 C CA . ILE A 1 295 ? 13.71700 -24.55200 -30.21200 1.000 19.63000 295 ILE A CA 1
ATOM 2281 C C . ILE A 1 295 ? 14.12100 -25.79900 -30.98700 1.000 21.61000 295 ILE A C 1
ATOM 2282 O O . ILE A 1 295 ? 15.21100 -26.35500 -30.78000 1.000 21.20000 295 ILE A O 1
ATOM 2287 N N . ARG A 1 296 ? 13.25000 -26.23500 -31.89300 1.000 19.95000 296 ARG A N 1
ATOM 2288 C CA . ARG A 1 296 ? 13.55000 -27.38400 -32.73400 1.000 22.66000 296 ARG A CA 1
ATOM 2289 C C . ARG A 1 296 ? 12.75600 -27.29300 -34.02700 1.000 23.03000 296 ARG A C 1
ATOM 2290 O O . ARG A 1 296 ? 11.81100 -26.50800 -34.16200 1.000 20.91000 296 ARG A O 1
ATOM 2298 N N . GLN A 1 297 ? 13.16400 -28.10900 -34.98300 1.000 20.93000 297 GLN A N 1
ATOM 2299 C CA . GLN A 1 297 ? 12.42200 -28.24000 -36.21700 1.000 21.19000 297 GLN A CA 1
ATOM 2300 C C . GLN A 1 297 ? 11.11000 -28.97400 -35.94200 1.000 21.60000 297 GLN A C 1
ATOM 2301 O O . GLN A 1 297 ? 11.01300 -29.79000 -35.02400 1.000 21.42000 297 GLN A O 1
ATOM 2307 N N . ASP A 1 298 ? 10.09100 -28.66500 -36.74200 1.000 19.87000 298 ASP A N 1
ATOM 2308 C CA . ASP A 1 298 ? 8.77800 -29.30100 -36.62000 1.000 21.12000 298 ASP A CA 1
ATOM 2309 C C . ASP A 1 298 ? 8.76700 -30.61000 -37.40600 1.000 23.63000 298 ASP A C 1
ATOM 2310 O O . ASP A 1 298 ? 8.79100 -30.60200 -38.64500 1.000 22.75000 298 ASP A O 1
ATOM 2315 N N . LEU A 1 299 ? 8.71800 -31.74100 -36.69400 1.000 21.44000 299 LEU A N 1
ATOM 2316 C CA . LEU A 1 299 ? 8.73300 -33.04100 -37.36300 1.000 19.75000 299 LEU A CA 1
ATOM 2317 C C . LEU A 1 299 ? 7.53100 -33.23400 -38.27800 1.000 22.53000 299 LEU A C 1
ATOM 2318 O O . LEU A 1 299 ? 7.59000 -34.05100 -39.20100 1.000 22.74000 299 LEU A O 1
ATOM 2323 N N . ALA A 1 300 ? 6.44900 -32.49300 -38.05100 1.000 21.32000 300 ALA A N 1
ATOM 2324 C CA . ALA A 1 300 ? 5.24300 -32.63600 -38.84900 1.000 23.00000 300 ALA A CA 1
ATOM 2325 C C . ALA A 1 300 ? 5.18800 -31.68100 -40.03300 1.000 26.10000 300 ALA A C 1
ATOM 2326 O O . ALA A 1 300 ? 4.27500 -31.79700 -40.85700 1.000 26.86000 300 ALA A O 1
ATOM 2328 N N . ASN A 1 301 ? 6.13500 -30.74700 -40.14700 1.000 21.68000 301 ASN A N 1
ATOM 2329 C CA . ASN A 1 301 ? 6.04100 -29.77000 -41.22400 1.000 24.75000 301 ASN A CA 1
ATOM 2330 C C . ASN A 1 301 ? 7.42800 -29.25700 -41.57900 1.000 25.00000 301 ASN A C 1
ATOM 2331 O O . ASN A 1 301 ? 8.10500 -28.67500 -40.72200 1.000 23.40000 301 ASN A O 1
ATOM 2336 N N . PRO A 1 302 ? 7.89700 -29.47400 -42.81300 1.000 23.77000 302 PRO A N 1
ATOM 2337 C CA . PRO A 1 302 ? 9.22100 -28.95000 -43.19200 1.000 23.85000 302 PRO A CA 1
ATOM 2338 C C . PRO A 1 302 ? 9.31500 -27.43500 -43.11700 1.000 24.34000 302 PRO A C 1
ATOM 2339 O O . PRO A 1 302 ? 10.42700 -26.90300 -43.00500 1.000 24.27000 302 PRO A O 1
ATOM 2343 N N . ASN A 1 303 ? 8.19000 -26.72000 -43.15200 1.000 22.71000 303 ASN A N 1
ATOM 2344 C CA . ASN A 1 303 ? 8.19500 -25.27400 -42.99000 1.000 23.51000 303 ASN A CA 1
ATOM 2345 C C . ASN A 1 303 ? 7.87200 -24.84300 -41.55800 1.000 22.34000 303 ASN A C 1
ATOM 2346 O O . ASN A 1 303 ? 7.57300 -23.66900 -41.32400 1.000 20.28000 303 ASN A O 1
ATOM 2351 N N . GLY A 1 304 ? 7.97200 -25.76000 -40.59800 1.000 20.22000 304 GLY A N 1
ATOM 2352 C CA . GLY A 1 304 ? 7.56800 -25.50700 -39.22500 1.000 21.52000 304 GLY A CA 1
ATOM 2353 C C . GLY A 1 304 ? 8.74300 -25.37000 -38.27800 1.000 23.37000 304 GLY A C 1
ATOM 2354 O O . GLY A 1 304 ? 9.79800 -25.99400 -38.46300 1.000 21.57000 304 GLY A O 1
ATOM 2355 N N . LEU A 1 305 ? 8.54300 -24.54300 -37.25500 1.000 21.42000 305 LEU A N 1
ATOM 2356 C CA . LEU A 1 305 ? 9.45900 -24.37300 -36.14400 1.000 21.84000 305 LEU A CA 1
ATOM 2357 C C . LEU A 1 305 ? 8.65600 -24.50600 -34.85600 1.000 21.52000 305 LEU A C 1
ATOM 2358 O O . LEU A 1 305 ? 7.49100 -24.09400 -34.80300 1.000 20.25000 305 LEU A O 1
ATOM 2363 N N . VAL A 1 306 ? 9.25300 -25.12500 -33.83800 1.000 19.66000 306 VAL A N 1
ATOM 2364 C CA . VAL A 1 306 ? 8.59200 -25.35300 -32.55400 1.000 21.16000 306 VAL A CA 1
ATOM 2365 C C . VAL A 1 306 ? 9.41700 -24.69200 -31.46200 1.000 22.05000 306 VAL A C 1
ATOM 2366 O O . VAL A 1 306 ? 10.64900 -24.78500 -31.46300 1.000 21.67000 306 VAL A O 1
ATOM 2370 N N . PHE A 1 307 ? 8.74500 -24.06600 -30.50400 1.000 19.95000 307 PHE A N 1
ATOM 2371 C CA . PHE A 1 307 ? 9.47400 -23.56000 -29.34700 1.000 20.99000 307 PHE A CA 1
ATOM 2372 C C . PHE A 1 307 ? 8.50900 -23.38000 -28.18100 1.000 20.75000 307 PHE A C 1
ATOM 2373 O O . PHE A 1 307 ? 7.30100 -23.63300 -28.28100 1.000 20.70000 307 PHE A O 1
ATOM 2381 N N . TRP A 1 308 ? 9.08000 -22.97400 -27.05600 1.000 19.11000 308 TRP A N 1
ATOM 2382 C CA . TRP A 1 308 ? 8.41300 -22.84100 -25.77200 1.000 16.67000 308 TRP A CA 1
ATOM 2383 C C . TRP A 1 308 ? 8.81700 -21.49500 -25.20000 1.000 18.82000 308 TRP A C 1
ATOM 2384 O O . TRP A 1 308 ? 9.98700 -21.11500 -25.28000 1.000 19.11000 308 TRP A O 1
ATOM 2395 N N . CYS A 1 309 ? 7.87200 -20.76300 -24.61800 1.000 19.30000 309 CYS A N 1
ATOM 2396 C CA . CYS A 1 309 ? 8.30500 -19.50300 -24.03900 1.000 21.29000 309 CYS A CA 1
ATOM 2397 C C . CYS A 1 309 ? 7.44000 -19.13700 -22.84200 1.000 19.55000 309 CYS A C 1
ATOM 2398 O O . CYS A 1 309 ? 6.31500 -19.62100 -22.68200 1.000 18.67000 309 CYS A O 1
ATOM 2401 N N . VAL A 1 310 ? 7.99600 -18.24700 -22.02300 1.000 18.40000 310 VAL A N 1
ATOM 2402 C CA . VAL A 1 310 ? 7.46800 -17.88400 -20.71200 1.000 19.15000 310 VAL A CA 1
ATOM 2403 C C . VAL A 1 310 ? 7.55600 -16.37300 -20.54700 1.000 18.92000 310 VAL A C 1
ATOM 2404 O O . VAL A 1 310 ? 8.54700 -15.74900 -20.94700 1.000 19.91000 310 VAL A O 1
ATOM 2408 N N . SER A 1 311 ? 6.52100 -15.77600 -19.95700 1.000 20.72000 311 SER A N 1
ATOM 2409 C CA . SER A 1 311 ? 6.65200 -14.38700 -19.53900 1.000 19.47000 311 SER A CA 1
ATOM 2410 C C . SER A 1 311 ? 5.78500 -14.14300 -18.31000 1.000 22.03000 311 SER A C 1
ATOM 2411 O O . SER A 1 311 ? 4.81300 -14.86500 -18.04800 1.000 19.12000 311 SER A O 1
ATOM 2414 N N . ASP A 1 312 ? 6.13700 -13.08400 -17.58500 1.000 20.03000 312 ASP A N 1
ATOM 2415 C CA . ASP A 1 312 ? 5.40000 -12.70700 -16.39000 1.000 19.63000 312 ASP A CA 1
ATOM 2416 C C . ASP A 1 312 ? 4.15400 -11.92700 -16.79000 1.000 21.46000 312 ASP A C 1
ATOM 2417 O O . ASP A 1 312 ? 4.24600 -10.94700 -17.53500 1.000 20.49000 312 ASP A O 1
ATOM 2422 N N . GLN A 1 313 ? 2.98300 -12.37800 -16.31900 1.000 19.46000 313 GLN A N 1
ATOM 2423 C CA . GLN A 1 313 ? 1.74000 -11.75900 -16.76000 1.000 25.97000 313 GLN A CA 1
ATOM 2424 C C . GLN A 1 313 ? 1.60800 -10.32800 -16.25200 1.000 25.86000 313 GLN A C 1
ATOM 2425 O O . GLN A 1 313 ? 1.02400 -9.47800 -16.93000 1.000 23.31000 313 GLN A O 1
ATOM 2431 N N . ILE A 1 314 ? 2.16200 -10.04100 -15.07900 1.000 22.97000 314 ILE A N 1
ATOM 2432 C CA . ILE A 1 314 ? 1.96100 -8.73800 -14.45900 1.000 23.95000 314 ILE A CA 1
ATOM 2433 C C . ILE A 1 314 ? 2.95900 -7.71400 -15.00200 1.000 22.77000 314 ILE A C 1
ATOM 2434 O O . ILE A 1 314 ? 2.66100 -6.51300 -15.05800 1.000 20.27000 314 ILE A O 1
ATOM 2439 N N . ARG A 1 315 ? 4.13300 -8.17100 -15.43800 1.000 20.31000 315 ARG A N 1
ATOM 2440 C CA . ARG A 1 315 ? 5.14300 -7.28900 -16.00100 1.000 21.34000 315 ARG A CA 1
ATOM 2441 C C . ARG A 1 315 ? 4.97000 -7.12500 -17.51200 1.000 22.97000 315 ARG A C 1
ATOM 2442 O O . ARG A 1 315 ? 4.16400 -6.29400 -17.96000 1.000 20.48000 315 ARG A O 1
ATOM 2450 N N . LYS A 1 316 ? 5.71100 -7.89800 -18.31900 1.000 21.08000 316 LYS A N 1
ATOM 2451 C CA . LYS A 1 316 ? 5.59600 -7.71100 -19.76500 1.000 20.20000 316 LYS A CA 1
ATOM 2452 C C . LYS A 1 316 ? 4.16900 -7.93800 -20.24200 1.000 18.67000 316 LYS A C 1
ATOM 2453 O O . LYS A 1 316 ? 3.70700 -7.26200 -21.16700 1.000 20.40000 316 LYS A O 1
ATOM 2459 N N . GLY A 1 317 ? 3.44500 -8.85000 -19.60000 1.000 19.93000 317 GLY A N 1
ATOM 2460 C CA . GLY A 1 317 ? 2.06500 -9.07800 -19.99000 1.000 19.32000 317 GLY A CA 1
ATOM 2461 C C . GLY A 1 317 ? 1.09300 -7.97100 -19.62000 1.000 20.48000 317 GLY A C 1
ATOM 2462 O O . GLY A 1 317 ? -0.07200 -8.04800 -20.02700 1.000 19.20000 317 GLY A O 1
ATOM 2463 N N . ALA A 1 318 ? 1.52700 -6.95100 -18.88300 1.000 18.77000 318 ALA A N 1
ATOM 2464 C CA . ALA A 1 318 ? 0.60300 -5.88900 -18.50800 1.000 21.55000 318 ALA A CA 1
ATOM 2465 C C . ALA A 1 318 ? 1.30600 -4.54200 -18.32600 1.000 20.74000 318 ALA A C 1
ATOM 2466 O O . ALA A 1 318 ? 1.43400 -3.76900 -19.28600 1.000 20.89000 318 ALA A O 1
ATOM 2468 N N . ALA A 1 319 ? 1.79200 -4.27200 -17.11000 1.000 21.21000 319 ALA A N 1
ATOM 2469 C CA . ALA A 1 319 ? 2.27200 -2.93400 -16.77200 1.000 21.25000 319 ALA A CA 1
ATOM 2470 C C . ALA A 1 319 ? 3.56500 -2.57100 -17.50900 1.000 22.89000 319 ALA A C 1
ATOM 2471 O O . ALA A 1 319 ? 3.74000 -1.41600 -17.91400 1.000 20.38000 319 ALA A O 1
ATOM 2473 N N . LEU A 1 320 ? 4.49300 -3.52100 -17.68400 1.000 20.46000 320 LEU A N 1
ATOM 2474 C CA . LEU A 1 320 ? 5.74700 -3.17900 -18.35200 1.000 20.26000 320 LEU A CA 1
ATOM 2475 C C . LEU A 1 320 ? 5.51000 -2.80400 -19.80200 1.000 22.32000 320 LEU A C 1
ATOM 2476 O O . LEU A 1 320 ? 6.10400 -1.84500 -20.30300 1.000 22.00000 320 LEU A O 1
ATOM 2481 N N . ASN A 1 321 ? 4.65200 -3.55300 -20.50000 1.000 20.25000 321 ASN A N 1
ATOM 2482 C CA . ASN A 1 321 ? 4.36600 -3.20000 -21.88000 1.000 20.48000 321 ASN A CA 1
ATOM 2483 C C . ASN A 1 321 ? 3.77100 -1.80200 -21.96900 1.000 21.89000 321 ASN A C 1
ATOM 2484 O O . ASN A 1 321 ? 4.13600 -1.02300 -22.85500 1.000 20.61000 321 ASN A O 1
ATOM 2489 N N . ALA A 1 322 ? 2.86000 -1.46200 -21.04700 1.000 20.32000 322 ALA A N 1
ATOM 2490 C CA . ALA A 1 322 ? 2.23800 -0.14000 -21.07700 1.000 21.62000 322 ALA A CA 1
ATOM 2491 C C . ALA A 1 322 ? 3.25800 0.96500 -20.82100 1.000 22.37000 322 ALA A C 1
ATOM 2492 O O . ALA A 1 322 ? 3.24400 1.99400 -21.50600 1.000 22.35000 322 ALA A O 1
ATOM 2494 N N . VAL A 1 323 ? 4.16100 0.76600 -19.85700 1.000 20.51000 323 VAL A N 1
ATOM 2495 C CA . VAL A 1 323 ? 5.20500 1.76600 -19.62200 1.000 21.49000 323 VAL A CA 1
ATOM 2496 C C . VAL A 1 323 ? 6.12600 1.87400 -20.83100 1.000 23.16000 323 VAL A C 1
ATOM 2497 O O . VAL A 1 323 ? 6.55800 2.97300 -21.20100 1.000 22.98000 323 VAL A O 1
ATOM 2501 N N . GLN A 1 324 ? 6.42700 0.74400 -21.47800 1.000 23.63000 324 GLN A N 1
ATOM 2502 C CA . GLN A 1 324 ? 7.31200 0.77300 -22.64100 1.000 23.48000 324 GLN A CA 1
ATOM 2503 C C . GLN A 1 324 ? 6.68500 1.49200 -23.82700 1.000 22.15000 324 GLN A C 1
ATOM 2504 O O . GLN A 1 324 ? 7.40100 2.10400 -24.61800 1.000 24.22000 324 GLN A O 1
ATOM 2510 N N . ILE A 1 325 ? 5.36100 1.41800 -23.98200 1.000 20.76000 325 ILE A N 1
ATOM 2511 C CA . ILE A 1 325 ? 4.67300 2.27300 -24.95100 1.000 22.04000 325 ILE A CA 1
ATOM 2512 C C . ILE A 1 325 ? 4.91400 3.74600 -24.62500 1.000 23.96000 325 ILE A C 1
ATOM 2513 O O . ILE A 1 325 ? 5.27200 4.55000 -25.49900 1.000 26.74000 325 ILE A O 1
ATOM 2518 N N . ALA A 1 326 ? 4.71100 4.12200 -23.36000 1.000 21.57000 326 ALA A N 1
ATOM 2519 C CA . ALA A 1 326 ? 4.92000 5.50900 -22.95100 1.000 24.67000 326 ALA A CA 1
ATOM 2520 C C . ALA A 1 326 ? 6.37200 5.93900 -23.15300 1.000 26.17000 326 ALA A C 1
ATOM 2521 O O . ALA A 1 326 ? 6.63700 7.05700 -23.62100 1.000 27.83000 326 ALA A O 1
ATOM 2523 N N . GLU A 1 327 ? 7.32500 5.05900 -22.82700 1.000 25.01000 327 GLU A N 1
ATOM 2524 C CA . GLU A 1 327 ? 8.73500 5.37300 -23.04800 1.000 24.70000 327 GLU A CA 1
ATOM 2525 C C . GLU A 1 327 ? 9.04700 5.53400 -24.53200 1.000 27.67000 327 GLU A C 1
ATOM 2526 O O . GLU A 1 327 ? 9.85400 6.39100 -24.91900 1.000 29.45000 327 GLU A O 1
ATOM 2532 N N . TYR A 1 328 ? 8.43900 4.69500 -25.37300 1.000 26.63000 328 TYR A N 1
ATOM 2533 C CA . TYR A 1 328 ? 8.62900 4.80600 -26.81600 1.000 28.73000 328 TYR A CA 1
ATOM 2534 C C . TYR A 1 328 ? 8.17900 6.16800 -27.33000 1.000 29.50000 328 TYR A C 1
ATOM 2535 O O . TYR A 1 328 ? 8.86800 6.79400 -28.14400 1.000 30.97000 328 TYR A O 1
ATOM 2544 N N . LEU A 1 329 ? 7.02400 6.64400 -26.86200 1.000 27.99000 329 LEU A N 1
ATOM 2545 C CA . LEU A 1 329 ? 6.51600 7.92800 -27.32600 1.000 28.52000 329 LEU A CA 1
ATOM 2546 C C . LEU A 1 329 ? 7.39000 9.07600 -26.84200 1.000 35.03000 329 LEU A C 1
ATOM 2547 O O . LEU A 1 329 ? 7.68000 10.00300 -27.60500 1.000 36.43000 329 LEU A O 1
ATOM 2552 N N . ILE A 1 330 ? 7.81700 9.03300 -25.57600 1.000 32.77000 330 ILE A N 1
ATOM 2553 C CA . ILE A 1 330 ? 8.77900 10.01600 -25.07600 1.000 35.02000 330 ILE A CA 1
ATOM 2554 C C . ILE A 1 330 ? 10.02100 10.03000 -25.96100 1.000 34.95000 330 ILE A C 1
ATOM 2555 O O . ILE A 1 330 ? 10.50500 11.09400 -26.37000 1.000 34.99000 330 ILE A O 1
ATOM 2560 N N . ALA A 1 331 ? 10.52600 8.83900 -26.30800 1.000 34.12000 331 ALA A N 1
ATOM 2561 C CA . ALA A 1 331 ? 11.77100 8.74000 -27.06400 1.000 37.78000 331 ALA A CA 1
ATOM 2562 C C . ALA A 1 331 ? 11.63000 9.27200 -28.48600 1.000 37.44000 331 ALA A C 1
ATOM 2563 O O . ALA A 1 331 ? 12.62600 9.70500 -29.07900 1.000 38.29000 331 ALA A O 1
ATOM 2565 N N . LYS A 1 332 ? 10.42500 9.24300 -29.05300 1.000 37.81000 332 LYS A N 1
ATOM 2566 C CA . LYS A 1 332 ? 10.20900 9.82500 -30.37300 1.000 42.64000 332 LYS A CA 1
ATOM 2567 C C . LYS A 1 332 ? 9.81100 11.29500 -30.30800 1.000 40.46000 332 LYS A C 1
ATOM 2568 O O . LYS A 1 332 ? 9.35900 11.84800 -31.31700 1.000 43.22000 332 LYS A O 1
ATOM 2574 N N . GLY A 1 333 ? 10.02200 11.94500 -29.16600 1.000 41.86000 333 GLY A N 1
ATOM 2575 C CA . GLY A 1 333 ? 9.71700 13.35700 -29.03900 1.000 40.49000 333 GLY A CA 1
ATOM 2576 C C . GLY A 1 333 ? 8.24600 13.69800 -28.96700 1.000 40.44000 333 GLY A C 1
ATOM 2577 O O . GLY A 1 333 ? 7.88200 14.85800 -29.16800 1.000 44.35000 333 GLY A O 1
ATOM 2578 N N . HIS A 1 334 ? 7.38700 12.72100 -28.66100 1.000 40.15000 334 HIS A N 1
ATOM 2579 C CA . HIS A 1 334 ? 5.94000 12.91000 -28.72800 1.000 38.78000 334 HIS A CA 1
ATOM 2580 C C . HIS A 1 334 ? 5.42000 13.90400 -27.69300 1.000 42.31000 334 HIS A C 1
ATOM 2581 O O . HIS A 1 334 ? 4.28400 14.37700 -27.82200 1.000 41.58000 334 HIS A O 1
ATOM 2588 N N . PHE A 1 335 ? 6.21300 14.21900 -26.67300 1.000 43.47000 335 PHE A N 1
ATOM 2589 C CA . PHE A 1 335 ? 5.76800 15.06700 -25.57400 1.000 50.98000 335 PHE A CA 1
ATOM 2590 C C . PHE A 1 335 ? 6.67200 16.29000 -25.41800 1.000 51.99000 335 PHE A C 1
ATOM 2591 O O . PHE A 1 335 ? 6.18800 17.40600 -25.22800 1.000 56.09000 335 PHE A O 1
ATOM 2599 N N . MET B 1 1 ? 31.21700 -16.33900 -14.64200 1.000 42.41000 1 MET B N 1
ATOM 2600 C CA . MET B 1 1 ? 31.91800 -15.06800 -14.87600 1.000 41.35000 1 MET B CA 1
ATOM 2601 C C . MET B 1 1 ? 32.84400 -14.66700 -13.71100 1.000 38.05000 1 MET B C 1
ATOM 2602 O O . MET B 1 1 ? 32.37600 -14.21100 -12.67000 1.000 34.25000 1 MET B O 1
ATOM 2607 N N . LYS B 1 2 ? 34.15700 -14.82200 -13.89600 1.000 34.30000 2 LYS B N 1
ATOM 2608 C CA . LYS B 1 2 ? 35.14800 -14.49500 -12.87800 1.000 30.23000 2 LYS B CA 1
ATOM 2609 C C . LYS B 1 2 ? 35.85900 -13.19900 -13.24800 1.000 28.99000 2 LYS B C 1
ATOM 2610 O O . LYS B 1 2 ? 36.38000 -13.07000 -14.36200 1.000 28.96000 2 LYS B O 1
ATOM 2616 N N . ILE B 1 3 ? 35.89300 -12.25500 -12.30800 1.000 26.71000 3 ILE B N 1
ATOM 2617 C CA . ILE B 1 3 ? 36.30100 -10.87700 -12.56100 1.000 26.34000 3 ILE B CA 1
ATOM 2618 C C . ILE B 1 3 ? 37.43800 -10.50300 -11.62200 1.000 25.49000 3 ILE B C 1
ATOM 2619 O O . ILE B 1 3 ? 37.39600 -10.81700 -10.42900 1.000 27.45000 3 ILE B O 1
ATOM 2624 N N . ALA B 1 4 ? 38.45100 -9.83200 -12.16100 1.000 25.73000 4 ALA B N 1
ATOM 2625 C CA . ALA B 1 4 ? 39.52300 -9.25600 -11.35800 1.000 23.69000 4 ALA B CA 1
ATOM 2626 C C . ALA B 1 4 ? 39.46300 -7.72500 -11.39900 1.000 21.55000 4 ALA B C 1
ATOM 2627 O O . ALA B 1 4 ? 39.14000 -7.12800 -12.43200 1.000 22.29000 4 ALA B O 1
ATOM 2629 N N . ILE B 1 5 ? 39.76000 -7.08500 -10.27500 1.000 21.97000 5 ILE B N 1
ATOM 2630 C CA . ILE B 1 5 ? 40.10100 -5.66200 -10.25900 1.000 21.77000 5 ILE B CA 1
ATOM 2631 C C . ILE B 1 5 ? 41.57600 -5.57100 -9.89800 1.000 22.09000 5 ILE B C 1
ATOM 2632 O O . ILE B 1 5 ? 42.00100 -6.07600 -8.85000 1.000 23.07000 5 ILE B O 1
ATOM 2637 N N . VAL B 1 6 ? 42.35600 -4.96100 -10.77900 1.000 21.21000 6 VAL B N 1
ATOM 2638 C CA . VAL B 1 6 ? 43.78600 -4.76100 -10.57000 1.000 24.34000 6 VAL B CA 1
ATOM 2639 C C . VAL B 1 6 ? 43.99400 -3.29100 -10.23700 1.000 24.63000 6 VAL B C 1
ATOM 2640 O O . VAL B 1 6 ? 43.73200 -2.41600 -11.07200 1.000 26.70000 6 VAL B O 1
ATOM 2644 N N . GLY B 1 7 ? 44.44900 -3.01400 -9.01400 1.000 24.59000 7 GLY B N 1
ATOM 2645 C CA . GLY B 1 7 ? 44.55100 -1.64200 -8.54700 1.000 25.20000 7 GLY B CA 1
ATOM 2646 C C . GLY B 1 7 ? 43.24700 -1.17900 -7.92200 1.000 27.47000 7 GLY B C 1
ATOM 2647 O O . GLY B 1 7 ? 42.57800 -0.27500 -8.43800 1.000 27.32000 7 GLY B O 1
ATOM 2648 N N . VAL B 1 8 ? 42.87400 -1.79700 -6.79700 1.000 27.29000 8 VAL B N 1
ATOM 2649 C CA . VAL B 1 8 ? 41.56300 -1.55100 -6.19500 1.000 25.19000 8 VAL B CA 1
ATOM 2650 C C . VAL B 1 8 ? 41.56900 -0.42000 -5.17300 1.000 23.00000 8 VAL B C 1
ATOM 2651 O O . VAL B 1 8 ? 40.49500 0.06600 -4.79500 1.000 24.23000 8 VAL B O 1
ATOM 2655 N N . SER B 1 9 ? 42.74300 0.03500 -4.72700 1.000 22.14000 9 SER B N 1
ATOM 2656 C CA . SER B 1 9 ? 42.85000 0.93100 -3.57800 1.000 23.71000 9 SER B CA 1
ATOM 2657 C C . SER B 1 9 ? 42.44500 2.36700 -3.88700 1.000 24.09000 9 SER B C 1
ATOM 2658 O O . SER B 1 9 ? 42.04200 3.09200 -2.97000 1.000 23.10000 9 SER B O 1
ATOM 2661 N N . GLY B 1 10 ? 42.64700 2.81000 -5.12700 1.000 24.05000 10 GLY B N 1
ATOM 2662 C CA . GLY B 1 10 ? 42.43600 4.19900 -5.48000 1.000 22.10000 10 GLY B CA 1
ATOM 2663 C C . GLY B 1 10 ? 40.98800 4.52300 -5.82700 1.000 25.32000 10 GLY B C 1
ATOM 2664 O O . GLY B 1 10 ? 40.08500 3.68400 -5.75800 1.000 25.34000 10 GLY B O 1
ATOM 2665 N N . ALA B 1 11 ? 40.78200 5.77700 -6.24300 1.000 24.37000 11 ALA B N 1
ATOM 2666 C CA . ALA B 1 11 ? 39.42200 6.26400 -6.48500 1.000 25.56000 11 ALA B CA 1
ATOM 2667 C C . ALA B 1 11 ? 38.71800 5.47200 -7.58400 1.000 26.07000 11 ALA B C 1
ATOM 2668 O O . ALA B 1 11 ? 37.51500 5.19900 -7.48900 1.000 23.22000 11 ALA B O 1
ATOM 2670 N N . VAL B 1 12 ? 39.43700 5.11700 -8.64800 1.000 24.95000 12 VAL B N 1
ATOM 2671 C CA . VAL B 1 12 ? 38.79000 4.40600 -9.74400 1.000 23.96000 12 VAL B CA 1
ATOM 2672 C C . VAL B 1 12 ? 38.50000 2.96900 -9.34000 1.000 26.70000 12 VAL B C 1
ATOM 2673 O O . VAL B 1 12 ? 37.41700 2.43500 -9.62100 1.000 23.57000 12 VAL B O 1
ATOM 2677 N N . GLY B 1 13 ? 39.45600 2.32300 -8.67000 1.000 24.27000 13 GLY B N 1
ATOM 2678 C CA . GLY B 1 13 ? 39.23700 0.95300 -8.23400 1.000 24.09000 13 GLY B CA 1
ATOM 2679 C C . GLY B 1 13 ? 38.05900 0.84100 -7.29000 1.000 24.20000 13 GLY B C 1
ATOM 2680 O O . GLY B 1 13 ? 37.27200 -0.10400 -7.37800 1.000 25.99000 13 GLY B O 1
ATOM 2681 N N . GLN B 1 14 ? 37.91100 1.81500 -6.38500 1.000 24.84000 14 GLN B N 1
ATOM 2682 C CA . GLN B 1 14 ? 36.72600 1.84900 -5.53100 1.000 24.87000 14 GLN B CA 1
ATOM 2683 C C . GLN B 1 14 ? 35.46200 2.05900 -6.35500 1.000 25.07000 14 GLN B C 1
ATOM 2684 O O . GLN B 1 14 ? 34.41600 1.46900 -6.06100 1.000 26.07000 14 GLN B O 1
ATOM 2690 N N . GLU B 1 15 ? 35.53800 2.88000 -7.40500 1.000 26.19000 15 GLU B N 1
ATOM 2691 C CA . GLU B 1 15 ? 34.36600 3.08100 -8.25100 1.000 25.35000 15 GLU B CA 1
ATOM 2692 C C . GLU B 1 15 ? 33.97500 1.79500 -8.97100 1.000 28.16000 15 GLU B C 1
ATOM 2693 O O . GLU B 1 15 ? 32.78500 1.51100 -9.14100 1.000 28.58000 15 GLU B O 1
ATOM 2699 N N . PHE B 1 16 ? 34.96200 0.99600 -9.38900 1.000 24.45000 16 PHE B N 1
ATOM 2700 C CA . PHE B 1 16 ? 34.65600 -0.30800 -9.96500 1.000 24.16000 16 PHE B CA 1
ATOM 2701 C C . PHE B 1 16 ? 33.83300 -1.15000 -9.00700 1.000 22.78000 16 PHE B C 1
ATOM 2702 O O . PHE B 1 16 ? 32.85700 -1.78800 -9.41600 1.000 23.19000 16 PHE B O 1
ATOM 2710 N N . LEU B 1 17 ? 34.21800 -1.17300 -7.73000 1.000 24.27000 17 LEU B N 1
ATOM 2711 C CA . LEU B 1 17 ? 33.45200 -1.93100 -6.74300 1.000 26.78000 17 LEU B CA 1
ATOM 2712 C C . LEU B 1 17 ? 32.00800 -1.44400 -6.68200 1.000 28.27000 17 LEU B C 1
ATOM 2713 O O . LEU B 1 17 ? 31.07800 -2.25100 -6.58600 1.000 27.12000 17 LEU B O 1
ATOM 2718 N N . ARG B 1 18 ? 31.80600 -0.12800 -6.75600 1.000 25.42000 18 ARG B N 1
ATOM 2719 C CA . ARG B 1 18 ? 30.46000 0.43100 -6.68100 1.000 31.07000 18 ARG B CA 1
ATOM 2720 C C . ARG B 1 18 ? 29.66800 0.13800 -7.94900 1.000 30.33000 18 ARG B C 1
ATOM 2721 O O . ARG B 1 18 ? 28.52300 -0.32100 -7.88200 1.000 30.98000 18 ARG B O 1
ATOM 2729 N N . VAL B 1 19 ? 30.26800 0.40000 -9.11400 1.000 29.01000 19 VAL B N 1
ATOM 2730 C CA . VAL B 1 19 ? 29.52700 0.25100 -10.36600 1.000 30.90000 19 VAL B CA 1
ATOM 2731 C C . VAL B 1 19 ? 29.19300 -1.20600 -10.63100 1.000 26.65000 19 VAL B C 1
ATOM 2732 O O . VAL B 1 19 ? 28.08800 -1.52800 -11.08400 1.000 26.29000 19 VAL B O 1
ATOM 2736 N N . LEU B 1 20 ? 30.11900 -2.12900 -10.35800 1.000 26.01000 20 LEU B N 1
ATOM 2737 C CA . LEU B 1 20 ? 29.84700 -3.52800 -10.66800 1.000 24.46000 20 LEU B CA 1
ATOM 2738 C C . LEU B 1 20 ? 28.68600 -4.06300 -9.84200 1.000 28.14000 20 LEU B C 1
ATOM 2739 O O . LEU B 1 20 ? 27.93200 -4.92200 -10.31400 1.000 29.40000 20 LEU B O 1
ATOM 2744 N N . SER B 1 21 ? 28.51500 -3.55300 -8.62200 1.000 29.56000 21 SER B N 1
ATOM 2745 C CA . SER B 1 21 ? 27.36900 -3.99700 -7.83600 1.000 31.38000 21 SER B CA 1
ATOM 2746 C C . SER B 1 21 ? 26.10100 -3.23600 -8.22500 1.000 32.76000 21 SER B C 1
ATOM 2747 O O . SER B 1 21 ? 25.04600 -3.84200 -8.43600 1.000 32.44000 21 SER B O 1
ATOM 2750 N N . GLN B 1 22 ? 26.17500 -1.91700 -8.43100 1.000 30.38000 22 GLN B N 1
ATOM 2751 C CA . GLN B 1 22 ? 24.99300 -1.15000 -8.82300 1.000 33.20000 22 GLN B CA 1
ATOM 2752 C C . GLN B 1 22 ? 24.38500 -1.66200 -10.12500 1.000 33.90000 22 GLN B C 1
ATOM 2753 O O . GLN B 1 22 ? 23.15900 -1.71100 -10.26700 1.000 32.34000 22 GLN B O 1
ATOM 2759 N N . ARG B 1 23 ? 25.21000 -2.05000 -11.09400 1.000 30.37000 23 ARG B N 1
ATOM 2760 C CA . ARG B 1 23 ? 24.69200 -2.48000 -12.38600 1.000 30.55000 23 ARG B CA 1
ATOM 2761 C C . ARG B 1 23 ? 24.43800 -3.97800 -12.45400 1.000 30.59000 23 ARG B C 1
ATOM 2762 O O . ARG B 1 23 ? 24.10900 -4.48400 -13.53500 1.000 29.41000 23 ARG B O 1
ATOM 2770 N N . ASP B 1 24 ? 24.55800 -4.68400 -11.32500 1.000 32.44000 24 ASP B N 1
ATOM 2771 C CA . ASP B 1 24 ? 24.35900 -6.13500 -11.23800 1.000 35.79000 24 ASP B CA 1
ATOM 2772 C C . ASP B 1 24 ? 25.10300 -6.85300 -12.35400 1.000 31.41000 24 ASP B C 1
ATOM 2773 O O . ASP B 1 24 ? 24.56200 -7.71700 -13.05300 1.000 29.45000 24 ASP B O 1
ATOM 2778 N N . PHE B 1 25 ? 26.36000 -6.46700 -12.51500 1.000 30.48000 25 PHE B N 1
ATOM 2779 C CA . PHE B 1 25 ? 27.23300 -7.18900 -13.41700 1.000 28.74000 25 PHE B CA 1
ATOM 2780 C C . PHE B 1 25 ? 27.29500 -8.65300 -12.98600 1.000 29.22000 25 PHE B C 1
ATOM 2781 O O . PHE B 1 25 ? 27.42800 -8.94300 -11.78500 1.000 28.04000 25 PHE B O 1
ATOM 2789 N N . PRO B 1 26 ? 27.20800 -9.60200 -13.92700 1.000 32.02000 26 PRO B N 1
ATOM 2790 C CA . PRO B 1 26 ? 27.16400 -11.02100 -13.54200 1.000 32.70000 26 PRO B CA 1
ATOM 2791 C C . PRO B 1 26 ? 28.51300 -11.50100 -13.02800 1.000 31.90000 26 PRO B C 1
ATOM 2792 O O . PRO B 1 26 ? 29.44800 -11.67100 -13.81200 1.000 36.45000 26 PRO B O 1
ATOM 2796 N N . ILE B 1 27 ? 28.64500 -11.70400 -11.72100 1.000 30.69000 27 ILE B N 1
ATOM 2797 C CA . ILE B 1 27 ? 29.93000 -12.06700 -11.13600 1.000 33.40000 27 ILE B CA 1
ATOM 2798 C C . ILE B 1 27 ? 29.75900 -13.34500 -10.32800 1.000 37.09000 27 ILE B C 1
ATOM 2799 O O . ILE B 1 27 ? 28.95900 -13.39100 -9.38200 1.000 33.66000 27 ILE B O 1
ATOM 2804 N N . ASP B 1 28 ? 30.51100 -14.37600 -10.70400 1.000 36.69000 28 ASP B N 1
ATOM 2805 C CA . ASP B 1 28 ? 30.56100 -15.63000 -9.96900 1.000 42.97000 28 ASP B CA 1
ATOM 2806 C C . ASP B 1 28 ? 31.71600 -15.68300 -8.97700 1.000 42.74000 28 ASP B C 1
ATOM 2807 O O . ASP B 1 28 ? 31.58900 -16.32200 -7.92300 1.000 46.38000 28 ASP B O 1
ATOM 2812 N N . GLY B 1 29 ? 32.83000 -15.01500 -9.29200 1.000 37.46000 29 GLY B N 1
ATOM 2813 C CA . GLY B 1 29 ? 33.99900 -14.91700 -8.43700 1.000 32.49000 29 GLY B CA 1
ATOM 2814 C C . GLY B 1 29 ? 34.68300 -13.57300 -8.61300 1.000 31.20000 29 GLY B C 1
ATOM 2815 O O . GLY B 1 29 ? 34.72300 -13.03700 -9.72500 1.000 31.02000 29 GLY B O 1
ATOM 2816 N N . LEU B 1 30 ? 35.18400 -12.99600 -7.52200 1.000 31.71000 30 LEU B N 1
ATOM 2817 C CA . LEU B 1 30 ? 35.85200 -11.70000 -7.55000 1.000 27.62000 30 LEU B CA 1
ATOM 2818 C C . LEU B 1 30 ? 37.25000 -11.84300 -6.96800 1.000 28.94000 30 LEU B C 1
ATOM 2819 O O . LEU B 1 30 ? 37.44100 -12.50400 -5.94000 1.000 25.96000 30 LEU B O 1
ATOM 2824 N N . TYR B 1 31 ? 38.22600 -11.23200 -7.64300 1.000 25.32000 31 TYR B N 1
ATOM 2825 C CA . TYR B 1 31 ? 39.63500 -11.33000 -7.27700 1.000 25.54000 31 TYR B CA 1
ATOM 2826 C C . TYR B 1 31 ? 40.23100 -9.93100 -7.28600 1.000 22.92000 31 TYR B C 1
ATOM 2827 O O . TYR B 1 31 ? 40.25100 -9.26800 -8.32700 1.000 22.65000 31 TYR B O 1
ATOM 2836 N N . LEU B 1 32 ? 40.70100 -9.47900 -6.13100 1.000 21.02000 32 LEU B N 1
ATOM 2837 C CA . LEU B 1 32 ? 41.27900 -8.14700 -6.00300 1.000 21.63000 32 LEU B CA 1
ATOM 2838 C C . LEU B 1 32 ? 42.79600 -8.27600 -5.96900 1.000 25.21000 32 LEU B C 1
ATOM 2839 O O . LEU B 1 32 ? 43.32700 -9.16000 -5.29300 1.000 25.53000 32 LEU B O 1
ATOM 2844 N N . PHE B 1 33 ? 43.47400 -7.41600 -6.72200 1.000 20.60000 33 PHE B N 1
ATOM 2845 C CA . PHE B 1 33 ? 44.92400 -7.40600 -6.83600 1.000 23.22000 33 PHE B CA 1
ATOM 2846 C C . PHE B 1 33 ? 45.43400 -5.98700 -6.65900 1.000 25.80000 33 PHE B C 1
ATOM 2847 O O . PHE B 1 33 ? 44.77500 -5.02500 -7.06200 1.000 25.71000 33 PHE B O 1
ATOM 2855 N N . GLY B 1 34 ? 46.63000 -5.86200 -6.07800 1.000 24.70000 34 GLY B N 1
ATOM 2856 C CA . GLY B 1 34 ? 47.26300 -4.56300 -5.93500 1.000 24.89000 34 GLY B CA 1
ATOM 2857 C C . GLY B 1 34 ? 48.75200 -4.75200 -5.74300 1.000 25.29000 34 GLY B C 1
ATOM 2858 O O . GLY B 1 34 ? 49.26600 -5.87000 -5.81400 1.000 27.84000 34 GLY B O 1
ATOM 2859 N N . SER B 1 35 ? 49.44500 -3.64400 -5.49400 1.000 25.76000 35 SER B N 1
ATOM 2860 C CA . SER B 1 35 ? 50.86200 -3.71500 -5.15900 1.000 26.55000 35 SER B CA 1
ATOM 2861 C C . SER B 1 35 ? 51.03700 -4.32000 -3.76700 1.000 32.43000 35 SER B C 1
ATOM 2862 O O . SER B 1 35 ? 50.07200 -4.60000 -3.05200 1.000 28.06000 35 SER B O 1
ATOM 2865 N N . SER B 1 36 ? 52.29800 -4.52200 -3.36100 1.000 32.42000 36 SER B N 1
ATOM 2866 C CA . SER B 1 36 ? 52.55200 -4.98100 -1.99900 1.000 30.26000 36 SER B CA 1
ATOM 2867 C C . SER B 1 36 ? 51.98700 -4.02300 -0.95500 1.000 31.98000 36 SER B C 1
ATOM 2868 O O . SER B 1 36 ? 51.75700 -4.43900 0.18600 1.000 32.88000 36 SER B O 1
ATOM 2871 N N . ARG B 1 37 ? 51.75900 -2.75500 -1.32300 1.000 30.24000 37 ARG B N 1
ATOM 2872 C CA . ARG B 1 37 ? 51.22400 -1.77000 -0.38600 1.000 32.09000 37 ARG B CA 1
ATOM 2873 C C . ARG B 1 37 ? 49.75400 -2.02400 -0.08600 1.000 33.22000 37 ARG B C 1
ATOM 2874 O O . ARG B 1 37 ? 49.28700 -1.73700 1.02300 1.000 32.85000 37 ARG B O 1
ATOM 2882 N N . SER B 1 38 ? 49.02300 -2.54900 -1.06500 1.000 29.91000 38 SER B N 1
ATOM 2883 C CA . SER B 1 38 ? 47.60000 -2.83500 -0.94500 1.000 28.49000 38 SER B CA 1
ATOM 2884 C C . SER B 1 38 ? 47.31800 -4.27000 -0.51000 1.000 29.44000 38 SER B C 1
ATOM 2885 O O . SER B 1 38 ? 46.22100 -4.55100 -0.01000 1.000 29.00000 38 SER B O 1
ATOM 2888 N N . ALA B 1 39 ? 48.27800 -5.18300 -0.67500 1.000 28.86000 39 ALA B N 1
ATOM 2889 C CA . ALA B 1 39 ? 48.03800 -6.59200 -0.38500 1.000 27.15000 39 ALA B CA 1
ATOM 2890 C C . ALA B 1 39 ? 47.69800 -6.78800 1.08600 1.000 27.14000 39 ALA B C 1
ATOM 2891 O O . ALA B 1 39 ? 48.30400 -6.17200 1.97000 1.000 28.84000 39 ALA B O 1
ATOM 2893 N N . GLY B 1 40 ? 46.72500 -7.66800 1.34600 1.000 26.30000 40 GLY B N 1
ATOM 2894 C CA . GLY B 1 40 ? 46.24100 -7.89600 2.69200 1.000 26.70000 40 GLY B CA 1
ATOM 2895 C C . GLY B 1 40 ? 45.08900 -7.00800 3.12100 1.000 27.39000 40 GLY B C 1
ATOM 2896 O O . GLY B 1 40 ? 44.45600 -7.29500 4.14800 1.000 25.50000 40 GLY B O 1
ATOM 2897 N N . SER B 1 41 ? 44.78100 -5.95600 2.36600 1.000 25.89000 41 SER B N 1
ATOM 2898 C CA . SER B 1 41 ? 43.64700 -5.08600 2.67200 1.000 24.58000 41 SER B CA 1
ATOM 2899 C C . SER B 1 41 ? 42.32200 -5.81100 2.44500 1.000 25.29000 41 SER B C 1
ATOM 2900 O O . SER B 1 41 ? 42.22900 -6.73700 1.64000 1.000 23.54000 41 SER B O 1
ATOM 2903 N N . VAL B 1 42 ? 41.28000 -5.38400 3.16300 1.000 21.73000 42 VAL B N 1
ATOM 2904 C CA . VAL B 1 42 ? 39.96700 -6.01900 3.07200 1.000 23.08000 42 VAL B CA 1
ATOM 2905 C C . VAL B 1 42 ? 39.00500 -5.05900 2.39300 1.000 22.65000 42 VAL B C 1
ATOM 2906 O O . VAL B 1 42 ? 39.02200 -3.85800 2.68200 1.000 23.11000 42 VAL B O 1
ATOM 2910 N N . TYR B 1 43 ? 38.15200 -5.60000 1.51500 1.000 23.22000 43 TYR B N 1
ATOM 2911 C CA . TYR B 1 43 ? 37.05600 -4.85700 0.90700 1.000 24.70000 43 TYR B CA 1
ATOM 2912 C C . TYR B 1 43 ? 35.81200 -5.73300 0.88600 1.000 26.45000 43 TYR B C 1
ATOM 2913 O O . TYR B 1 43 ? 35.88700 -6.92600 0.58600 1.000 26.03000 43 TYR B O 1
ATOM 2922 N N . SER B 1 44 ? 34.66900 -5.13800 1.20300 1.000 29.02000 44 SER B N 1
ATOM 2923 C CA . SER B 1 44 ? 33.41300 -5.87000 1.15800 1.000 29.83000 44 SER B CA 1
ATOM 2924 C C . SER B 1 44 ? 32.69200 -5.55500 -0.14600 1.000 28.31000 44 SER B C 1
ATOM 2925 O O . SER B 1 44 ? 32.62100 -4.39200 -0.55400 1.000 27.29000 44 SER B O 1
ATOM 2928 N N . PHE B 1 45 ? 32.13200 -6.60200 -0.75400 1.000 24.28000 45 PHE B N 1
ATOM 2929 C CA . PHE B 1 45 ? 31.45400 -6.47400 -2.04000 1.000 27.17000 45 PHE B CA 1
ATOM 2930 C C . PHE B 1 45 ? 30.26300 -7.41600 -2.06800 1.000 28.06000 45 PHE B C 1
ATOM 2931 O O . PHE B 1 45 ? 30.44500 -8.63400 -2.03100 1.000 29.16000 45 PHE B O 1
ATOM 2939 N N . LYS B 1 46 ? 29.05200 -6.86200 -2.14100 1.000 29.00000 46 LYS B N 1
ATOM 2940 C CA . LYS B 1 46 ? 27.82900 -7.66500 -2.11000 1.000 30.37000 46 LYS B CA 1
ATOM 2941 C C . LYS B 1 46 ? 27.83200 -8.63900 -0.92500 1.000 30.35000 46 LYS B C 1
ATOM 2942 O O . LYS B 1 46 ? 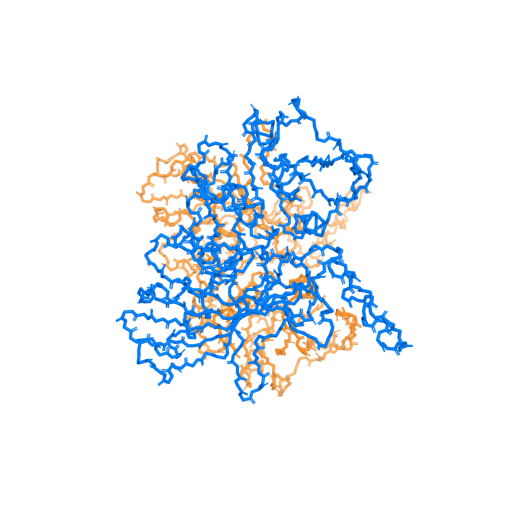27.52800 -9.82800 -1.05700 1.000 32.87000 46 LYS B O 1
ATOM 2948 N N . GLY B 1 47 ? 28.21100 -8.12900 0.24500 1.000 30.53000 47 GLY B N 1
ATOM 2949 C CA . GLY B 1 47 ? 28.06000 -8.87700 1.48000 1.000 32.48000 47 GLY B CA 1
ATOM 2950 C C . GLY B 1 47 ? 29.12200 -9.91800 1.75700 1.000 36.15000 47 GLY B C 1
ATOM 2951 O O . GLY B 1 47 ? 29.00400 -10.64600 2.75000 1.000 34.72000 47 GLY B O 1
ATOM 2952 N N . LYS B 1 48 ? 30.14500 -10.02200 0.91800 1.000 35.46000 48 LYS B N 1
ATOM 2953 C CA . LYS B 1 48 ? 31.29700 -10.87700 1.15900 1.000 30.55000 48 LYS B CA 1
ATOM 2954 C C . LYS B 1 48 ? 32.54500 -10.01100 1.28400 1.000 31.40000 48 LYS B C 1
ATOM 2955 O O . LYS B 1 48 ? 32.63300 -8.93300 0.68800 1.000 28.99000 48 LYS B O 1
ATOM 2961 N N . GLU B 1 49 ? 33.50200 -10.46000 2.09000 1.000 30.79000 49 GLU B N 1
ATOM 2962 C CA . GLU B 1 49 ? 34.75500 -9.73900 2.26700 1.000 30.17000 49 GLU B CA 1
ATOM 2963 C C . GLU B 1 49 ? 35.85400 -10.40700 1.45100 1.000 26.65000 49 GLU B C 1
ATOM 2964 O O . GLU B 1 49 ? 35.92100 -11.63400 1.35500 1.000 26.80000 49 GLU B O 1
ATOM 2970 N N . TYR B 1 50 ? 36.69900 -9.58500 0.84800 1.000 26.13000 50 TYR B N 1
ATOM 2971 C CA . TYR B 1 50 ? 37.72100 -10.03400 -0.08200 1.000 24.29000 50 TYR B CA 1
ATOM 2972 C C . TYR B 1 50 ? 39.05200 -9.46200 0.36800 1.000 25.37000 50 TYR B C 1
ATOM 2973 O O . TYR B 1 50 ? 39.11900 -8.32400 0.84900 1.000 24.17000 50 TYR B O 1
ATOM 2982 N N . VAL B 1 51 ? 40.10900 -10.25100 0.21200 1.000 24.88000 51 VAL B N 1
ATOM 2983 C CA . VAL B 1 51 ? 41.44600 -9.87100 0.65000 1.000 25.71000 51 VAL B CA 1
ATOM 2984 C C . VAL B 1 51 ? 42.30800 -9.65300 -0.58500 1.000 24.84000 51 VAL B C 1
ATOM 2985 O O . VAL B 1 51 ? 42.41400 -10.54100 -1.44200 1.000 23.81000 51 VAL B O 1
ATOM 2989 N N . VAL B 1 52 ? 42.93000 -8.47800 -0.66200 1.000 25.03000 52 VAL B N 1
ATOM 2990 C CA . VAL B 1 52 ? 43.74100 -8.11200 -1.81800 1.000 23.56000 52 VAL B CA 1
ATOM 2991 C C . VAL B 1 52 ? 45.00100 -8.96100 -1.85000 1.000 27.10000 52 VAL B C 1
ATOM 2992 O O . VAL B 1 52 ? 45.68400 -9.12100 -0.83000 1.000 24.52000 52 VAL B O 1
ATOM 2996 N N . ARG B 1 53 ? 45.31000 -9.51000 -3.02500 1.000 25.62000 53 ARG B N 1
ATOM 2997 C CA . ARG B 1 53 ? 46.52800 -10.27300 -3.25900 1.000 29.30000 53 ARG B CA 1
ATOM 2998 C C . ARG B 1 53 ? 47.52600 -9.39200 -3.98800 1.000 28.34000 53 ARG B C 1
ATOM 2999 O O . ARG B 1 53 ? 47.13800 -8.57200 -4.82300 1.000 26.52000 53 ARG B O 1
ATOM 3007 N N . GLU B 1 54 ? 48.80800 -9.57300 -3.67800 1.000 28.13000 54 GLU B N 1
ATOM 3008 C CA . GLU B 1 54 ? 49.85300 -8.84600 -4.37700 1.000 30.64000 54 GLU B CA 1
ATOM 3009 C C . GLU B 1 54 ? 49.93100 -9.30200 -5.82600 1.000 27.43000 54 GLU B C 1
ATOM 3010 O O . GLU B 1 54 ? 49.88500 -10.49700 -6.12000 1.000 26.70000 54 GLU B O 1
ATOM 3016 N N . LEU B 1 55 ? 50.03400 -8.33500 -6.73200 1.000 30.07000 55 LEU B N 1
ATOM 3017 C CA . LEU B 1 55 ? 50.15900 -8.63600 -8.15300 1.000 28.91000 55 LEU B CA 1
ATOM 3018 C C . LEU B 1 55 ? 51.57600 -9.12800 -8.42600 1.000 31.70000 55 LEU B C 1
ATOM 3019 O O . LEU B 1 55 ? 52.54900 -8.39700 -8.20200 1.000 27.49000 55 LEU B O 1
ATOM 3024 N N . LYS B 1 56 ? 51.68900 -10.37500 -8.88000 1.000 32.89000 56 LYS B N 1
ATOM 3025 C CA . LYS B 1 56 ? 52.97400 -11.03100 -9.08700 1.000 29.71000 56 LYS B CA 1
ATOM 3026 C C . LYS B 1 56 ? 52.98600 -11.71900 -10.44500 1.000 30.10000 56 LYS B C 1
ATOM 3027 O O . LYS B 1 56 ? 51.94100 -12.06400 -11.00300 1.000 28.32000 56 LYS B O 1
ATOM 3033 N N . ASP B 1 57 ? 54.19300 -11.92300 -10.97100 1.000 29.73000 57 ASP B N 1
ATOM 3034 C CA . ASP B 1 57 ? 54.37000 -12.53600 -12.28800 1.000 29.46000 57 ASP B CA 1
ATOM 3035 C C . ASP B 1 57 ? 54.23000 -14.05200 -12.14900 1.000 34.06000 57 ASP B C 1
ATOM 3036 O O . ASP B 1 57 ? 55.20600 -14.80500 -12.05600 1.000 31.03000 57 ASP B O 1
ATOM 3041 N N . ASN B 1 58 ? 52.98000 -14.50300 -12.16400 1.000 32.26000 58 ASN B N 1
ATOM 3042 C CA . ASN B 1 58 ? 52.64100 -15.89800 -11.91100 1.000 29.82000 58 ASN B CA 1
ATOM 3043 C C . ASN B 1 58 ? 51.39200 -16.24900 -12.71800 1.000 32.80000 58 ASN B C 1
ATOM 3044 O O . ASN B 1 58 ? 51.08200 -15.59800 -13.72500 1.000 32.87000 58 ASN B O 1
ATOM 3049 N N . ASP B 1 59 ? 50.66700 -17.27700 -12.26400 1.000 30.24000 59 ASP B N 1
ATOM 3050 C CA . ASP B 1 59 ? 49.51300 -17.82900 -12.95800 1.000 31.13000 59 ASP B CA 1
ATOM 3051 C C . ASP B 1 59 ? 48.19700 -17.52000 -12.24000 1.000 31.01000 59 ASP B C 1
ATOM 3052 O O . ASP B 1 59 ? 47.20700 -18.24000 -12.40900 1.000 30.44000 59 ASP B O 1
ATOM 3057 N N . ASP B 1 60 ? 48.16000 -16.42800 -11.47000 1.000 31.61000 60 ASP B N 1
ATOM 3058 C CA . ASP B 1 60 ? 46.98100 -16.10000 -10.66700 1.000 30.09000 60 ASP B CA 1
ATOM 3059 C C . ASP B 1 60 ? 45.75000 -15.80600 -11.51300 1.000 32.45000 60 ASP B C 1
ATOM 3060 O O . ASP B 1 60 ? 44.63000 -15.87100 -10.99300 1.000 33.25000 60 ASP B O 1
ATOM 3065 N N . PHE B 1 61 ? 45.92700 -15.44700 -12.78500 1.000 31.43000 61 PHE B N 1
ATOM 3066 C CA . PHE B 1 61 ? 44.80500 -15.06900 -13.63100 1.000 27.40000 61 PHE B CA 1
ATOM 3067 C C . PHE B 1 61 ? 44.24700 -16.24200 -14.42400 1.000 30.46000 61 PHE B C 1
ATOM 3068 O O . PHE B 1 61 ? 43.28400 -16.06200 -15.18100 1.000 27.25000 61 PHE B O 1
ATOM 3076 N N . LYS B 1 62 ? 44.80700 -17.43600 -14.24000 1.000 26.79000 62 LYS B N 1
ATOM 3077 C CA . LYS B 1 62 ? 44.17800 -18.64500 -14.74600 1.000 30.44000 62 LYS B CA 1
ATOM 3078 C C . LYS B 1 62 ? 42.73700 -18.72300 -14.25800 1.000 30.71000 62 LYS B C 1
ATOM 3079 O O . LYS B 1 62 ? 42.46800 -18.63600 -13.05700 1.000 30.90000 62 LYS B O 1
ATOM 3085 N N . GLY B 1 63 ? 41.80800 -18.86900 -15.20100 1.000 31.84000 63 GLY B N 1
ATOM 3086 C CA . GLY B 1 63 ? 40.40300 -18.97400 -14.86900 1.000 31.74000 63 GLY B CA 1
ATOM 3087 C C . GLY B 1 63 ? 39.66100 -17.65600 -14.79400 1.000 34.55000 63 GLY B C 1
ATOM 3088 O O . GLY B 1 63 ? 38.43200 -17.66400 -14.65000 1.000 33.33000 63 GLY B O 1
ATOM 3089 N N . ILE B 1 64 ? 40.35600 -16.52800 -14.89600 1.000 30.26000 64 ILE B N 1
ATOM 3090 C CA . ILE B 1 64 ? 39.72400 -15.21600 -14.78600 1.000 30.78000 64 ILE B CA 1
ATOM 3091 C C . ILE B 1 64 ? 39.29000 -14.74900 -16.17200 1.000 27.56000 64 ILE B C 1
ATOM 3092 O O . ILE B 1 64 ? 40.07200 -14.78200 -17.12800 1.000 26.50000 64 ILE B O 1
ATOM 3097 N N . ASP B 1 65 ? 38.03700 -14.31000 -16.28800 1.000 27.75000 65 ASP B N 1
ATOM 3098 C CA . ASP B 1 65 ? 37.51000 -13.94600 -17.60000 1.000 26.23000 65 ASP B CA 1
ATOM 3099 C C . ASP B 1 65 ? 37.90100 -12.53200 -17.99400 1.000 27.91000 65 ASP B C 1
ATOM 3100 O O . ASP B 1 65 ? 38.28800 -12.28600 -19.14300 1.000 26.29000 65 ASP B O 1
ATOM 3105 N N . ILE B 1 66 ? 37.76800 -11.58500 -17.06300 1.000 25.20000 66 ILE B N 1
ATOM 3106 C CA . ILE B 1 66 ? 38.01200 -10.17100 -17.33400 1.000 25.30000 66 ILE B CA 1
ATOM 3107 C C . ILE B 1 66 ? 38.76800 -9.57400 -16.15300 1.000 24.89000 66 ILE B C 1
ATOM 3108 O O . ILE B 1 66 ? 38.39600 -9.79300 -14.99500 1.000 24.86000 66 ILE B O 1
ATOM 3113 N N . ALA B 1 67 ? 39.82800 -8.81500 -16.44600 1.000 23.78000 67 ALA B N 1
ATOM 3114 C CA . ALA B 1 67 ? 40.52400 -8.00600 -15.45000 1.000 23.43000 67 ALA B CA 1
ATOM 3115 C C . ALA B 1 67 ? 40.33100 -6.53100 -15.78000 1.000 24.91000 67 ALA B C 1
ATOM 3116 O O . ALA B 1 67 ? 40.71700 -6.07600 -16.86300 1.000 24.34000 67 ALA B O 1
ATOM 3118 N N . PHE B 1 68 ? 39.71600 -5.79500 -14.85900 1.000 24.79000 68 PHE B N 1
ATOM 3119 C CA . PHE B 1 68 ? 39.60700 -4.34600 -14.95400 1.000 24.08000 68 PHE B CA 1
ATOM 3120 C C . PHE B 1 68 ? 40.80400 -3.74100 -14.23200 1.000 21.84000 68 PHE B C 1
ATOM 3121 O O . PHE B 1 68 ? 40.93300 -3.90900 -13.01600 1.000 22.64000 68 PHE B O 1
ATOM 3129 N N . CYS B 1 69 ? 41.66700 -3.04100 -14.96600 1.000 26.10000 69 CYS B N 1
ATOM 3130 C CA . CYS B 1 69 ? 42.95400 -2.52000 -14.50300 1.000 25.62000 69 CYS B CA 1
ATOM 3131 C C . CYS B 1 69 ? 42.90600 -1.01200 -14.30400 1.000 29.16000 69 CYS B C 1
ATOM 3132 O O . CYS B 1 69 ? 42.70300 -0.26000 -15.26500 1.000 23.01000 69 CYS B O 1
ATOM 3135 N N . SER B 1 70 ? 43.06200 -0.51900 -13.07300 1.000 25.94000 70 SER B N 1
ATOM 3136 C CA . SER B 1 70 ? 43.19600 0.91000 -12.79900 1.000 30.16000 70 SER B CA 1
ATOM 3137 C C . SER B 1 70 ? 44.41800 1.14900 -11.90200 1.000 34.72000 70 SER B C 1
ATOM 3138 O O . SER B 1 70 ? 44.31900 1.65900 -10.78700 1.000 35.17000 70 SER B O 1
ATOM 3141 N N . ALA B 1 71 ? 45.59900 0.78600 -12.40400 1.000 36.37000 71 ALA B N 1
ATOM 3142 C CA . ALA B 1 71 ? 46.80800 0.82500 -11.58700 1.000 39.97000 71 ALA B CA 1
ATOM 3143 C C . ALA B 1 71 ? 47.93800 1.61400 -12.24000 1.000 41.33000 71 ALA B C 1
ATOM 3144 O O . ALA B 1 71 ? 49.09900 1.44800 -11.85500 1.000 45.57000 71 ALA B O 1
ATOM 3146 N N . GLY B 1 72 ? 47.63400 2.46600 -13.20900 1.000 43.60000 72 GLY B N 1
ATOM 3147 C CA . GLY B 1 72 ? 48.66200 3.23300 -13.87600 1.000 43.04000 72 GLY B CA 1
ATOM 3148 C C . GLY B 1 72 ? 49.33600 2.45800 -14.99500 1.000 45.71000 72 GLY B C 1
ATOM 3149 O O . GLY B 1 72 ? 49.34400 1.22500 -15.03000 1.000 41.29000 72 GLY B O 1
ATOM 3150 N N . GLY B 1 73 ? 49.91500 3.21700 -15.93300 1.000 44.50000 73 GLY B N 1
ATOM 3151 C CA . GLY B 1 73 ? 50.55500 2.60900 -17.08800 1.000 42.15000 73 GLY B CA 1
ATOM 3152 C C . GLY B 1 73 ? 51.80800 1.83400 -16.73700 1.000 44.68000 73 GLY B C 1
ATOM 3153 O O . GLY B 1 73 ? 52.14600 0.85900 -17.41700 1.000 43.90000 73 GLY B O 1
ATOM 3154 N N . ASP B 1 74 ? 52.51500 2.25900 -15.68300 1.000 47.25000 74 ASP B N 1
ATOM 3155 C CA . ASP B 1 74 ? 53.63300 1.51800 -15.10200 1.000 47.73000 74 ASP B CA 1
ATOM 3156 C C . ASP B 1 74 ? 53.25200 0.06100 -14.87300 1.000 45.56000 74 ASP B C 1
ATOM 3157 O O . ASP B 1 74 ? 53.90800 -0.86500 -15.37200 1.000 40.66000 74 ASP B O 1
ATOM 3162 N N . THR B 1 75 ? 52.22100 -0.11000 -14.04000 1.000 43.54000 75 THR B N 1
ATOM 3163 C CA . THR B 1 75 ? 51.76800 -1.44700 -13.68100 1.000 40.06000 75 THR B CA 1
ATOM 3164 C C . THR B 1 75 ? 51.22500 -2.19300 -14.89400 1.000 39.32000 75 THR B C 1
ATOM 3165 O O . THR B 1 75 ? 51.51300 -3.38200 -15.07600 1.000 35.97000 75 THR B O 1
ATOM 3169 N N . SER B 1 76 ? 50.44000 -1.51100 -15.73500 1.000 39.14000 76 SER B N 1
ATOM 3170 C CA . SER B 1 76 ? 49.84300 -2.17100 -16.89300 1.000 35.50000 76 SER B CA 1
ATOM 3171 C C . SER B 1 76 ? 50.90800 -2.68000 -17.85500 1.000 35.62000 76 SER B C 1
ATOM 3172 O O . SER B 1 76 ? 50.78700 -3.78800 -18.39500 1.000 32.46000 76 SER B O 1
ATOM 3175 N N . ILE B 1 77 ? 51.95600 -1.88500 -18.09000 1.000 34.99000 77 ILE B N 1
ATOM 3176 C CA . ILE B 1 77 ? 53.04300 -2.33800 -18.95600 1.000 37.13000 77 ILE B CA 1
ATOM 3177 C C . ILE B 1 77 ? 53.74500 -3.53900 -18.33600 1.000 33.86000 77 ILE B C 1
ATOM 3178 O O . ILE B 1 77 ? 54.02500 -4.53400 -19.01500 1.000 30.50000 77 ILE B O 1
ATOM 3183 N N . ALA B 1 78 ? 54.00200 -3.47500 -17.02600 1.000 37.26000 78 ALA B N 1
ATOM 3184 C CA . ALA B 1 78 ? 54.76300 -4.51800 -16.34500 1.000 34.84000 78 ALA B CA 1
ATOM 3185 C C . ALA B 1 78 ? 54.00900 -5.83900 -16.30200 1.000 34.06000 78 ALA B C 1
ATOM 3186 O O . ALA B 1 78 ? 54.61600 -6.90900 -16.41400 1.000 30.79000 78 ALA B O 1
ATOM 3188 N N . PHE B 1 79 ? 52.68700 -5.79500 -16.13200 1.000 31.60000 79 PHE B N 1
ATOM 3189 C CA . PHE B 1 79 ? 51.93900 -7.01000 -15.83000 1.000 32.98000 79 PHE B CA 1
ATOM 3190 C C . PHE B 1 79 ? 50.90100 -7.38600 -16.88200 1.000 30.52000 79 PHE B C 1
ATOM 3191 O O . PHE B 1 79 ? 50.14600 -8.33700 -16.66100 1.000 27.50000 79 PHE B O 1
ATOM 3199 N N . ALA B 1 80 ? 50.85700 -6.69200 -18.02600 1.000 31.32000 80 ALA B N 1
ATOM 3200 C CA . ALA B 1 80 ? 49.93100 -7.08800 -19.08500 1.000 28.96000 80 ALA B CA 1
ATOM 3201 C C . ALA B 1 80 ? 50.14900 -8.53700 -19.49700 1.000 31.22000 80 ALA B C 1
ATOM 3202 O O . ALA B 1 80 ? 49.18600 -9.28000 -19.72900 1.000 29.61000 80 ALA B O 1
ATOM 3204 N N . ASP B 1 81 ? 51.40800 -8.96300 -19.59800 1.000 31.00000 81 ASP B N 1
ATOM 3205 C CA . ASP B 1 81 ? 51.64000 -10.34800 -19.99000 1.000 32.16000 81 ASP B CA 1
ATOM 3206 C C . ASP B 1 81 ? 51.16300 -11.31100 -18.91100 1.000 30.57000 81 ASP B C 1
ATOM 3207 O O . ASP B 1 81 ? 50.54600 -12.33200 -19.22300 1.000 31.61000 81 ASP B O 1
ATOM 3212 N N . THR B 1 82 ? 51.37000 -10.98200 -17.62900 1.000 28.41000 82 THR B N 1
ATOM 3213 C CA . THR B 1 82 ? 50.86000 -11.82100 -16.54700 1.000 28.91000 82 THR B CA 1
ATOM 3214 C C . THR B 1 82 ? 49.34200 -11.90100 -16.59100 1.000 29.77000 82 THR B C 1
ATOM 3215 O O . THR B 1 82 ? 48.75900 -12.98900 -16.51700 1.000 27.99000 82 THR B O 1
ATOM 3219 N N . ILE B 1 83 ? 48.68600 -10.74500 -16.71800 1.000 25.92000 83 ILE B N 1
ATOM 3220 C CA . ILE B 1 83 ? 47.22900 -10.70500 -16.65800 1.000 24.87000 83 ILE B CA 1
ATOM 3221 C C . ILE B 1 83 ? 46.61800 -11.49600 -17.81300 1.000 26.11000 83 ILE B C 1
ATOM 3222 O O . ILE B 1 83 ? 45.62000 -12.20700 -17.63600 1.000 25.37000 83 ILE B O 1
ATOM 3227 N N . THR B 1 84 ? 47.19700 -11.39500 -19.00800 1.000 25.93000 84 THR B N 1
ATOM 3228 C CA . THR B 1 84 ? 46.61800 -12.05800 -20.17700 1.000 27.40000 84 THR B CA 1
ATOM 3229 C C . THR B 1 84 ? 47.16400 -13.47000 -20.40700 1.000 29.27000 84 THR B C 1
ATOM 3230 O O . THR B 1 84 ? 46.78300 -14.11200 -21.39300 1.000 27.34000 84 THR B O 1
ATOM 3234 N N . ARG B 1 85 ? 48.00600 -13.97200 -19.50100 1.000 28.47000 85 ARG B N 1
ATOM 3235 C CA . ARG B 1 85 ? 48.75500 -15.20900 -19.73700 1.000 30.56000 85 ARG B CA 1
ATOM 3236 C C . ARG B 1 85 ? 47.84700 -16.40400 -20.00700 1.000 33.60000 85 ARG B C 1
ATOM 3237 O O . ARG B 1 85 ? 48.23000 -17.32200 -20.74800 1.000 32.08000 85 ARG B O 1
ATOM 3245 N N . HIS B 1 86 ? 46.65000 -16.41200 -19.42300 1.000 29.06000 86 HIS B N 1
ATOM 3246 C CA . HIS B 1 86 ? 45.75600 -17.56000 -19.46400 1.000 32.02000 86 HIS B CA 1
ATOM 3247 C C . HIS B 1 86 ? 44.41900 -17.21800 -20.10900 1.000 34.33000 86 HIS B C 1
ATOM 3248 O O . HIS B 1 86 ? 43.39200 -17.82300 -19.78800 1.000 33.38000 86 HIS B O 1
ATOM 3255 N N . GLY B 1 87 ? 44.42400 -16.25000 -21.02400 1.000 31.45000 87 GLY B N 1
ATOM 3256 C CA . GLY B 1 87 ? 43.24800 -15.91000 -21.79600 1.000 31.81000 87 GLY B CA 1
ATOM 3257 C C . GLY B 1 87 ? 42.38000 -14.82400 -21.20500 1.000 31.49000 87 GLY B C 1
ATOM 3258 O O . GLY B 1 87 ? 41.32800 -14.51600 -21.78400 1.000 30.50000 87 GLY B O 1
ATOM 3259 N N . THR B 1 88 ? 42.77200 -14.24300 -20.07300 1.000 27.06000 88 THR B N 1
ATOM 3260 C CA . THR B 1 88 ? 41.97500 -13.18300 -19.46600 1.000 26.23000 88 THR B CA 1
ATOM 3261 C C . THR B 1 88 ? 41.94600 -11.96100 -20.37700 1.000 24.88000 88 THR B C 1
ATOM 3262 O O . THR B 1 88 ? 42.96800 -11.56400 -20.94600 1.000 27.26000 88 THR B O 1
ATOM 3266 N N . LEU B 1 89 ? 40.76100 -11.38000 -20.53900 1.000 26.69000 89 LEU B N 1
ATOM 3267 C CA . LEU B 1 89 ? 40.63600 -10.11600 -21.25500 1.000 25.74000 89 LEU B CA 1
ATOM 3268 C C . LEU B 1 89 ? 40.97700 -8.97000 -20.30800 1.000 25.38000 89 LEU B C 1
ATOM 3269 O O . LEU B 1 89 ? 40.31700 -8.78500 -19.28100 1.000 27.49000 89 LEU B O 1
ATOM 3274 N N . MET B 1 90 ? 42.03100 -8.23200 -20.63300 1.000 23.66000 90 MET B N 1
ATOM 3275 C CA . MET B 1 90 ? 42.45300 -7.07600 -19.85400 1.000 22.51000 90 MET B CA 1
ATOM 3276 C C . MET B 1 90 ? 41.77100 -5.83800 -20.42400 1.000 25.11000 90 MET B C 1
ATOM 3277 O O . MET B 1 90 ? 41.98200 -5.49400 -21.58800 1.000 24.38000 90 MET B O 1
ATOM 3282 N N . ILE B 1 91 ? 40.92500 -5.19500 -19.62300 1.000 23.10000 91 ILE B N 1
ATOM 3283 C CA . ILE B 1 91 ? 40.36000 -3.89500 -19.97100 1.000 22.86000 91 ILE B CA 1
ATOM 3284 C C . ILE B 1 91 ? 41.12600 -2.85100 -19.16800 1.000 25.42000 91 ILE B C 1
ATOM 3285 O O . ILE B 1 91 ? 41.01600 -2.79100 -17.93500 1.000 24.26000 91 ILE B O 1
ATOM 3290 N N . ASP B 1 92 ? 41.98000 -2.14300 -19.88700 1.000 22.93000 92 ASP B N 1
ATOM 3291 C CA . ASP B 1 92 ? 42.98800 -1.23800 -19.29400 1.000 26.67000 92 ASP B CA 1
ATOM 3292 C C . ASP B 1 92 ? 42.55800 0.22600 -19.30700 1.000 26.94000 92 ASP B C 1
ATOM 3293 O O . ASP B 1 92 ? 42.33700 0.80600 -20.33000 1.000 25.88000 92 ASP B O 1
ATOM 3298 N N . ASN B 1 93 ? 42.51800 0.82100 -18.10300 1.000 28.16000 93 ASN B N 1
ATOM 3299 C CA . ASN B 1 93 ? 42.15100 2.25200 -17.87100 1.000 29.18000 93 ASN B CA 1
ATOM 3300 C C . ASN B 1 93 ? 43.35500 3.17100 -18.12700 1.000 30.15000 93 ASN B C 1
ATOM 3301 O O . ASN B 1 93 ? 43.15700 4.35000 -18.33900 1.000 27.52000 93 ASN B O 1
ATOM 3306 N N . SER B 1 94 ? 44.55800 2.60800 -18.12400 1.000 30.71000 94 SER B N 1
ATOM 3307 C CA . SER B 1 94 ? 45.83800 3.33300 -18.32000 1.000 29.70000 94 SER B CA 1
ATOM 3308 C C . SER B 1 94 ? 46.04900 3.81000 -19.76300 1.000 28.75000 94 SER B C 1
ATOM 3309 O O . SER B 1 94 ? 45.33300 3.40500 -20.64800 1.000 28.99000 94 SER B O 1
ATOM 3312 N N . SER B 1 95 ? 47.02000 4.69200 -19.94400 1.000 29.06000 95 SER B N 1
ATOM 3313 C CA . SER B 1 95 ? 47.37600 5.17000 -21.27300 1.000 30.46000 95 SER B CA 1
ATOM 3314 C C . SER B 1 95 ? 48.40200 4.27900 -21.97200 1.000 32.57000 95 SER B C 1
ATOM 3315 O O . SER B 1 95 ? 48.78100 4.57800 -23.11400 1.000 32.40000 95 SER B O 1
ATOM 3318 N N . ALA B 1 96 ? 48.84100 3.19400 -21.32400 1.000 32.37000 96 ALA B N 1
ATOM 3319 C CA . ALA B 1 96 ? 49.95200 2.39100 -21.83900 1.000 31.50000 96 ALA B CA 1
ATOM 3320 C C . ALA B 1 96 ? 49.74500 1.96500 -23.29200 1.000 29.77000 96 ALA B C 1
ATOM 3321 O O . ALA B 1 96 ? 50.64100 2.13000 -24.12800 1.000 30.82000 96 ALA B O 1
ATOM 3323 N N . PHE B 1 97 ? 48.57500 1.41100 -23.61700 1.000 26.66000 97 PHE B N 1
ATOM 3324 C CA . PHE B 1 97 ? 48.38400 0.74800 -24.90700 1.000 31.33000 97 PHE B CA 1
ATOM 3325 C C . PHE B 1 97 ? 47.49500 1.53400 -25.86700 1.000 31.69000 97 PHE B C 1
ATOM 3326 O O . PHE B 1 97 ? 47.05700 0.99100 -26.89100 1.000 29.95000 97 PHE B O 1
ATOM 3334 N N . ARG B 1 98 ? 47.25300 2.81300 -25.58500 1.000 31.00000 98 ARG B N 1
ATOM 3335 C CA . ARG B 1 98 ? 46.20500 3.53100 -26.30200 1.000 32.41000 98 ARG B CA 1
ATOM 3336 C C . ARG B 1 98 ? 46.55600 3.83300 -27.75500 1.000 32.80000 98 ARG B C 1
ATOM 3337 O O . ARG B 1 98 ? 45.64500 4.03300 -28.56700 1.000 32.68000 98 ARG B O 1
ATOM 3345 N N . MET B 1 99 ? 47.83400 3.87700 -28.11200 1.000 32.48000 99 MET B N 1
ATOM 3346 C CA . MET B 1 99 ? 48.21400 4.17000 -29.48600 1.000 34.06000 99 MET B CA 1
ATOM 3347 C C . MET B 1 99 ? 48.67100 2.92800 -30.24800 1.000 37.89000 99 MET B C 1
ATOM 3348 O O . MET B 1 99 ? 49.16800 3.05400 -31.37000 1.000 38.76000 99 MET B O 1
ATOM 3353 N N . GLN B 1 100 ? 48.50600 1.73700 -29.67700 1.000 36.34000 100 GLN B N 1
ATOM 3354 C CA . GLN B 1 100 ? 48.91100 0.51000 -30.35000 1.000 36.28000 100 GLN B CA 1
ATOM 3355 C C . GLN B 1 100 ? 47.75000 -0.02900 -31.18200 1.000 37.07000 100 GLN B C 1
ATOM 3356 O O . GLN B 1 100 ? 46.65000 -0.26600 -30.66100 1.000 33.98000 100 GLN B O 1
ATOM 3362 N N . GLU B 1 101 ? 48.00100 -0.21800 -32.48000 1.000 38.79000 101 GLU B N 1
ATOM 3363 C CA . GLU B 1 101 ? 46.92500 -0.46500 -33.43100 1.000 37.45000 101 GLU B CA 1
ATOM 3364 C C . GLU B 1 101 ? 46.26200 -1.82100 -33.23800 1.000 34.64000 101 GLU B C 1
ATOM 3365 O O . GLU B 1 101 ? 45.13200 -2.01200 -33.71100 1.000 33.05000 101 GLU B O 1
ATOM 3371 N N . ASP B 1 102 ? 46.92100 -2.76100 -32.55800 1.000 30.56000 102 ASP B N 1
ATOM 3372 C CA . ASP B 1 102 ? 46.32300 -4.05900 -32.27800 1.000 33.46000 102 ASP B CA 1
ATOM 3373 C C . ASP B 1 102 ? 45.62100 -4.10700 -30.92100 1.000 32.33000 102 ASP B C 1
ATOM 3374 O O . ASP B 1 102 ? 45.23200 -5.19400 -30.47300 1.000 31.38000 102 ASP B O 1
ATOM 3379 N N . VAL B 1 103 ? 45.45900 -2.96500 -30.26200 1.000 30.39000 103 VAL B N 1
ATOM 3380 C CA . VAL B 1 103 ? 44.74500 -2.77600 -29.00400 1.000 28.50000 103 VAL B CA 1
ATOM 3381 C C . VAL B 1 103 ? 43.53300 -1.89700 -29.29000 1.000 28.35000 103 VAL B C 1
ATOM 3382 O O . VAL B 1 103 ? 43.69200 -0.73100 -29.66900 1.000 30.02000 103 VAL B O 1
ATOM 3386 N N . PRO B 1 104 ? 42.28100 -2.35500 -29.23700 1.000 23.70000 104 PRO B N 1
ATOM 3387 C CA . PRO B 1 104 ? 41.15500 -1.44600 -29.48400 1.000 24.89000 104 PRO B CA 1
ATOM 3388 C C . PRO B 1 104 ? 41.08600 -0.36200 -28.42300 1.000 24.55000 104 PRO B C 1
ATOM 3389 O O . PRO B 1 104 ? 41.44500 -0.57200 -27.26200 1.000 25.62000 104 PRO B O 1
ATOM 3393 N N . LEU B 1 105 ? 40.64200 0.82200 -28.85000 1.000 24.25000 105 LEU B N 1
ATOM 3394 C CA . LEU B 1 105 ? 40.45900 1.98400 -27.99000 1.000 24.20000 105 LEU B CA 1
ATOM 3395 C C . LEU B 1 105 ? 38.97900 2.32100 -28.10400 1.000 23.40000 105 LEU B C 1
ATOM 3396 O O . LEU B 1 105 ? 38.54600 2.83800 -29.14000 1.000 23.26000 105 LEU B O 1
ATOM 3401 N N . VAL B 1 106 ? 38.19900 1.99400 -27.07300 1.000 21.28000 106 VAL B N 1
ATOM 3402 C CA . VAL B 1 106 ? 36.75900 1.79800 -27.23000 1.000 22.18000 106 VAL B CA 1
ATOM 3403 C C . VAL B 1 106 ? 35.97800 2.72700 -26.31100 1.000 20.55000 106 VAL B C 1
ATOM 3404 O O . VAL B 1 106 ? 36.25500 2.81200 -25.10800 1.000 20.63000 106 VAL B O 1
ATOM 3408 N N . VAL B 1 107 ? 34.98800 3.39500 -26.89200 1.000 20.69000 107 VAL B N 1
ATOM 3409 C CA . VAL B 1 107 ? 33.84900 3.96300 -26.18400 1.000 21.16000 107 VAL B CA 1
ATOM 3410 C C . VAL B 1 107 ? 32.61200 3.27700 -26.74800 1.000 22.84000 107 VAL B C 1
ATOM 3411 O O . VAL B 1 107 ? 32.32100 3.41900 -27.94200 1.000 25.29000 107 VAL B O 1
ATOM 3415 N N . PRO B 1 108 ? 31.86300 2.51400 -25.94200 1.000 24.39000 108 PRO B N 1
ATOM 3416 C CA . PRO B 1 108 ? 30.81800 1.63100 -26.50400 1.000 25.75000 108 PRO B CA 1
ATOM 3417 C C . PRO B 1 108 ? 29.74400 2.35400 -27.31000 1.000 28.36000 108 PRO B C 1
ATOM 3418 O O . PRO B 1 108 ? 29.21300 1.77700 -28.27200 1.000 27.04000 108 PRO B O 1
ATOM 3422 N N . GLU B 1 109 ? 29.39700 3.59000 -26.93400 1.000 23.88000 109 GLU B N 1
ATOM 3423 C CA . GLU B 1 109 ? 28.40700 4.36700 -27.67800 1.000 27.85000 109 GLU B CA 1
ATOM 3424 C C . GLU B 1 109 ? 28.88700 4.75000 -29.07600 1.000 27.97000 109 GLU B C 1
ATOM 3425 O O . GLU B 1 109 ? 28.06700 5.13700 -29.92400 1.000 24.81000 109 GLU B O 1
ATOM 3431 N N . VAL B 1 110 ? 30.18500 4.66600 -29.34100 1.000 25.19000 110 VAL B N 1
ATOM 3432 C CA . VAL B 1 110 ? 30.76800 5.17900 -30.57600 1.000 24.87000 110 VAL B CA 1
ATOM 3433 C C . VAL B 1 110 ? 31.31400 4.06200 -31.46000 1.000 24.72000 110 VAL B C 1
ATOM 3434 O O . VAL B 1 110 ? 31.01200 4.00500 -32.65100 1.000 27.57000 110 VAL B O 1
ATOM 3438 N N . ASN B 1 111 ? 32.15700 3.19300 -30.90500 1.000 26.01000 111 ASN B N 1
ATOM 3439 C CA . ASN B 1 111 ? 32.84400 2.16600 -31.69200 1.000 26.25000 111 ASN B CA 1
ATOM 3440 C C . ASN B 1 111 ? 32.89500 0.84300 -30.93300 1.000 24.18000 111 ASN B C 1
ATOM 3441 O O . ASN B 1 111 ? 33.91500 0.14600 -30.93600 1.000 24.65000 111 ASN B O 1
ATOM 3446 N N . GLY B 1 112 ? 31.78700 0.47500 -30.28200 1.000 24.83000 112 GLY B N 1
ATOM 3447 C CA . GLY B 1 112 ? 31.77400 -0.72900 -29.45600 1.000 27.07000 112 GLY B CA 1
ATOM 3448 C C . GLY B 1 112 ? 32.19800 -1.98900 -30.19300 1.000 28.96000 112 GLY B C 1
ATOM 3449 O O . GLY B 1 112 ? 32.85500 -2.86100 -29.61400 1.000 25.88000 112 GLY B O 1
ATOM 3450 N N . ASP B 1 113 ? 31.85600 -2.10000 -31.48000 1.000 26.29000 113 ASP B N 1
ATOM 3451 C CA . ASP B 1 113 ? 32.23500 -3.29500 -32.22900 1.000 31.74000 113 ASP B CA 1
ATOM 3452 C C . ASP B 1 113 ? 33.75100 -3.45100 -32.37600 1.000 27.69000 113 ASP B C 1
ATOM 3453 O O . ASP B 1 113 ? 34.22000 -4.55300 -32.67500 1.000 28.64000 113 ASP B O 1
ATOM 3458 N N . ASP B 1 114 ? 34.53000 -2.38700 -32.16100 1.000 24.93000 114 ASP B N 1
ATOM 3459 C CA . ASP B 1 114 ? 35.98400 -2.52700 -32.15900 1.000 27.31000 114 ASP B CA 1
ATOM 3460 C C . ASP B 1 114 ? 36.47400 -3.42700 -31.03100 1.000 26.14000 114 ASP B C 1
ATOM 3461 O O . ASP B 1 114 ? 37.57800 -3.98200 -31.12600 1.000 25.61000 114 ASP B O 1
ATOM 3466 N N . ALA B 1 115 ? 35.69000 -3.56000 -29.95800 1.000 26.22000 115 ALA B N 1
ATOM 3467 C CA . ALA B 1 115 ? 36.09100 -4.38400 -28.82000 1.000 27.42000 115 ALA B CA 1
ATOM 3468 C C . ALA B 1 115 ? 36.06000 -5.87800 -29.13200 1.000 29.75000 115 ALA B C 1
ATOM 3469 O O . ALA B 1 115 ? 36.62800 -6.66500 -28.36800 1.000 29.74000 115 ALA B O 1
ATOM 3471 N N . LEU B 1 116 ? 35.41100 -6.28400 -30.22500 1.000 31.12000 116 LEU B N 1
ATOM 3472 C CA . LEU B 1 116 ? 35.25500 -7.70400 -30.53000 1.000 30.60000 116 LEU B CA 1
ATOM 3473 C C . LEU B 1 116 ? 36.54900 -8.33800 -31.01700 1.000 32.63000 116 LEU B C 1
ATOM 3474 O O . LEU B 1 116 ? 36.68400 -9.56400 -30.96300 1.000 32.52000 116 LEU B O 1
ATOM 3479 N N . VAL B 1 117 ? 37.50200 -7.54000 -31.47800 1.000 31.48000 117 VAL B N 1
ATOM 3480 C CA . VAL B 1 117 ? 38.75300 -8.04500 -32.02800 1.000 35.17000 117 VAL B CA 1
ATOM 3481 C C . VAL B 1 117 ? 39.88100 -7.51500 -31.16000 1.000 31.63000 117 VAL B C 1
ATOM 3482 O O . VAL B 1 117 ? 40.18100 -6.31400 -31.18300 1.000 32.33000 117 VAL B O 1
ATOM 3486 N N . HIS B 1 118 ? 40.51200 -8.40400 -30.39800 1.000 31.46000 118 HIS B N 1
ATOM 3487 C CA . HIS B 1 118 ? 41.58800 -8.02400 -29.48100 1.000 30.03000 118 HIS B CA 1
ATOM 3488 C C . HIS B 1 118 ? 42.69600 -9.06500 -29.53700 1.000 30.79000 118 HIS B C 1
ATOM 3489 O O . HIS B 1 118 ? 42.78600 -9.94600 -28.67300 1.000 34.15000 118 HIS B O 1
ATOM 3496 N N . PRO B 1 119 ? 43.58000 -8.97900 -30.53800 1.000 31.84000 119 PRO B N 1
ATOM 3497 C CA . PRO B 1 119 ? 44.63600 -10.00300 -30.67500 1.000 32.61000 119 PRO B CA 1
ATOM 3498 C C . PRO B 1 119 ? 45.50400 -10.14700 -29.44500 1.000 32.93000 119 PRO B C 1
ATOM 3499 O O . PRO B 1 119 ? 45.95100 -11.26400 -29.14700 1.000 36.55000 119 PRO B O 1
ATOM 3503 N N . ARG B 1 120 ? 45.74500 -9.06200 -28.70700 1.000 28.52000 120 ARG B N 1
ATOM 3504 C CA . ARG B 1 120 ? 46.57400 -9.11600 -27.51200 1.000 30.45000 120 ARG B CA 1
ATOM 3505 C C . ARG B 1 120 ? 45.77100 -9.35600 -26.23900 1.000 28.15000 120 ARG B C 1
ATOM 3506 O O . ARG B 1 120 ? 46.34900 -9.31600 -25.14900 1.000 25.74000 120 ARG B O 1
ATOM 3514 N N . ASN B 1 121 ? 44.46600 -9.63100 -26.36200 1.000 26.94000 121 ASN B N 1
ATOM 3515 C CA . ASN B 1 121 ? 43.54600 -9.73100 -25.22000 1.000 29.34000 121 ASN B CA 1
ATOM 3516 C C . ASN B 1 121 ? 43.64600 -8.51000 -24.30200 1.000 29.40000 121 ASN B C 1
ATOM 3517 O O . ASN B 1 121 ? 43.50100 -8.61100 -23.07800 1.000 24.65000 121 ASN B O 1
ATOM 3522 N N . ILE B 1 122 ? 43.89000 -7.34400 -24.90900 1.000 27.03000 122 ILE B N 1
ATOM 3523 C CA . ILE B 1 122 ? 43.86600 -6.05500 -24.23100 1.000 26.02000 122 ILE B CA 1
ATOM 3524 C C . ILE B 1 122 ? 42.88100 -5.15100 -24.96800 1.000 25.70000 122 ILE B C 1
ATOM 3525 O O . ILE B 1 122 ? 42.86300 -5.10700 -26.20200 1.000 24.49000 122 ILE B O 1
ATOM 3530 N N . ILE B 1 123 ? 42.04600 -4.45100 -24.20500 1.000 24.22000 123 ILE B N 1
ATOM 3531 C CA . ILE B 1 123 ? 41.26200 -3.32300 -24.69700 1.000 23.96000 123 ILE B CA 1
ATOM 3532 C C . ILE B 1 123 ? 41.60800 -2.14200 -23.81000 1.000 23.10000 123 ILE B C 1
ATOM 3533 O O . ILE B 1 123 ? 41.73900 -2.30200 -22.59000 1.000 24.86000 123 ILE B O 1
ATOM 3538 N N . SER B 1 124 ? 41.78100 -0.96700 -24.41200 1.000 23.67000 124 SER B N 1
ATOM 3539 C CA . SER B 1 124 ? 42.10300 0.21400 -23.61900 1.000 26.35000 124 SER B CA 1
ATOM 3540 C C . SER B 1 124 ? 40.89200 1.13100 -23.50300 1.000 24.60000 124 SER B C 1
ATOM 3541 O O . SER B 1 124 ? 40.21200 1.40500 -24.49700 1.000 24.40000 124 SER B O 1
ATOM 3544 N N . ASN B 1 125 ? 40.69000 1.58700 -22.27800 1.000 25.15000 125 ASN B N 1
ATOM 3545 C CA . ASN B 1 125 ? 39.81400 2.71800 -21.96700 1.000 25.68000 125 ASN B CA 1
ATOM 3546 C C . ASN B 1 125 ? 40.48300 4.00800 -22.43100 1.000 25.61000 125 ASN B C 1
ATOM 3547 O O . ASN B 1 125 ? 41.66900 4.21600 -22.13600 1.000 26.85000 125 ASN B O 1
ATOM 3552 N N . PRO B 1 126 ? 39.78300 4.89800 -23.13200 1.000 23.73000 126 PRO B N 1
ATOM 3553 C CA . PRO B 1 126 ? 40.40100 6.17100 -23.53100 1.000 23.20000 126 PRO B CA 1
ATOM 3554 C C . PRO B 1 126 ? 40.50600 7.13500 -22.35500 1.000 23.05000 126 PRO B C 1
ATOM 3555 O O . PRO B 1 126 ? 39.99600 6.89700 -21.26100 1.000 23.40000 126 PRO B O 1
ATOM 3559 N N . ASN B 1 127 ? 41.21300 8.23500 -22.60200 1.000 23.64000 127 ASN B N 1
ATOM 3560 C CA . ASN B 1 127 ? 41.30000 9.32900 -21.64300 1.000 25.32000 127 ASN B CA 1
ATOM 3561 C C . ASN B 1 127 ? 39.91300 9.88700 -21.32400 1.000 24.64000 127 ASN B C 1
ATOM 3562 O O . ASN B 1 127 ? 39.04100 9.96300 -22.19300 1.000 22.84000 127 ASN B O 1
ATOM 3567 N N . CYS B 1 128 ? 39.72500 10.28700 -20.05800 1.000 24.06000 128 CYS B N 1
ATOM 3568 C CA . CYS B 1 128 ? 38.49400 10.84800 -19.49500 1.000 23.85000 128 CYS B CA 1
ATOM 3569 C C . CYS B 1 128 ? 37.84900 11.88400 -20.42300 1.000 23.33000 128 CYS B C 1
ATOM 3570 O O . CYS B 1 128 ? 36.63300 11.86000 -20.64900 1.000 22.35000 128 CYS B O 1
ATOM 3573 N N . THR B 1 129 ? 38.65900 12.90200 -20.70600 1.000 22.09000 129 THR B N 1
ATOM 3574 C CA . THR B 1 129 ? 38.14200 14.01600 -21.49700 1.000 21.81000 129 THR B CA 1
ATOM 3575 C C . THR B 1 129 ? 37.81900 13.59700 -22.92800 1.000 23.55000 129 THR B C 1
ATOM 3576 O O . THR B 1 129 ? 36.93700 14.19100 -23.55800 1.000 22.33000 129 THR B O 1
ATOM 3580 N N . THR B 1 130 ? 38.53500 12.60100 -23.46200 1.000 21.75000 130 THR B N 1
ATOM 3581 C CA . THR B 1 130 ? 38.21700 12.07600 -24.78600 1.000 20.63000 130 THR B CA 1
ATOM 3582 C C . THR B 1 130 ? 36.88800 11.33000 -24.77000 1.000 20.09000 130 THR B C 1
ATOM 3583 O O . THR B 1 130 ? 36.05200 11.51700 -25.66200 1.000 20.64000 130 THR B O 1
ATOM 3587 N N . ILE B 1 131 ? 36.67500 10.48500 -23.75400 1.000 21.28000 131 ILE B N 1
ATOM 3588 C CA . ILE B 1 131 ? 35.41800 9.74100 -23.65100 1.000 19.56000 131 ILE B CA 1
ATOM 3589 C C . ILE B 1 131 ? 34.24700 10.70200 -23.69700 1.000 21.77000 131 ILE B C 1
ATOM 3590 O O . ILE B 1 131 ? 33.31500 10.55300 -24.49500 1.000 21.40000 131 ILE B O 1
ATOM 3595 N N . GLN B 1 132 ? 34.29100 11.70200 -22.82000 1.000 20.95000 132 GLN B N 1
ATOM 3596 C CA . GLN B 1 132 ? 33.25200 12.71000 -22.73700 1.000 19.52000 132 GLN B CA 1
ATOM 3597 C C . GLN B 1 132 ? 33.02000 13.38100 -24.08300 1.000 21.45000 132 GLN B C 1
ATOM 3598 O O . GLN B 1 132 ? 31.87100 13.54100 -24.51500 1.000 20.36000 132 GLN B O 1
ATOM 3604 N N . MET B 1 133 ? 34.09700 13.76000 -24.78000 1.000 18.83000 133 MET B N 1
ATOM 3605 C CA . MET B 1 133 ? 33.92700 14.49000 -26.03500 1.000 19.15000 133 MET B CA 1
ATOM 3606 C C . MET B 1 133 ? 33.31400 13.61100 -27.13100 1.000 20.98000 133 MET B C 1
ATOM 3607 O O . MET B 1 133 ? 32.37300 14.03300 -27.82400 1.000 24.03000 133 MET B O 1
ATOM 3612 N N . VAL B 1 134 ? 33.80600 12.37700 -27.30100 1.000 19.42000 134 VAL B N 1
ATOM 3613 C CA . VAL B 1 134 ? 33.32100 11.56800 -28.42500 1.000 20.38000 134 VAL B CA 1
ATOM 3614 C C . VAL B 1 134 ? 31.89100 11.08800 -28.18400 1.000 21.21000 134 VAL B C 1
ATOM 3615 O O . VAL B 1 134 ? 31.14100 10.86300 -29.14000 1.000 21.48000 134 VAL B O 1
ATOM 3619 N N . VAL B 1 135 ? 31.48100 10.94200 -26.92100 1.000 19.37000 135 VAL B N 1
ATOM 3620 C CA . VAL B 1 135 ? 30.08300 10.63800 -26.62800 1.000 21.82000 135 VAL B CA 1
ATOM 3621 C C . VAL B 1 135 ? 29.19300 11.77500 -27.10900 1.000 23.34000 135 VAL B C 1
ATOM 3622 O O . VAL B 1 135 ? 28.10100 11.54600 -27.64500 1.000 22.62000 135 VAL B O 1
ATOM 3626 N N . ALA B 1 136 ? 29.66300 13.01900 -26.96600 1.000 23.22000 136 ALA B N 1
ATOM 3627 C CA . ALA B 1 136 ? 28.90600 14.14100 -27.51600 1.000 21.55000 136 ALA B CA 1
ATOM 3628 C C . ALA B 1 136 ? 29.06500 14.25000 -29.02800 1.000 20.77000 136 ALA B C 1
ATOM 3629 O O . ALA B 1 136 ? 28.09500 14.56600 -29.72600 1.000 25.99000 136 ALA B O 1
ATOM 3631 N N . LEU B 1 137 ? 30.27300 14.00500 -29.56300 1.000 20.73000 137 LEU B N 1
ATOM 3632 C CA . LEU B 1 137 ? 30.49800 14.19700 -30.99900 1.000 21.66000 137 LEU B CA 1
ATOM 3633 C C . LEU B 1 137 ? 29.72500 13.18800 -31.85900 1.000 23.61000 137 LEU B C 1
ATOM 3634 O O . LEU B 1 137 ? 29.28600 13.53100 -32.96600 1.000 23.18000 137 LEU B O 1
ATOM 3639 N N . LYS B 1 138 ? 29.56200 11.94800 -31.38500 1.000 24.99000 138 LYS B N 1
ATOM 3640 C CA . LYS B 1 138 ? 29.03000 10.87800 -32.23400 1.000 24.31000 138 LYS B CA 1
ATOM 3641 C C . LYS B 1 138 ? 27.65900 11.18000 -32.83700 1.000 23.46000 138 LYS B C 1
ATOM 3642 O O . LYS B 1 138 ? 27.49200 10.96900 -34.04900 1.000 23.91000 138 LYS B O 1
ATOM 3648 N N . PRO B 1 139 ? 26.64800 11.64400 -32.09100 1.000 23.92000 139 PRO B N 1
ATOM 3649 C CA . PRO B 1 139 ? 25.36800 11.97100 -32.75500 1.000 25.71000 139 PRO B CA 1
ATOM 3650 C C . PRO B 1 139 ? 25.47500 13.10100 -33.76800 1.000 27.71000 139 PRO B C 1
ATOM 3651 O O . PRO B 1 139 ? 24.67700 13.14400 -34.71400 1.000 27.23000 139 PRO B O 1
ATOM 3655 N N . ILE B 1 140 ? 26.43100 14.01900 -33.60200 1.000 26.16000 140 ILE B N 1
ATOM 3656 C CA . ILE B 1 140 ? 26.63200 15.06700 -34.60000 1.000 24.86000 140 ILE B CA 1
ATOM 3657 C C . ILE B 1 140 ? 27.31800 14.49600 -35.83400 1.000 27.25000 140 ILE B C 1
ATOM 3658 O O . ILE B 1 140 ? 26.93300 14.79700 -36.97100 1.000 24.05000 140 ILE B O 1
ATOM 3663 N N . GLU B 1 141 ? 28.36200 13.68300 -35.62400 1.000 23.08000 141 GLU B N 1
ATOM 3664 C CA . GLU B 1 141 ? 29.04200 13.00800 -36.72800 1.000 24.42000 141 GLU B CA 1
ATOM 3665 C C . GLU B 1 141 ? 28.06600 12.21900 -37.59400 1.000 27.14000 141 GLU B C 1
ATOM 3666 O O . GLU B 1 141 ? 28.18600 12.20400 -38.82500 1.000 26.31000 141 GLU B O 1
ATOM 3672 N N . ASP B 1 142 ? 27.07800 11.57100 -36.96800 1.000 24.35000 142 ASP B N 1
ATOM 3673 C CA . ASP B 1 142 ? 26.11000 10.79100 -37.73000 1.000 30.49000 142 ASP B CA 1
ATOM 3674 C C . ASP B 1 142 ? 25.29100 11.67100 -38.66800 1.000 30.27000 142 ASP B C 1
ATOM 3675 O O . ASP B 1 142 ? 24.82800 11.19200 -39.70600 1.000 27.29000 142 ASP B O 1
ATOM 3680 N N . LEU B 1 143 ? 25.11200 12.95600 -38.32700 1.000 26.97000 143 LEU B N 1
ATOM 3681 C CA . LEU B 1 143 ? 24.39200 13.88800 -39.19200 1.000 27.76000 143 LEU B CA 1
ATOM 3682 C C . LEU B 1 143 ? 25.26100 14.39200 -40.33400 1.000 28.65000 143 LEU B C 1
ATOM 3683 O O . LEU B 1 143 ? 24.81200 14.42400 -41.48800 1.000 28.60000 143 LEU B O 1
ATOM 3688 N N . SER B 1 144 ? 26.48900 14.82200 -40.02700 1.000 24.91000 144 SER B N 1
ATOM 3689 C CA . SER B 1 144 ? 27.40200 15.29300 -41.05600 1.000 25.91000 144 SER B CA 1
ATOM 3690 C C . SER B 1 144 ? 28.81200 15.21700 -40.48300 1.000 27.32000 144 SER B C 1
ATOM 3691 O O . SER B 1 144 ? 29.02200 15.56200 -39.31400 1.000 25.35000 144 SER B O 1
ATOM 3694 N N . HIS B 1 145 ? 29.75300 14.80000 -41.33900 1.000 24.73000 145 HIS B N 1
ATOM 3695 C CA . HIS B 1 145 ? 31.11800 14.52500 -40.90000 1.000 24.38000 145 HIS B CA 1
ATOM 3696 C C . HIS B 1 145 ? 31.76400 15.74700 -40.25100 1.000 25.79000 145 HIS B C 1
ATOM 3697 O O . HIS B 1 145 ? 31.74600 16.85000 -40.80900 1.000 23.79000 145 HIS B O 1
ATOM 3704 N N . ILE B 1 146 ? 32.37500 15.52600 -39.09100 1.000 24.81000 146 ILE B N 1
ATOM 3705 C CA . ILE B 1 146 ? 33.06200 16.58000 -38.34900 1.000 24.06000 146 ILE B CA 1
ATOM 3706 C C . ILE B 1 146 ? 34.48500 16.70000 -38.88200 1.000 25.67000 146 ILE B C 1
ATOM 3707 O O . ILE B 1 146 ? 35.25400 15.73400 -38.83800 1.000 25.41000 146 ILE B O 1
ATOM 3712 N N . ARG B 1 147 ? 34.83100 17.88100 -39.39700 1.000 26.52000 147 ARG B N 1
ATOM 3713 C CA . ARG B 1 147 ? 36.18200 18.10700 -39.89600 1.000 27.30000 147 ARG B CA 1
ATOM 3714 C C . ARG B 1 147 ? 37.12300 18.62900 -38.81400 1.000 26.32000 147 ARG B C 1
ATOM 3715 O O . ARG B 1 147 ? 38.28700 18.20500 -38.75100 1.000 23.15000 147 ARG B O 1
ATOM 3723 N N . ARG B 1 148 ? 36.64500 19.52200 -37.94200 1.000 23.89000 148 ARG B N 1
ATOM 3724 C CA . ARG B 1 148 ? 37.49800 20.22000 -36.99100 1.000 23.90000 148 ARG B CA 1
ATOM 3725 C C . ARG B 1 148 ? 36.75600 20.42200 -35.68000 1.000 22.50000 148 ARG B C 1
ATOM 3726 O O . ARG B 1 148 ? 35.53100 20.59000 -35.65700 1.000 22.84000 148 ARG B O 1
ATOM 3734 N N . VAL B 1 149 ? 37.52000 20.42400 -34.58700 1.000 21.01000 149 VAL B N 1
ATOM 3735 C CA . VAL B 1 149 ? 36.99900 20.67100 -33.24600 1.000 18.64000 149 VAL B CA 1
ATOM 3736 C C . VAL B 1 149 ? 37.97100 21.59100 -32.52400 1.000 20.85000 149 VAL B C 1
ATOM 3737 O O . VAL B 1 149 ? 39.18500 21.35700 -32.54500 1.000 20.86000 149 VAL B O 1
ATOM 3741 N N . HIS B 1 150 ? 37.44700 22.64700 -31.91300 1.000 17.56000 150 HIS B N 1
ATOM 3742 C CA . HIS B 1 150 ? 38.18200 23.43100 -30.93100 1.000 19.57000 150 HIS B CA 1
ATOM 3743 C C . HIS B 1 150 ? 37.55800 23.13400 -29.58200 1.000 21.24000 150 HIS B C 1
ATOM 3744 O O . HIS B 1 150 ? 36.32900 23.18000 -29.45500 1.000 19.18000 150 HIS B O 1
ATOM 3751 N N . VAL B 1 151 ? 38.37600 22.82200 -28.57900 1.000 17.62000 151 VAL B N 1
ATOM 3752 C CA . VAL B 1 151 ? 37.81900 22.47300 -27.27500 1.000 17.29000 151 VAL B CA 1
ATOM 3753 C C . VAL B 1 151 ? 38.69700 23.03800 -26.16400 1.000 18.88000 151 VAL B C 1
ATOM 3754 O O . VAL B 1 151 ? 39.91800 22.84800 -26.15800 1.000 21.00000 151 VAL B O 1
ATOM 3758 N N . ALA B 1 152 ? 38.06700 23.78800 -25.25600 1.000 19.89000 152 ALA B N 1
ATOM 3759 C CA . ALA B 1 152 ? 38.66400 24.25500 -24.01300 1.000 17.72000 152 ALA B CA 1
ATOM 3760 C C . ALA B 1 152 ? 38.09300 23.41000 -22.88200 1.000 20.77000 152 ALA B C 1
ATOM 3761 O O . ALA B 1 152 ? 36.87200 23.33400 -22.72100 1.000 21.39000 152 ALA B O 1
ATOM 3763 N N . THR B 1 153 ? 38.95900 22.76400 -22.11200 1.000 21.19000 153 THR B N 1
ATOM 3764 C CA . THR B 1 153 ? 38.49200 21.93700 -21.00500 1.000 16.81000 153 THR B CA 1
ATOM 3765 C C . THR B 1 153 ? 38.66300 22.67100 -19.68000 1.000 20.63000 153 THR B C 1
ATOM 3766 O O . THR B 1 153 ? 39.51600 23.55900 -19.52300 1.000 22.28000 153 THR B O 1
ATOM 3770 N N . TYR B 1 154 ? 37.80400 22.30000 -18.73500 1.000 20.00000 154 TYR B N 1
ATOM 3771 C CA . TYR B 1 154 ? 37.83300 22.82000 -17.36900 1.000 22.24000 154 TYR B CA 1
ATOM 3772 C C . TYR B 1 154 ? 37.84000 21.54300 -16.52800 1.000 20.55000 154 TYR B C 1
ATOM 3773 O O . TYR B 1 154 ? 36.78800 20.99200 -16.19500 1.000 20.69000 154 TYR B O 1
ATOM 3782 N N . GLN B 1 155 ? 39.04200 21.10900 -16.16200 1.000 18.78000 155 GLN B N 1
ATOM 3783 C CA . GLN B 1 155 ? 39.24100 19.74400 -15.68900 1.000 20.11000 155 GLN B CA 1
ATOM 3784 C C . GLN B 1 155 ? 39.45200 19.70200 -14.18000 1.000 20.94000 155 GLN B C 1
ATOM 3785 O O . GLN B 1 155 ? 40.20800 20.50100 -13.61100 1.000 19.72000 155 GLN B O 1
ATOM 3791 N N . ALA B 1 156 ? 38.75400 18.77200 -13.53900 1.000 20.19000 156 ALA B N 1
ATOM 3792 C CA . ALA B 1 156 ? 38.66300 18.71600 -12.08700 1.000 24.18000 156 ALA B CA 1
ATOM 3793 C C . ALA B 1 156 ? 39.93300 18.15600 -11.44800 1.000 25.36000 156 ALA B C 1
ATOM 3794 O O . ALA B 1 156 ? 40.78600 17.52300 -12.09300 1.000 23.97000 156 ALA B O 1
ATOM 3796 N N . ALA B 1 157 ? 40.02800 18.38100 -10.13700 1.000 24.74000 157 ALA B N 1
ATOM 3797 C CA . ALA B 1 157 ? 41.18600 17.92800 -9.37500 1.000 26.39000 157 ALA B CA 1
ATOM 3798 C C . ALA B 1 157 ? 41.34500 16.40700 -9.40600 1.000 25.31000 157 ALA B C 1
ATOM 3799 O O . ALA B 1 157 ? 42.46500 15.90100 -9.28100 1.000 23.86000 157 ALA B O 1
ATOM 3801 N N . SER B 1 158 ? 40.25100 15.65900 -9.59200 1.000 26.75000 158 SER B N 1
ATOM 3802 C CA . SER B 1 158 ? 40.34200 14.20000 -9.59200 1.000 28.38000 158 SER B CA 1
ATOM 3803 C C . SER B 1 158 ? 41.25300 13.65200 -10.68600 1.000 28.97000 158 SER B C 1
ATOM 3804 O O . SER B 1 158 ? 41.70300 12.50800 -10.58200 1.000 28.10000 158 SER B O 1
ATOM 3807 N N . GLY B 1 159 ? 41.52400 14.42400 -11.73800 1.000 29.90000 159 GLY B N 1
ATOM 3808 C CA . GLY B 1 159 ? 42.50100 14.00000 -12.72900 1.000 31.90000 159 GLY B CA 1
ATOM 3809 C C . GLY B 1 159 ? 43.87100 13.70400 -12.14700 1.000 30.31000 159 GLY B C 1
ATOM 3810 O O . GLY B 1 159 ? 44.64700 12.95200 -12.74600 1.000 33.73000 159 GLY B O 1
ATOM 3811 N N . ALA B 1 160 ? 44.19700 14.29800 -11.00200 1.000 29.71000 160 ALA B N 1
ATOM 3812 C CA . ALA B 1 160 ? 45.42800 14.00400 -10.28500 1.000 27.37000 160 ALA B CA 1
ATOM 3813 C C . ALA B 1 160 ? 45.22700 12.93400 -9.21500 1.000 29.50000 160 ALA B C 1
ATOM 3814 O O . ALA B 1 160 ? 46.07000 12.79200 -8.32200 1.000 31.32000 160 ALA B O 1
ATOM 3816 N N . GLY B 1 161 ? 44.11700 12.19300 -9.27600 1.000 27.78000 161 GLY B N 1
ATOM 3817 C CA . GLY B 1 161 ? 43.86200 11.13300 -8.33300 1.000 30.60000 161 GLY B CA 1
ATOM 3818 C C . GLY B 1 161 ? 43.34600 11.65000 -7.00300 1.000 26.91000 161 GLY B C 1
ATOM 3819 O O . GLY B 1 161 ? 43.07900 12.84100 -6.81200 1.000 29.39000 161 GLY B O 1
ATOM 3820 N N . ALA B 1 162 ? 43.21500 10.71200 -6.06100 1.000 27.86000 162 ALA B N 1
ATOM 3821 C CA . ALA B 1 162 ? 42.66500 11.03800 -4.74900 1.000 27.40000 162 ALA B CA 1
ATOM 3822 C C . ALA B 1 162 ? 43.52500 12.06600 -4.02700 1.000 29.45000 162 ALA B C 1
ATOM 3823 O O . ALA B 1 162 ? 43.00900 12.91000 -3.28600 1.000 31.70000 162 ALA B O 1
ATOM 3825 N N . LEU B 1 163 ? 44.84100 12.00300 -4.21800 1.000 29.08000 163 LEU B N 1
ATOM 3826 C CA . LEU B 1 163 ? 45.71400 12.98600 -3.59200 1.000 29.41000 163 LEU B CA 1
ATOM 3827 C C . LEU B 1 163 ? 45.50100 14.37600 -4.18400 1.000 28.50000 163 LEU B C 1
ATOM 3828 O O . LEU B 1 163 ? 45.57600 15.37000 -3.46200 1.000 29.04000 163 LEU B O 1
ATOM 3833 N N . GLY B 1 164 ? 45.20300 14.46300 -5.48100 1.000 28.86000 164 GLY B N 1
ATOM 3834 C CA . GLY B 1 164 ? 44.84900 15.75100 -6.06000 1.000 28.69000 164 GLY B CA 1
ATOM 3835 C C . GLY B 1 164 ? 43.56700 16.31800 -5.48100 1.000 25.24000 164 GLY B C 1
ATOM 3836 O O . GLY B 1 164 ? 43.48800 17.50500 -5.14500 1.000 25.67000 164 GLY B O 1
ATOM 3837 N N . MET B 1 165 ? 42.54100 15.47100 -5.34900 1.000 28.11000 165 MET B N 1
ATOM 3838 C CA . MET B 1 165 ? 41.29900 15.91400 -4.72200 1.000 26.40000 165 MET B CA 1
ATOM 3839 C C . MET B 1 165 ? 41.53500 16.36200 -3.28300 1.000 28.38000 165 MET B C 1
ATOM 3840 O O . MET B 1 165 ? 40.97900 17.37600 -2.84000 1.000 27.22000 165 MET B O 1
ATOM 3845 N N . ALA B 1 166 ? 42.35500 15.61400 -2.54200 1.000 27.68000 166 ALA B N 1
ATOM 3846 C CA . ALA B 1 166 ? 42.62700 15.95700 -1.15100 1.000 31.58000 166 ALA B CA 1
ATOM 3847 C C . ALA B 1 166 ? 43.41500 17.25200 -1.04000 1.000 31.11000 166 ALA B C 1
ATOM 3848 O O . ALA B 1 166 ? 43.21300 18.02600 -0.09700 1.000 32.31000 166 ALA B O 1
ATOM 3850 N N . GLU B 1 167 ? 44.32400 17.50700 -1.98600 1.000 31.27000 167 GLU B N 1
ATOM 3851 C CA . GLU B 1 167 ? 45.05400 18.77000 -1.94700 1.000 28.61000 167 GLU B CA 1
ATOM 3852 C C . GLU B 1 167 ? 44.11800 19.95900 -2.12600 1.000 32.13000 167 GLU B C 1
ATOM 3853 O O . GLU B 1 167 ? 44.28000 20.98600 -1.46000 1.000 34.12000 167 GLU B O 1
ATOM 3859 N N . LEU B 1 168 ? 43.12300 19.84000 -3.01000 1.000 31.38000 168 LEU B N 1
ATOM 3860 C CA . LEU B 1 168 ? 42.20600 20.95800 -3.21600 1.000 29.82000 168 LEU B CA 1
ATOM 3861 C C . LEU B 1 168 ? 41.37100 21.22600 -1.97100 1.000 33.41000 168 LEU B C 1
ATOM 3862 O O . LEU B 1 168 ? 41.21700 22.38000 -1.55700 1.000 33.26000 168 LEU B O 1
ATOM 3867 N N . VAL B 1 169 ? 40.84000 20.17700 -1.36300 1.000 33.86000 169 VAL B N 1
ATOM 3868 C CA . VAL B 1 169 ? 39.95800 20.40500 -0.19000 1.000 34.67000 169 VAL B CA 1
ATOM 3869 C C . VAL B 1 169 ? 40.77600 21.01300 0.94400 1.000 35.76000 169 VAL B C 1
ATOM 3870 O O . VAL B 1 169 ? 40.24200 21.85400 1.64800 1.000 36.27000 169 VAL B O 1
ATOM 3874 N N . GLN B 1 170 ? 42.03100 20.59700 1.06700 1.000 37.83000 170 GLN B N 1
ATOM 3875 C CA . GLN B 1 170 ? 42.91100 21.10400 2.15100 1.000 40.83000 170 GLN B CA 1
ATOM 3876 C C . GLN B 1 170 ? 43.18900 22.58300 1.89900 1.000 43.35000 170 GLN B C 1
ATOM 3877 O O . GLN B 1 170 ? 43.18800 23.33200 2.85200 1.000 44.92000 170 GLN B O 1
ATOM 3883 N N . GLN B 1 171 ? 43.38300 22.97200 0.64200 1.000 39.52000 171 GLN B N 1
ATOM 3884 C CA . GLN B 1 171 ? 43.66800 24.38700 0.31600 1.000 41.22000 171 GLN B CA 1
ATOM 3885 C C . GLN B 1 171 ? 42.45400 25.21500 0.67500 1.000 41.43000 171 GLN B C 1
ATOM 3886 O O . GLN B 1 171 ? 42.62700 26.32400 1.10100 1.000 44.72000 171 GLN B O 1
ATOM 3892 N N . VAL B 1 172 ? 41.27100 24.69600 0.40700 1.000 40.15000 172 VAL B N 1
ATOM 3893 C CA . VAL B 1 172 ? 40.07100 25.39900 0.85000 1.000 40.62000 172 VAL B CA 1
ATOM 3894 C C . VAL B 1 172 ? 40.12800 25.63400 2.35100 1.000 46.66000 172 VAL B C 1
ATOM 3895 O O . VAL B 1 172 ? 39.79000 26.72000 2.84100 1.000 45.81000 172 VAL B O 1
ATOM 3899 N N . GLU B 1 173 ? 40.57000 24.62400 3.10300 1.000 44.59000 173 GLU B N 1
ATOM 3900 C CA . GLU B 1 173 ? 40.71500 24.76400 4.54800 1.000 50.25000 173 GLU B CA 1
ATOM 3901 C C . GLU B 1 173 ? 41.72800 25.84700 4.90300 1.000 49.26000 173 GLU B C 1
ATOM 3902 O O . GLU B 1 173 ? 41.40900 26.79400 5.63100 1.000 52.61000 173 GLU B O 1
ATOM 3908 N N . GLU B 1 174 ? 42.95600 25.72300 4.39500 1.000 48.90000 174 GLU B N 1
ATOM 3909 C CA . GLU B 1 174 ? 44.00400 26.66600 4.76800 1.000 52.22000 174 GLU B CA 1
ATOM 3910 C C . GLU B 1 174 ? 43.63500 28.08900 4.36600 1.000 54.22000 174 GLU B C 1
ATOM 3911 O O . GLU B 1 174 ? 43.93700 29.04600 5.08900 1.000 54.89000 174 GLU B O 1
ATOM 3917 N N . LEU B 1 175 ? 42.95500 28.24800 3.23000 1.000 49.22000 175 LEU B N 1
ATOM 3918 C CA . LEU B 1 175 ? 42.50700 29.53900 2.72500 1.000 51.77000 175 LEU B CA 1
ATOM 3919 C C . LEU B 1 175 ? 41.56200 30.22000 3.70100 1.000 54.86000 175 LEU B C 1
ATOM 3920 O O . LEU B 1 175 ? 41.63400 31.44000 3.89400 1.000 56.06000 175 LEU B O 1
ATOM 3925 N N . ALA B 1 176 ? 40.56900 29.46500 4.15300 1.000 51.05000 176 ALA B N 1
ATOM 3926 C CA . ALA B 1 176 ? 39.50900 30.01800 5.01500 1.000 55.61000 176 ALA B CA 1
ATOM 3927 C C . ALA B 1 176 ? 40.06100 30.35800 6.39800 1.000 57.55000 176 ALA B C 1
ATOM 3928 O O . ALA B 1 176 ? 39.44100 31.17600 7.06800 1.000 61.17000 176 ALA B O 1
ATOM 3930 N N . ARG B 1 177 ? 41.18300 29.75900 6.78300 1.000 56.88000 177 ARG B N 1
ATOM 3931 C CA . ARG B 1 177 ? 41.77600 30.05500 8.10500 1.000 61.53000 177 ARG B CA 1
ATOM 3932 C C . ARG B 1 177 ? 42.98300 30.98100 7.96200 1.000 61.14000 177 ARG B C 1
ATOM 3933 O O . ARG B 1 177 ? 43.70000 31.07600 8.95000 1.000 59.72000 177 ARG B O 1
ATOM 3941 N N . GLY B 1 178 ? 43.21100 31.59100 6.79000 1.000 60.00000 178 GLY B N 1
ATOM 3942 C CA . GLY B 1 178 ? 44.32000 32.50400 6.58900 1.000 60.15000 178 GLY B CA 1
ATOM 3943 C C . GLY B 1 178 ? 45.69700 31.88500 6.68400 1.000 62.04000 178 GLY B C 1
ATOM 3944 O O . GLY B 1 178 ? 46.65700 32.58300 7.02400 1.000 65.77000 178 GLY B O 1
ATOM 3945 N N . GLU B 1 179 ? 45.82300 30.59400 6.39900 1.000 59.82000 179 GLU B N 1
ATOM 3946 C CA . GLU B 1 179 ? 47.11800 29.93000 6.36500 1.000 60.89000 179 GLU B CA 1
ATOM 3947 C C . GLU B 1 179 ? 47.61200 29.81300 4.92800 1.000 58.92000 179 GLU B C 1
ATOM 3948 O O . GLU B 1 179 ? 46.84000 29.90900 3.97200 1.000 55.65000 179 GLU B O 1
ATOM 3954 N N . LYS B 1 180 ? 48.91700 29.60400 4.78800 1.000 61.03000 180 LYS B N 1
ATOM 3955 C CA . LYS B 1 180 ? 49.44400 29.42200 3.44400 1.000 59.34000 180 LYS B CA 1
ATOM 3956 C C . LYS B 1 180 ? 48.93600 28.10500 2.86300 1.000 56.23000 180 LYS B C 1
ATOM 3957 O O . LYS B 1 180 ? 48.96700 27.07300 3.54400 1.000 55.49000 180 LYS B O 1
ATOM 3963 N N . PRO B 1 181 ? 48.50700 28.12800 1.60600 1.000 53.80000 181 PRO B N 1
ATOM 3964 C CA . PRO B 1 181 ? 48.07200 26.88500 0.96500 1.000 50.77000 181 PRO B CA 1
ATOM 3965 C C . PRO B 1 181 ? 49.24900 25.96500 0.68300 1.000 47.41000 181 PRO B C 1
ATOM 3966 O O . PRO B 1 181 ? 50.29300 26.39300 0.18500 1.000 47.87000 181 PRO B O 1
ATOM 3970 N N . THR B 1 182 ? 49.07200 24.68800 1.01600 1.000 44.19000 182 THR B N 1
ATOM 3971 C CA . THR B 1 182 ? 50.04900 23.67000 0.66600 1.000 38.71000 182 THR B CA 1
ATOM 3972 C C . THR B 1 182 ? 49.90400 23.31800 -0.81000 1.000 40.50000 182 THR B C 1
ATOM 3973 O O . THR B 1 182 ? 48.81000 22.98300 -1.27400 1.000 38.39000 182 THR B O 1
ATOM 3977 N N . VAL B 1 183 ? 51.00900 23.40100 -1.54300 1.000 37.80000 183 VAL B N 1
ATOM 3978 C CA . VAL B 1 183 ? 51.04800 23.12600 -2.97100 1.000 34.68000 183 VAL B CA 1
ATOM 3979 C C . VAL B 1 183 ? 52.02800 21.98800 -3.18900 1.000 35.76000 183 VAL B C 1
ATOM 3980 O O . VAL B 1 183 ? 53.17700 22.06200 -2.74000 1.000 34.84000 183 VAL B O 1
ATOM 3984 N N . ASP B 1 184 ? 51.57500 20.93900 -3.87000 1.000 33.06000 184 ASP B N 1
ATOM 3985 C CA . ASP B 1 184 ? 52.36100 19.71500 -3.98700 1.000 33.50000 184 ASP B CA 1
ATOM 3986 C C . ASP B 1 184 ? 51.92800 18.90100 -5.20400 1.000 34.02000 184 ASP B C 1
ATOM 3987 O O . ASP B 1 184 ? 52.69900 18.7340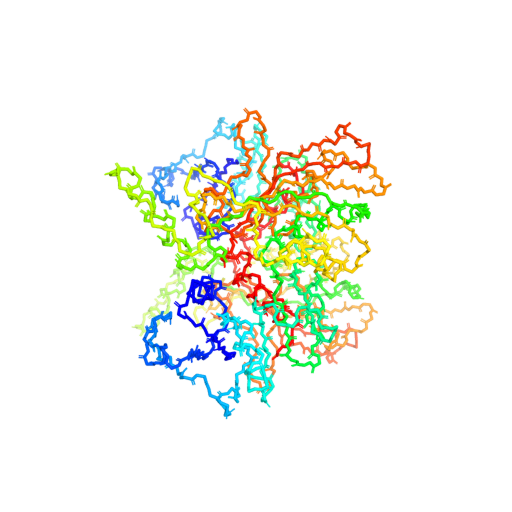0 -6.15800 1.000 34.06000 184 ASP B O 1
ATOM 3992 N N . LYS B 1 185 ? 50.68900 18.39900 -5.18700 1.000 34.09000 185 LYS B N 1
ATOM 3993 C CA . LYS B 1 185 ? 50.10700 17.56300 -6.22800 1.000 34.04000 185 LYS B CA 1
ATOM 3994 C C . LYS B 1 185 ? 49.96300 18.29900 -7.55700 1.000 32.31000 185 LYS B C 1
ATOM 3995 O O . LYS B 1 185 ? 49.92600 17.65100 -8.60700 1.000 31.67000 185 LYS B O 1
ATOM 4001 N N . PHE B 1 186 ? 49.67100 19.59400 -7.47200 1.000 30.75000 186 PHE B N 1
ATOM 4002 C CA . PHE B 1 186 ? 49.58000 20.44800 -8.64900 1.000 30.12000 186 PHE B CA 1
ATOM 4003 C C . PHE B 1 186 ? 50.76700 21.40700 -8.66200 1.000 28.59000 186 PHE B C 1
ATOM 4004 O O . PHE B 1 186 ? 51.34100 21.71800 -7.61200 1.000 31.55000 186 PHE B O 1
ATOM 4012 N N . ALA B 1 187 ? 51.14200 21.86600 -9.86200 1.000 27.66000 187 ALA B N 1
ATOM 4013 C CA . ALA B 1 187 ? 52.33500 22.70300 -9.99600 1.000 30.05000 187 ALA B CA 1
ATOM 4014 C C . ALA B 1 187 ? 52.15800 24.08400 -9.37700 1.000 30.28000 187 ALA B C 1
ATOM 4015 O O . ALA B 1 187 ? 53.15400 24.76400 -9.10800 1.000 30.10000 187 ALA B O 1
ATOM 4017 N N . TYR B 1 188 ? 50.92400 24.52300 -9.15200 1.000 27.39000 188 TYR B N 1
ATOM 4018 C CA . TYR B 1 188 ? 50.65400 25.79800 -8.50100 1.000 25.84000 188 TYR B CA 1
ATOM 4019 C C . TYR B 1 188 ? 49.42500 25.62900 -7.62300 1.000 26.17000 188 TYR B C 1
ATOM 4020 O O . TYR B 1 188 ? 48.74500 24.60100 -7.67300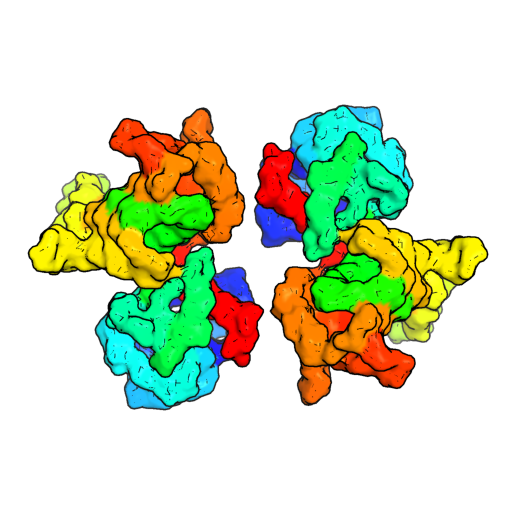 1.000 25.21000 188 TYR B O 1
ATOM 4029 N N . GLN B 1 189 ? 49.16900 26.63700 -6.78600 1.000 27.53000 189 GLN B N 1
ATOM 4030 C CA . GLN B 1 189 ? 47.91400 26.71000 -6.04900 1.000 26.96000 189 GLN B CA 1
ATOM 4031 C C . GLN B 1 189 ? 46.74100 26.58600 -7.01500 1.000 25.87000 189 GLN B C 1
ATOM 4032 O O . GLN B 1 189 ? 46.70400 27.26100 -8.04400 1.000 26.20000 189 GLN B O 1
ATOM 4038 N N . LEU B 1 190 ? 45.80900 25.68400 -6.71300 1.000 24.07000 190 LEU B N 1
ATOM 4039 C CA . LEU B 1 190 ? 44.66500 25.47200 -7.60200 1.000 24.41000 190 LEU B CA 1
ATOM 4040 C C . LEU B 1 190 ? 43.43800 26.25900 -7.16200 1.000 27.96000 190 LEU B C 1
ATOM 4041 O O . LEU B 1 190 ? 42.70100 26.79200 -8.00400 1.000 25.24000 190 LEU B O 1
ATOM 4046 N N . MET B 1 191 ? 43.21200 26.35300 -5.85500 1.000 27.46000 191 MET B N 1
ATOM 4047 C CA . MET B 1 191 ? 42.13400 27.17900 -5.33600 1.000 29.04000 191 MET B CA 1
ATOM 4048 C C . MET B 1 191 ? 42.32000 28.63600 -5.76800 1.000 24.38000 191 MET B C 1
ATOM 4049 O O . MET B 1 191 ? 43.43300 29.16700 -5.76000 1.000 25.95000 191 MET B O 1
ATOM 4054 N N . TYR B 1 192 ? 41.23100 29.27500 -6.19100 1.000 24.14000 192 TYR B N 1
ATOM 4055 C CA . TYR B 1 192 ? 41.25100 30.65200 -6.69500 1.000 24.45000 192 TYR B CA 1
ATOM 4056 C C . TYR B 1 192 ? 42.18600 30.81700 -7.89200 1.000 22.55000 192 TYR B C 1
ATOM 4057 O O . TYR B 1 192 ? 42.67400 31.92000 -8.15400 1.000 23.20000 192 TYR B O 1
ATOM 4066 N N . ASN B 1 193 ? 42.46900 29.73400 -8.61300 1.000 22.91000 193 ASN B N 1
ATOM 4067 C CA . ASN B 1 193 ? 43.42600 29.76600 -9.71200 1.000 24.49000 193 ASN B CA 1
ATOM 4068 C C . ASN B 1 193 ? 42.92900 28.86300 -10.83200 1.000 22.69000 193 ASN B C 1
ATOM 4069 O O . ASN B 1 193 ? 41.93200 28.14700 -10.68900 1.000 21.62000 193 ASN B O 1
ATOM 4074 N N . LEU B 1 194 ? 43.63300 28.91300 -11.96600 1.000 22.77000 194 LEU B N 1
ATOM 4075 C CA . LEU B 1 194 ? 43.44600 27.99400 -13.08600 1.000 21.58000 194 LEU B CA 1
ATOM 4076 C C . LEU B 1 194 ? 44.82900 27.64500 -13.59400 1.000 22.25000 194 LEU B C 1
ATOM 4077 O O . LEU B 1 194 ? 45.67200 28.54000 -13.71200 1.000 22.74000 194 LEU B O 1
ATOM 4082 N N . ILE B 1 195 ? 45.05700 26.37000 -13.89600 1.000 21.43000 195 ILE B N 1
ATOM 4083 C CA . ILE B 1 195 ? 46.37900 25.94200 -14.34800 1.000 21.40000 195 ILE B CA 1
ATOM 4084 C C . ILE B 1 195 ? 46.29000 25.42500 -15.77800 1.000 19.09000 195 ILE B C 1
ATOM 4085 O O . ILE B 1 195 ? 45.85700 24.28500 -16.00200 1.000 21.79000 195 ILE B O 1
ATOM 4090 N N . PRO B 1 196 ? 46.69700 26.18500 -16.74400 1.000 17.63000 196 PRO B N 1
ATOM 4091 C CA . PRO B 1 196 ? 46.57200 25.77000 -18.15300 1.000 17.42000 196 PRO B CA 1
ATOM 4092 C C . PRO B 1 196 ? 47.67500 24.79400 -18.55500 1.000 20.47000 196 PRO B C 1
ATOM 4093 O O . PRO B 1 196 ? 48.34400 24.99100 -19.56900 1.000 20.92000 196 PRO B O 1
ATOM 4097 N N . GLN B 1 197 ? 47.89700 23.77300 -17.73200 1.000 20.52000 197 GLN B N 1
ATOM 4098 C CA . GLN B 1 197 ? 48.78800 22.67100 -18.07800 1.000 20.74000 197 GLN B CA 1
ATOM 4099 C C . GLN B 1 197 ? 48.25900 21.41400 -17.41700 1.000 21.72000 197 GLN B C 1
ATOM 4100 O O . GLN B 1 197 ? 48.16100 21.36300 -16.18700 1.000 23.02000 197 GLN B O 1
ATOM 4106 N N . ILE B 1 198 ? 47.89900 20.42000 -18.22500 1.000 20.09000 198 ILE B N 1
ATOM 4107 C CA . ILE B 1 198 ? 47.58300 19.08200 -17.73700 1.000 24.29000 198 ILE B CA 1
ATOM 4108 C C . ILE B 1 198 ? 48.54800 18.10300 -18.39300 1.000 22.90000 198 ILE B C 1
ATOM 4109 O O . ILE B 1 198 ? 48.54000 17.95100 -19.62200 1.000 21.95000 198 ILE B O 1
ATOM 4114 N N . ASP B 1 199 ? 49.39100 17.46300 -17.56700 1.000 22.93000 199 ASP B N 1
ATOM 4115 C CA . ASP B 1 199 ? 50.42400 16.50800 -17.98100 1.000 25.86000 199 ASP B CA 1
ATOM 4116 C C . ASP B 1 199 ? 51.61800 17.22800 -18.60900 1.000 25.42000 199 ASP B C 1
ATOM 4117 O O . ASP B 1 199 ? 51.62300 18.46100 -18.73900 1.000 23.65000 199 ASP B O 1
ATOM 4122 N N . VAL B 1 200 ? 52.64600 16.46800 -19.00200 1.000 24.97000 200 VAL B N 1
ATOM 4123 C CA . VAL B 1 200 ? 53.87500 17.10300 -19.47900 1.000 27.18000 200 VAL B CA 1
ATOM 4124 C C . VAL B 1 200 ? 53.67600 17.66400 -20.88400 1.000 23.07000 200 VAL B C 1
ATOM 4125 O O . VAL B 1 200 ? 52.79800 17.24400 -21.64100 1.000 24.64000 200 VAL B O 1
ATOM 4129 N N . PHE B 1 201 ? 54.53900 18.60600 -21.24700 1.000 23.69000 201 PHE B N 1
ATOM 4130 C CA . PHE B 1 201 ? 54.54400 19.16200 -22.59100 1.000 23.80000 201 PHE B CA 1
ATOM 4131 C C . PHE B 1 201 ? 55.18000 18.21700 -23.60100 1.000 26.53000 201 PHE B C 1
ATOM 4132 O O . PHE B 1 201 ? 56.00300 17.35600 -23.25800 1.000 25.89000 201 PHE B O 1
ATOM 4140 N N . THR B 1 202 ? 54.77700 18.37700 -24.85300 1.000 23.51000 202 THR B N 1
ATOM 4141 C CA . THR B 1 202 ? 55.34600 17.67200 -25.99700 1.000 26.68000 202 THR B CA 1
ATOM 4142 C C . THR B 1 202 ? 56.00300 18.68400 -26.93600 1.000 26.71000 202 THR B C 1
ATOM 4143 O O . THR B 1 202 ? 55.94600 19.90100 -26.72000 1.000 23.20000 202 THR B O 1
ATOM 4147 N N . ASP B 1 203 ? 56.59500 18.16600 -28.02100 1.000 28.21000 203 ASP B N 1
ATOM 4148 C CA . ASP B 1 203 ? 57.47300 18.98600 -28.85300 1.000 27.88000 203 ASP B CA 1
ATOM 4149 C C . ASP B 1 203 ? 56.73400 20.07800 -29.62100 1.000 30.34000 203 ASP B C 1
ATOM 4150 O O . ASP B 1 203 ? 57.36400 21.07700 -29.99600 1.000 28.68000 203 ASP B O 1
ATOM 4155 N N . ASN B 1 204 ? 55.42600 19.93800 -29.85300 1.000 27.44000 204 ASN B N 1
ATOM 4156 C CA . ASN B 1 204 ? 54.66100 20.99300 -30.51200 1.000 27.55000 204 ASN B CA 1
ATOM 4157 C C . ASN B 1 204 ? 54.01600 21.95800 -29.51700 1.000 25.13000 204 ASN B C 1
ATOM 4158 O O . ASN B 1 204 ? 53.14800 22.74800 -29.91300 1.000 22.78000 204 ASN B O 1
ATOM 4163 N N . ASP B 1 205 ? 54.41800 21.89800 -28.24700 1.000 23.07000 205 ASP B N 1
ATOM 4164 C CA . ASP B 1 205 ? 53.98400 22.76600 -27.15300 1.000 24.03000 205 ASP B CA 1
ATOM 4165 C C . ASP B 1 205 ? 52.53000 22.54200 -26.75800 1.000 23.11000 205 ASP B C 1
ATOM 4166 O O . ASP B 1 205 ? 51.99300 23.32000 -25.95700 1.000 23.56000 205 ASP B O 1
ATOM 4171 N N . TYR B 1 206 ? 51.88500 21.49800 -27.28100 1.000 22.27000 206 TYR B N 1
ATOM 4172 C CA . TYR B 1 206 ? 50.70100 20.94100 -26.64000 1.000 20.38000 206 TYR B CA 1
ATOM 4173 C C . TYR B 1 206 ? 51.13100 20.00600 -25.51100 1.000 25.20000 206 TYR B C 1
ATOM 4174 O O . TYR B 1 206 ? 52.21400 19.40700 -25.55600 1.000 25.86000 206 TYR B O 1
ATOM 4183 N N . THR B 1 207 ? 50.29500 19.89000 -24.47900 1.000 21.09000 207 THR B N 1
ATOM 4184 C CA . THR B 1 207 ? 50.60800 18.91400 -23.44100 1.000 21.04000 207 THR B CA 1
ATOM 4185 C C . THR B 1 207 ? 50.18800 17.51100 -23.88700 1.000 22.20000 207 THR B C 1
ATOM 4186 O O . THR B 1 207 ? 49.44800 17.33700 -24.85800 1.000 22.38000 207 THR B O 1
ATOM 4190 N N . LYS B 1 208 ? 50.63200 16.49800 -23.12800 1.000 21.16000 208 LYS B N 1
ATOM 4191 C CA . LYS B 1 208 ? 50.21600 15.13200 -23.44100 1.000 21.06000 208 LYS B CA 1
ATOM 4192 C C . LYS B 1 208 ? 48.70100 14.97400 -23.34500 1.000 19.35000 208 LYS B C 1
ATOM 4193 O O . LYS B 1 208 ? 48.11900 14.17600 -24.08200 1.000 22.56000 208 LYS B O 1
ATOM 4199 N N . GLU B 1 209 ? 48.05000 15.72300 -22.45100 1.000 21.56000 209 GLU B N 1
ATOM 4200 C CA . GLU B 1 209 ? 46.59300 15.64100 -22.34600 1.000 20.47000 209 GLU B CA 1
ATOM 4201 C C . GLU B 1 209 ? 45.92000 16.19100 -23.60000 1.000 21.42000 209 GLU B C 1
ATOM 4202 O O . GLU B 1 209 ? 44.97200 15.58700 -24.13000 1.000 20.63000 209 GLU B O 1
ATOM 4208 N N . GLU B 1 210 ? 46.40600 17.33100 -24.09100 1.000 19.77000 210 GLU B N 1
ATOM 4209 C CA . GLU B 1 210 ? 45.84700 17.90100 -25.31200 1.000 20.39000 210 GLU B CA 1
ATOM 4210 C C . GLU B 1 210 ? 46.06500 16.97700 -26.50300 1.000 22.37000 210 GLU B C 1
ATOM 4211 O O . GLU B 1 210 ? 45.17400 16.81800 -27.34300 1.000 20.66000 210 GLU B O 1
ATOM 4217 N N . MET B 1 211 ? 47.22800 16.32700 -26.58000 1.000 19.38000 211 MET B N 1
ATOM 4218 C CA . MET B 1 211 ? 47.48400 15.45600 -27.71200 1.000 19.87000 211 MET B CA 1
ATOM 4219 C C . MET B 1 211 ? 46.69100 14.16300 -27.64700 1.000 20.75000 211 MET B C 1
ATOM 4220 O O . MET B 1 211 ? 46.48600 13.53700 -28.68900 1.000 23.51000 211 MET B O 1
ATOM 4225 N N . LYS B 1 212 ? 46.27400 13.73300 -26.45500 1.000 22.59000 212 LYS B N 1
ATOM 4226 C CA . LYS B 1 212 ? 45.39800 12.57000 -26.37400 1.000 23.05000 212 LYS B CA 1
ATOM 4227 C C . LYS B 1 212 ? 44.05500 12.88600 -27.00500 1.000 24.31000 212 LYS B C 1
ATOM 4228 O O . LYS B 1 212 ? 43.45400 12.03400 -27.66700 1.000 22.17000 212 LYS B O 1
ATOM 4234 N N . MET B 1 213 ? 43.58100 14.12100 -26.82800 1.000 20.72000 213 MET B N 1
ATOM 4235 C CA . MET B 1 213 ? 42.32500 14.51200 -27.45000 1.000 21.79000 213 MET B CA 1
ATOM 4236 C C . MET B 1 213 ? 42.44900 14.58500 -28.96000 1.000 23.04000 213 MET B C 1
ATOM 4237 O O . MET B 1 213 ? 41.47000 14.34100 -29.67400 1.000 23.06000 213 MET B O 1
ATOM 4242 N N . TYR B 1 214 ? 43.65400 14.86300 -29.46700 1.000 20.28000 214 TYR B N 1
ATOM 4243 C CA . TYR B 1 214 ? 43.88900 14.81900 -30.90600 1.000 21.91000 214 TYR B CA 1
ATOM 4244 C C . TYR B 1 214 ? 43.96800 13.37500 -31.41000 1.000 22.86000 214 TYR B C 1
ATOM 4245 O O . TYR B 1 214 ? 43.20400 12.96200 -32.29700 1.000 22.26000 214 TYR B O 1
ATOM 4254 N N . ARG B 1 215 ? 44.86900 12.58100 -30.82400 1.000 21.34000 215 ARG B N 1
ATOM 4255 C CA . ARG B 1 215 ? 45.15500 11.25400 -31.37000 1.000 23.41000 215 ARG B CA 1
ATOM 4256 C C . ARG B 1 215 ? 44.04300 10.24500 -31.09600 1.000 23.25000 215 ARG B C 1
ATOM 4257 O O . ARG B 1 215 ? 43.69600 9.45300 -31.98000 1.000 22.80000 215 ARG B O 1
ATOM 4265 N N . GLU B 1 216 ? 43.48700 10.23600 -29.87900 1.000 24.37000 216 GLU B N 1
ATOM 4266 C CA . GLU B 1 216 ? 42.54300 9.17800 -29.52700 1.000 23.03000 216 GLU B CA 1
ATOM 4267 C C . GLU B 1 216 ? 41.22200 9.36200 -30.26200 1.000 23.81000 216 GLU B C 1
ATOM 4268 O O . GLU B 1 216 ? 40.58800 8.38100 -30.67100 1.000 23.97000 216 GLU B O 1
ATOM 4274 N N . THR B 1 217 ? 40.79700 10.61300 -30.44400 1.000 24.10000 217 THR B N 1
ATOM 4275 C CA . THR B 1 217 ? 39.54100 10.87900 -31.14100 1.000 23.44000 217 THR B CA 1
ATOM 4276 C C . THR B 1 217 ? 39.56900 10.32200 -32.55900 1.000 21.35000 217 THR B C 1
ATOM 4277 O O . THR B 1 217 ? 38.58500 9.73300 -33.01900 1.000 24.87000 217 THR B O 1
ATOM 4281 N N . LYS B 1 218 ? 40.69100 10.49900 -33.26800 1.000 25.55000 218 LYS B N 1
ATOM 4282 C CA . LYS B 1 218 ? 40.81600 9.91800 -34.60300 1.000 23.96000 218 LYS B CA 1
ATOM 4283 C C . LYS B 1 218 ? 40.60600 8.41000 -34.56600 1.000 26.27000 218 LYS B C 1
ATOM 4284 O O . LYS B 1 218 ? 39.87800 7.86100 -35.39500 1.000 24.39000 218 LYS B O 1
ATOM 4290 N N . ARG B 1 219 ? 41.21100 7.73200 -33.58400 1.000 26.84000 219 ARG B N 1
ATOM 4291 C CA . ARG B 1 219 ? 41.11000 6.27300 -33.49300 1.000 24.70000 219 ARG B CA 1
ATOM 4292 C C . ARG B 1 219 ? 39.67800 5.83200 -33.20100 1.000 27.10000 219 ARG B C 1
ATOM 4293 O O . ARG B 1 219 ? 39.13800 4.94200 -33.86700 1.000 25.62000 219 ARG B O 1
ATOM 4301 N N . ILE B 1 220 ? 39.04200 6.46800 -32.21400 1.000 23.66000 220 ILE B N 1
ATOM 4302 C CA . ILE B 1 220 ? 37.73700 6.02900 -31.71700 1.000 22.97000 220 ILE B CA 1
ATOM 4303 C C . ILE B 1 220 ? 36.65900 6.27100 -32.76100 1.000 24.78000 220 ILE B C 1
ATOM 4304 O O . ILE B 1 220 ? 35.75200 5.44800 -32.96100 1.000 25.76000 220 ILE B O 1
ATOM 4309 N N . MET B 1 221 ? 36.73700 7.40600 -33.44200 1.000 25.65000 221 MET B N 1
ATOM 4310 C CA . MET B 1 221 ? 35.73800 7.78800 -34.41800 1.000 26.36000 221 MET B CA 1
ATOM 4311 C C . MET B 1 221 ? 36.08800 7.32700 -35.82100 1.000 26.44000 221 MET B C 1
ATOM 4312 O O . MET B 1 221 ? 35.33300 7.62300 -36.75200 1.000 27.55000 221 MET B O 1
ATOM 4317 N N . HIS B 1 222 ? 37.19800 6.60000 -35.98600 1.000 27.67000 222 HIS B N 1
ATOM 4318 C CA . HIS B 1 222 ? 37.65800 6.15300 -37.29700 1.000 28.40000 222 HIS B CA 1
ATOM 4319 C C . HIS B 1 222 ? 37.61900 7.31400 -38.28300 1.000 29.80000 222 HIS B C 1
ATOM 4320 O O . HIS B 1 222 ? 36.98300 7.24100 -39.33600 1.000 29.93000 222 HIS B O 1
ATOM 4327 N N . SER B 1 223 ? 38.28200 8.41000 -37.91800 1.000 29.69000 223 SER B N 1
ATOM 4328 C CA . SER B 1 223 ? 38.01200 9.70800 -38.52000 1.000 28.78000 223 SER B CA 1
ATOM 4329 C C . SER B 1 223 ? 39.30500 10.46500 -38.76900 1.000 26.04000 223 SER B C 1
ATOM 4330 O O . SER B 1 223 ? 40.31300 10.25400 -38.08100 1.000 26.78000 223 SER B O 1
ATOM 4333 N N . ASP B 1 224 ? 39.28500 11.34200 -39.78000 1.000 24.08000 224 ASP B N 1
ATOM 4334 C CA . ASP B 1 224 ? 40.34200 12.32200 -40.01400 1.000 26.71000 224 ASP B CA 1
ATOM 4335 C C . ASP B 1 224 ? 40.12500 13.61100 -39.22500 1.000 25.30000 224 ASP B C 1
ATOM 4336 O O . ASP B 1 224 ? 40.86300 14.58300 -39.42800 1.000 23.00000 224 ASP B O 1
ATOM 4341 N N . VAL B 1 225 ? 39.13800 13.62600 -38.32600 1.000 22.05000 225 VAL B N 1
ATOM 4342 C CA . VAL B 1 225 ? 38.84200 14.81400 -37.53300 1.000 24.99000 225 VAL B CA 1
ATOM 4343 C C . VAL B 1 225 ? 40.10200 15.32300 -36.84100 1.000 22.71000 225 VAL B C 1
ATOM 4344 O O . VAL B 1 225 ? 40.92500 14.54100 -36.35000 1.000 22.00000 225 VAL B O 1
ATOM 4348 N N . MET B 1 226 ? 40.26000 16.64600 -36.81400 1.000 22.71000 226 MET B N 1
ATOM 4349 C CA . MET B 1 226 ? 41.37800 17.29900 -36.14400 1.000 22.02000 226 MET B CA 1
ATOM 4350 C C . MET B 1 226 ? 40.85600 18.07000 -34.93600 1.000 23.09000 226 MET B C 1
ATOM 4351 O O . MET B 1 226 ? 40.05500 19.00100 -35.08400 1.000 22.15000 226 MET B O 1
ATOM 4356 N N . VAL B 1 227 ? 41.31200 17.68100 -33.74700 1.000 22.99000 227 VAL B N 1
ATOM 4357 C CA . VAL B 1 227 ? 40.90300 18.29400 -32.47900 1.000 21.35000 227 VAL B CA 1
ATOM 4358 C C . VAL B 1 227 ? 42.07500 19.09800 -31.93600 1.000 22.79000 227 VAL B C 1
ATOM 4359 O O . VAL B 1 227 ? 43.15200 18.54200 -31.69300 1.000 25.70000 227 VAL B O 1
ATOM 4363 N N . SER B 1 228 ? 41.86300 20.39200 -31.71300 1.000 20.47000 228 SER B N 1
ATOM 4364 C CA . SER B 1 228 ? 42.84600 21.22300 -31.03000 1.000 22.62000 228 SER B CA 1
ATOM 4365 C C . SER B 1 228 ? 42.29100 21.61100 -29.66500 1.000 22.38000 228 SER B C 1
ATOM 4366 O O . SER B 1 228 ? 41.28300 22.31900 -29.58800 1.000 20.40000 228 SER B O 1
ATOM 4369 N N . ALA B 1 229 ? 42.99400 21.19100 -28.60700 1.000 19.02000 229 ALA B N 1
ATOM 4370 C CA . ALA B 1 229 ? 42.51700 21.32600 -27.23500 1.000 17.63000 229 ALA B CA 1
ATOM 4371 C C . ALA B 1 229 ? 43.39500 22.27000 -26.42400 1.000 20.49000 229 ALA B C 1
ATOM 4372 O O . ALA B 1 229 ? 44.62200 22.29500 -26.59500 1.000 20.28000 229 ALA B O 1
ATOM 4374 N N . THR B 1 230 ? 42.76400 23.04700 -25.54500 1.000 19.54000 230 THR B N 1
ATOM 4375 C CA . THR B 1 230 ? 43.45700 23.74700 -24.46300 1.000 19.08000 230 THR B CA 1
ATOM 4376 C C . THR B 1 230 ? 42.91900 23.15400 -23.17100 1.000 20.38000 230 THR B C 1
ATOM 4377 O O . THR B 1 230 ? 41.72900 23.29100 -22.87000 1.000 19.30000 230 THR B O 1
ATOM 4381 N N . CYS B 1 231 ? 43.77800 22.45700 -22.43400 1.000 19.65000 231 CYS B N 1
ATOM 4382 C CA . CYS B 1 231 ? 43.36800 21.68800 -21.26600 1.000 21.07000 231 CYS B CA 1
ATOM 4383 C C . CYS B 1 231 ? 43.77100 22.45700 -20.00800 1.000 20.40000 231 CYS B C 1
ATOM 4384 O O . CYS B 1 231 ? 44.95600 22.75100 -19.81000 1.000 21.84000 231 CYS B O 1
ATOM 4387 N N . VAL B 1 232 ? 42.78300 22.78700 -19.19200 1.000 20.06000 232 VAL B N 1
ATOM 4388 C CA . VAL B 1 232 ? 42.99300 23.67100 -18.01200 1.000 18.03000 232 VAL B CA 1
ATOM 4389 C C . VAL B 1 232 ? 42.47800 23.01800 -16.73100 1.000 21.57000 232 VAL B C 1
ATOM 4390 O O . VAL B 1 232 ? 41.35100 22.60000 -16.70900 1.000 20.75000 232 VAL B O 1
ATOM 4394 N N . ARG B 1 233 ? 4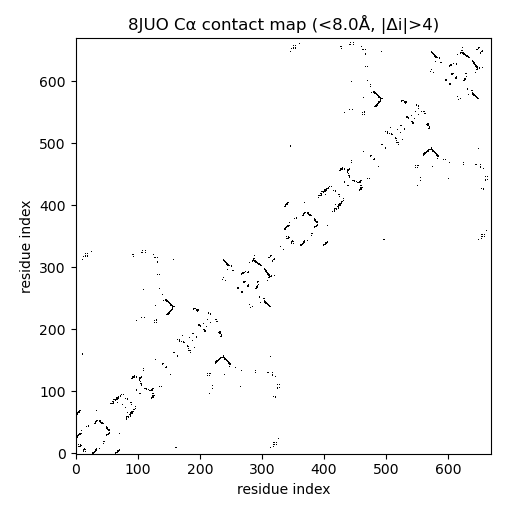3.32000 23.00100 -15.70700 1.000 18.72000 233 ARG B N 1
ATOM 4395 C CA . ARG B 1 233 ? 42.90000 22.46900 -14.39500 1.000 19.98000 233 ARG B CA 1
ATOM 4396 C C . ARG B 1 233 ? 42.14500 23.58400 -13.69000 1.000 20.36000 233 ARG B C 1
ATOM 4397 O O . ARG B 1 233 ? 42.62900 24.67500 -13.60900 1.000 22.23000 233 ARG B O 1
ATOM 4405 N N . VAL B 1 234 ? 41.00000 23.23700 -13.11000 1.000 20.33000 234 VAL B N 1
ATOM 4406 C CA . VAL B 1 234 ? 40.15500 24.22500 -12.39600 1.000 21.52000 234 VAL B CA 1
ATOM 4407 C C . VAL B 1 234 ? 39.81900 23.68500 -11.00300 1.000 22.61000 234 VAL B C 1
ATOM 4408 O O . VAL B 1 234 ? 39.89800 22.50400 -10.80800 1.000 22.04000 234 VAL B O 1
ATOM 4412 N N . PRO B 1 235 ? 39.40500 24.54000 -10.04900 1.000 25.35000 235 PRO B N 1
ATOM 4413 C CA . PRO B 1 235 ? 39.10100 24.11600 -8.69200 1.000 24.76000 235 PRO B CA 1
ATOM 4414 C C . PRO B 1 235 ? 37.72200 23.45800 -8.54400 1.000 24.10000 235 PRO B C 1
ATOM 4415 O O . PRO B 1 235 ? 36.91400 23.99000 -7.87700 1.000 24.09000 235 PRO B O 1
ATOM 4419 N N . VAL B 1 236 ? 37.58100 22.29100 -9.15500 1.000 23.15000 236 VAL B N 1
ATOM 4420 C CA . VAL B 1 236 ? 36.36300 21.44800 -9.17900 1.000 23.08000 236 VAL B CA 1
ATOM 4421 C C . VAL B 1 236 ? 36.80700 20.05900 -8.73200 1.000 26.25000 236 VAL B C 1
ATOM 4422 O O . VAL B 1 236 ? 37.90000 19.68400 -9.01300 1.000 25.17000 236 VAL B O 1
ATOM 4426 N N . MET B 1 237 ? 35.90700 19.31900 -8.12700 1.000 24.15000 237 MET B N 1
ATOM 4427 C CA . MET B 1 237 ? 36.28800 18.07700 -7.45900 1.000 25.14000 237 MET B CA 1
ATOM 4428 C C . MET B 1 237 ? 36.52300 16.93100 -8.44000 1.000 26.60000 237 MET B C 1
ATOM 4429 O O . MET B 1 237 ? 37.62500 16.36200 -8.49400 1.000 25.33000 237 MET B O 1
ATOM 4434 N N . ARG B 1 238 ? 35.48200 16.53000 -9.19600 1.000 24.89000 238 ARG B N 1
ATOM 4435 C CA . ARG B 1 238 ? 35.61800 15.30200 -9.97500 1.000 25.79000 238 ARG B CA 1
ATOM 4436 C C . ARG B 1 238 ? 34.78400 15.23900 -11.25000 1.000 26.10000 238 ARG B C 1
ATOM 4437 O O . ARG B 1 238 ? 34.67200 14.14900 -11.82900 1.000 28.04000 238 ARG B O 1
ATOM 4445 N N . ALA B 1 239 ? 34.21600 16.33900 -11.72300 1.000 25.82000 239 ALA B N 1
ATOM 4446 C CA . ALA B 1 239 ? 33.53800 16.36500 -13.01100 1.000 25.31000 239 ALA B CA 1
ATOM 4447 C C . ALA B 1 239 ? 34.26600 17.33800 -13.92200 1.000 23.54000 239 ALA B C 1
ATOM 4448 O O . ALA B 1 239 ? 34.66600 18.42700 -13.48600 1.000 19.69000 239 ALA B O 1
ATOM 4450 N N . HIS B 1 240 ? 34.44500 16.92200 -15.18000 1.000 21.99000 240 HIS B N 1
ATOM 4451 C CA . HIS B 1 240 ? 35.13300 17.69800 -16.20700 1.000 20.59000 240 HIS B CA 1
ATOM 4452 C C . HIS B 1 240 ? 34.11600 18.43800 -17.06200 1.000 20.99000 240 HIS B C 1
ATOM 4453 O O . HIS B 1 240 ? 33.03700 17.91200 -17.34900 1.000 21.26000 240 HIS B O 1
ATOM 4460 N N . SER B 1 241 ? 34.46400 19.65100 -17.48100 1.000 20.61000 241 SER B N 1
ATOM 4461 C CA . SER B 1 241 ? 33.60800 20.46500 -18.33300 1.000 21.35000 241 SER B CA 1
ATOM 4462 C C . SER B 1 241 ? 34.35200 20.78100 -19.62500 1.000 19.85000 241 SER B C 1
ATOM 4463 O O . SER B 1 241 ? 35.57600 20.91800 -19.62700 1.000 20.25000 241 SER B O 1
ATOM 4466 N N . GLU B 1 242 ? 33.62400 20.87900 -20.73800 1.000 18.91000 242 GLU B N 1
ATOM 4467 C CA . GLU B 1 242 ? 34.25300 21.13200 -22.03200 1.000 20.02000 242 GLU B CA 1
ATOM 4468 C C . GLU B 1 242 ? 33.41600 22.12000 -22.83000 1.000 19.60000 242 GLU B C 1
ATOM 4469 O O . GLU B 1 242 ? 32.20500 21.92200 -22.99300 1.000 19.23000 242 GLU B O 1
ATOM 4475 N N . ALA B 1 243 ? 34.06300 23.18000 -23.31600 1.000 20.05000 243 ALA B N 1
ATOM 4476 C CA . ALA B 1 243 ? 33.46300 24.11000 -24.27100 1.000 19.28000 243 ALA B CA 1
ATOM 4477 C C . ALA B 1 243 ? 33.90800 23.70400 -25.67000 1.000 19.42000 243 ALA B C 1
ATOM 4478 O O . ALA B 1 243 ? 35.11100 23.66900 -25.95500 1.000 18.11000 243 ALA B O 1
ATOM 4480 N N . ILE B 1 244 ? 32.95700 23.38700 -26.54800 1.000 19.98000 244 ILE B N 1
ATOM 4481 C CA . ILE B 1 244 ? 33.30200 22.72300 -27.79900 1.000 17.15000 244 ILE B CA 1
ATOM 4482 C C . ILE B 1 244 ? 32.73400 23.49800 -28.97800 1.000 19.81000 244 ILE B C 1
ATOM 4483 O O . ILE B 1 244 ? 31.54900 23.86100 -28.98200 1.000 22.94000 244 ILE B O 1
ATOM 4488 N N . TRP B 1 245 ? 33.57500 23.71800 -29.99100 1.000 18.69000 245 TRP B N 1
ATOM 4489 C CA . TRP B 1 245 ? 33.17000 24.22000 -31.29900 1.000 19.99000 245 TRP B CA 1
ATOM 4490 C C . TRP B 1 245 ? 33.42400 23.12400 -32.32500 1.000 20.18000 245 TRP B C 1
ATOM 4491 O O . TRP B 1 245 ? 34.56000 22.66000 -32.47500 1.000 18.72000 245 TRP B O 1
ATOM 4502 N N . VAL B 1 246 ? 32.39400 22.73400 -33.06000 1.000 20.81000 246 VAL B N 1
ATOM 4503 C CA . VAL B 1 246 ? 32.51500 21.65200 -34.02500 1.000 21.47000 246 VAL B CA 1
ATOM 4504 C C . VAL B 1 246 ? 32.17300 22.18200 -35.41100 1.000 22.36000 246 VAL B C 1
ATOM 4505 O O . VAL B 1 246 ? 31.15100 22.85500 -35.58800 1.000 24.91000 246 VAL B O 1
ATOM 4509 N N . GLU B 1 247 ? 33.00700 21.86200 -36.39400 1.000 21.56000 247 GLU B N 1
ATOM 4510 C CA . GLU B 1 247 ? 32.75400 22.25100 -37.77600 1.000 23.04000 247 GLU B CA 1
ATOM 4511 C C . GLU B 1 247 ? 32.45100 20.99800 -38.59500 1.000 23.09000 247 GLU B C 1
ATOM 4512 O O . GLU B 1 247 ? 33.25100 20.05800 -38.61300 1.000 22.72000 247 GLU B O 1
ATOM 4518 N N . THR B 1 248 ? 31.28900 20.98300 -39.25100 1.000 21.60000 248 THR B N 1
ATOM 4519 C CA . THR B 1 248 ? 30.82800 19.85900 -40.05900 1.000 22.47000 248 THR B CA 1
ATOM 4520 C C . THR B 1 248 ? 30.82200 20.20900 -41.54500 1.000 21.74000 248 THR B C 1
ATOM 4521 O O . THR B 1 248 ? 30.97400 21.37100 -41.94900 1.000 22.20000 248 THR B O 1
ATOM 4525 N N . GLU B 1 249 ? 30.63900 19.17000 -42.37000 1.000 24.04000 249 GLU B N 1
ATOM 4526 C CA . GLU B 1 249 ? 30.70800 19.37000 -43.81700 1.000 24.86000 249 GLU B CA 1
ATOM 4527 C C . GLU B 1 249 ? 29.51000 20.15900 -44.33500 1.000 26.79000 249 GLU B C 1
ATOM 4528 O O . GLU B 1 249 ? 29.64000 20.88400 -45.32500 1.000 27.89000 249 GLU B O 1
ATOM 4534 N N . ARG B 1 250 ? 28.36600 20.06800 -43.67000 1.000 25.11000 250 ARG B N 1
ATOM 4535 C CA . ARG B 1 250 ? 27.23300 20.94400 -43.92300 1.000 25.31000 250 ARG B CA 1
ATOM 4536 C C . ARG B 1 250 ? 26.78900 21.59400 -42.61800 1.000 26.54000 250 ARG B C 1
ATOM 4537 O O . ARG B 1 250 ? 27.05500 21.06400 -41.53300 1.000 26.77000 250 ARG B O 1
ATOM 4545 N N . PRO B 1 251 ? 26.09200 22.73100 -42.68500 1.000 25.14000 251 PRO B N 1
ATOM 4546 C CA . PRO B 1 251 ? 25.54200 23.31900 -41.45300 1.000 25.79000 251 PRO B CA 1
ATOM 4547 C C . PRO B 1 251 ? 24.57000 22.36800 -40.77100 1.000 29.20000 251 PRO B C 1
ATOM 4548 O O . PRO B 1 251 ? 23.74300 21.72400 -41.42600 1.000 26.99000 251 PRO B O 1
ATOM 4552 N N . ILE B 1 252 ? 24.67200 22.30000 -39.44200 1.000 24.19000 252 ILE B N 1
ATOM 4553 C CA . ILE B 1 252 ? 23.68100 21.65500 -38.58500 1.000 23.08000 252 ILE B CA 1
ATOM 4554 C C . ILE B 1 252 ? 23.09400 22.72900 -37.68400 1.000 26.10000 252 ILE B C 1
ATOM 4555 O O . ILE B 1 252 ? 23.82000 23.34400 -36.89100 1.000 24.48000 252 ILE B O 1
ATOM 4560 N N . ALA B 1 253 ? 21.78600 22.95300 -37.79300 1.000 24.63000 253 ALA B N 1
ATOM 4561 C CA . ALA B 1 253 ? 21.15100 23.96200 -36.95700 1.000 26.43000 253 ALA B CA 1
ATOM 4562 C C . ALA B 1 253 ? 20.99300 23.44600 -35.52600 1.000 23.12000 253 ALA B C 1
ATOM 4563 O O . ALA B 1 253 ? 20.92000 22.23400 -35.30300 1.000 23.80000 253 ALA B O 1
ATOM 4565 N N . PRO B 1 254 ? 20.95200 24.34800 -34.53600 1.000 25.58000 254 PRO B N 1
ATOM 4566 C CA . PRO B 1 254 ? 20.79800 23.89400 -33.13700 1.000 24.35000 254 PRO B CA 1
ATOM 4567 C C . PRO B 1 254 ? 19.60200 22.98700 -32.89700 1.000 25.82000 254 PRO B C 1
ATOM 4568 O O . PRO B 1 254 ? 19.71500 22.04700 -32.09900 1.000 24.81000 254 PRO B O 1
ATOM 4572 N N . GLU B 1 255 ? 18.45500 23.22800 -33.55300 1.000 25.45000 255 GLU B N 1
ATOM 4573 C CA . GLU B 1 255 ? 17.32500 22.32300 -33.34100 1.000 28.95000 255 GLU B CA 1
ATOM 4574 C C . GLU B 1 255 ? 17.60100 20.92300 -33.88100 1.000 24.49000 255 GLU B C 1
ATOM 4575 O O . GLU B 1 255 ? 17.12700 19.93700 -33.30600 1.000 25.91000 255 GLU B O 1
ATOM 4581 N N . GLU B 1 256 ? 18.35100 20.80700 -34.97600 1.000 24.78000 256 GLU B N 1
ATOM 4582 C CA . GLU B 1 256 ? 18.70500 19.47800 -35.46400 1.000 21.98000 256 GLU B CA 1
ATOM 4583 C C . GLU B 1 256 ? 19.65700 18.78600 -34.49300 1.000 25.36000 256 GLU B C 1
ATOM 4584 O O . GLU B 1 256 ? 19.48800 17.60200 -34.17700 1.000 23.76000 256 GLU B O 1
ATOM 4590 N N . ALA B 1 257 ? 20.66300 19.52000 -34.01000 1.000 24.88000 257 ALA B N 1
ATOM 4591 C CA . ALA B 1 257 ? 21.58300 18.97900 -33.01500 1.000 24.03000 257 ALA B CA 1
ATOM 4592 C C . ALA B 1 257 ? 20.84500 18.58700 -31.73800 1.000 23.38000 257 ALA B C 1
ATOM 4593 O O . ALA B 1 257 ? 21.02400 17.48400 -31.21100 1.000 24.53000 257 ALA B O 1
ATOM 4595 N N . ARG B 1 258 ? 20.01600 19.49000 -31.22200 1.000 24.64000 258 ARG B N 1
ATOM 4596 C CA . ARG B 1 258 ? 19.18600 19.19000 -30.05900 1.000 24.98000 258 ARG B CA 1
ATOM 4597 C C . ARG B 1 258 ? 18.44000 17.86800 -30.22100 1.000 24.88000 258 ARG B C 1
ATOM 4598 O O . ARG B 1 258 ? 18.41700 17.04000 -29.29900 1.000 25.24000 258 ARG B O 1
ATOM 4606 N N . ALA B 1 259 ? 17.83500 17.64900 -31.39400 1.000 26.72000 259 ALA B N 1
ATOM 4607 C CA . ALA B 1 259 ? 17.10600 16.40900 -31.65400 1.000 25.46000 259 ALA B CA 1
ATOM 4608 C C . ALA B 1 259 ? 18.03000 15.19800 -31.62200 1.000 24.89000 259 ALA B C 1
ATOM 4609 O O . ALA B 1 259 ? 17.64700 14.13200 -31.12600 1.000 28.82000 259 ALA B O 1
ATOM 4611 N N . ALA B 1 260 ? 19.23500 15.33200 -32.17600 1.000 25.16000 260 ALA B N 1
ATOM 4612 C CA . ALA B 1 260 ? 20.17700 14.21400 -32.18200 1.000 23.42000 260 ALA B CA 1
ATOM 4613 C C . ALA B 1 260 ? 20.68000 13.91500 -30.77400 1.000 24.45000 260 ALA B C 1
ATOM 4614 O O . ALA B 1 260 ? 20.79000 12.75200 -30.38800 1.000 25.09000 260 ALA B O 1
ATOM 4616 N N . PHE B 1 261 ? 20.96500 14.95300 -29.98300 1.000 24.49000 261 PHE B N 1
ATOM 4617 C CA . PHE B 1 261 ? 21.41300 14.72500 -28.61100 1.000 22.07000 261 PHE B CA 1
ATOM 4618 C C . PHE B 1 261 ? 20.31600 14.08300 -27.77100 1.000 26.92000 261 PHE B C 1
ATOM 4619 O O . PHE B 1 261 ? 20.59800 13.23700 -26.91400 1.000 23.89000 261 PHE B O 1
ATOM 4627 N N . ALA B 1 262 ? 19.05700 14.49000 -27.98200 1.000 26.43000 262 ALA B N 1
ATOM 4628 C CA . ALA B 1 262 ? 17.96800 13.96700 -27.16900 1.000 27.03000 262 ALA B CA 1
ATOM 4629 C C . ALA B 1 262 ? 17.77700 12.47100 -27.35500 1.000 28.86000 262 ALA B C 1
ATOM 4630 O O . ALA B 1 262 ? 17.20000 11.82000 -26.47500 1.000 28.57000 262 ALA B O 1
ATOM 4632 N N . LYS B 1 263 ? 18.24600 11.91600 -28.47300 1.000 29.03000 263 LYS B N 1
ATOM 4633 C CA . LYS B 1 263 ? 18.12200 10.50000 -28.79200 1.000 31.22000 263 LYS B CA 1
ATOM 4634 C C . LYS B 1 263 ? 19.41600 9.73100 -28.55300 1.000 30.12000 263 LYS B C 1
ATOM 4635 O O . LYS B 1 263 ? 19.44500 8.51700 -28.77400 1.000 30.79000 263 LYS B O 1
ATOM 4641 N N . ALA B 1 264 ? 20.47900 10.39900 -28.10900 1.000 27.94000 264 ALA B N 1
ATOM 4642 C CA . ALA B 1 264 ? 21.78200 9.75000 -28.19300 1.000 26.58000 264 ALA B CA 1
ATOM 4643 C C . ALA B 1 264 ? 22.08900 8.96300 -26.92700 1.000 25.45000 264 ALA B C 1
ATOM 4644 O O . ALA B 1 264 ? 21.89000 9.46400 -25.81800 1.000 25.06000 264 ALA B O 1
ATOM 4646 N N . PRO B 1 265 ? 22.58100 7.73900 -27.09100 1.000 27.58000 265 PRO B N 1
ATOM 4647 C CA . PRO B 1 265 ? 22.95300 6.93500 -25.92100 1.000 26.73000 265 PRO B CA 1
ATOM 4648 C C . PRO B 1 265 ? 24.07600 7.60500 -25.14500 1.000 27.74000 265 PRO B C 1
ATOM 4649 O O . PRO B 1 265 ? 24.99500 8.19200 -25.72600 1.000 25.55000 265 PRO B O 1
ATOM 4653 N N . GLY B 1 266 ? 23.98500 7.53500 -23.82200 1.000 27.91000 266 GLY B N 1
ATOM 4654 C CA . GLY B 1 266 ? 25.01300 8.10200 -22.97400 1.000 27.15000 266 GLY B CA 1
ATOM 4655 C C . GLY B 1 266 ? 24.93400 9.59700 -22.77000 1.000 27.82000 266 GLY B C 1
ATOM 4656 O O . GLY B 1 266 ? 25.72400 10.13600 -21.97700 1.000 22.17000 266 GLY B O 1
ATOM 4657 N N . VAL B 1 267 ? 23.98600 10.27800 -23.42400 1.000 21.70000 267 VAL B N 1
ATOM 4658 C CA . VAL B 1 267 ? 23.85400 11.73000 -23.38600 1.000 20.28000 267 VAL B CA 1
ATOM 4659 C C . VAL B 1 267 ? 22.59300 12.10200 -22.61600 1.000 25.04000 267 VAL B C 1
ATOM 4660 O O . VAL B 1 267 ? 21.55000 11.45200 -22.76200 1.000 22.62000 267 VAL B O 1
ATOM 4664 N N . LEU B 1 268 ? 22.68300 13.15500 -21.80700 1.000 22.44000 268 LEU B N 1
ATOM 4665 C CA . LEU B 1 268 ? 21.50800 13.78600 -21.20900 1.000 24.44000 268 LEU B CA 1
ATOM 4666 C C . LEU B 1 268 ? 21.43200 15.22500 -21.68800 1.000 24.26000 268 LEU B C 1
ATOM 4667 O O . LEU B 1 268 ? 22.33300 16.02300 -21.40900 1.000 21.28000 268 LEU B O 1
ATOM 4672 N N . LEU B 1 269 ? 20.35400 15.56400 -22.39600 1.000 22.03000 269 LEU B N 1
ATOM 4673 C CA . LEU B 1 269 ? 20.16400 16.94100 -22.84500 1.000 23.95000 269 LEU B CA 1
ATOM 4674 C C . LEU B 1 269 ? 19.72300 17.81500 -21.67100 1.000 25.94000 269 LEU B C 1
ATOM 4675 O O . LEU B 1 269 ? 18.71900 17.52800 -21.01700 1.000 25.43000 269 LEU B O 1
ATOM 4680 N N . CYS B 1 270 ? 20.50200 18.85800 -21.37900 1.000 22.60000 270 CYS B N 1
ATOM 4681 C CA . CYS B 1 270 ? 20.10300 19.82700 -20.36200 1.000 22.49000 270 CYS B CA 1
ATOM 4682 C C . CYS B 1 270 ? 20.42300 21.20600 -20.93200 1.000 26.67000 270 CYS B C 1
ATOM 4683 O O . CYS B 1 270 ? 21.52700 21.73000 -20.73700 1.000 25.25000 270 CYS B O 1
ATOM 4686 N N . ASP B 1 271 ? 19.37500 21.77800 -21.52900 1.000 25.97000 271 ASP B N 1
ATOM 4687 C CA . ASP B 1 271 ? 19.52800 22.98500 -22.33100 1.000 24.77000 271 ASP B CA 1
ATOM 4688 C C . ASP B 1 271 ? 18.22400 23.77000 -22.41500 1.000 26.39000 271 ASP B C 1
ATOM 4689 O O . ASP B 1 271 ? 17.48200 23.64800 -23.39600 1.000 26.98000 271 ASP B O 1
ATOM 4694 N N . GLU B 1 272 ? 17.94300 24.57600 -21.39800 1.000 25.45000 272 GLU B N 1
ATOM 4695 C CA . GLU B 1 272 ? 16.76500 25.44800 -21.37700 1.000 26.34000 272 GLU B CA 1
ATOM 4696 C C . GLU B 1 272 ? 17.21600 26.80600 -20.88200 1.000 25.97000 272 GLU B C 1
ATOM 4697 O O . GLU B 1 272 ? 17.12500 27.11200 -19.68300 1.000 25.82000 272 GLU B O 1
ATOM 4703 N N . PRO B 1 273 ? 17.74000 27.64500 -21.77900 1.000 24.12000 273 PRO B N 1
ATOM 4704 C CA . PRO B 1 273 ? 18.30700 28.92200 -21.33100 1.000 26.01000 273 PRO B CA 1
ATOM 4705 C C . PRO B 1 273 ? 17.34500 29.72900 -20.48100 1.000 28.70000 273 PRO B C 1
ATOM 4706 O O . PRO B 1 273 ? 17.75900 30.29800 -19.45600 1.000 27.08000 273 PRO B O 1
ATOM 4710 N N . SER B 1 274 ? 16.05600 29.73100 -20.84200 1.000 29.74000 274 SER B N 1
ATOM 4711 C CA . SER B 1 274 ? 15.07300 30.53500 -20.12400 1.000 32.34000 274 SER B CA 1
ATOM 4712 C C . SER B 1 274 ? 14.87600 30.08300 -18.68100 1.000 32.53000 274 SER B C 1
ATOM 4713 O O . SER B 1 274 ? 14.38200 30.87000 -17.86400 1.000 31.80000 274 SER B O 1
ATOM 4716 N N . GLU B 1 275 ? 15.26100 28.85000 -18.33800 1.000 29.12000 275 GLU B N 1
ATOM 4717 C CA . GLU B 1 275 ? 15.19600 28.38700 -16.95600 1.000 28.77000 275 GLU B CA 1
ATOM 4718 C C . GLU B 1 275 ? 16.57800 28.15400 -16.35100 1.000 30.24000 275 GLU B C 1
ATOM 4719 O O . GLU B 1 275 ? 16.68900 27.48200 -15.31400 1.000 28.15000 275 GLU B O 1
ATOM 4725 N N . LYS B 1 276 ? 17.61200 28.71700 -16.98000 1.000 26.12000 276 LYS B N 1
ATOM 4726 C CA . LYS B 1 276 ? 19.02000 28.58700 -16.52900 1.000 28.29000 276 LYS B CA 1
ATOM 4727 C C . LYS B 1 276 ? 19.34700 27.10600 -16.38400 1.000 27.74000 276 LYS B C 1
ATOM 4728 O O . LYS B 1 276 ? 19.97300 26.73000 -15.43200 1.000 27.12000 276 LYS B O 1
ATOM 4734 N N . GLN B 1 277 ? 18.90000 26.30600 -17.33400 1.000 23.14000 277 GLN B N 1
ATOM 4735 C CA . GLN B 1 277 ? 19.22900 24.87300 -17.27000 1.000 23.06000 277 GLN B CA 1
ATOM 4736 C C . GLN B 1 277 ? 20.36800 24.63200 -18.25600 1.000 25.82000 277 GLN B C 1
ATOM 4737 O O . GLN B 1 277 ? 20.17600 24.85300 -19.42600 1.000 25.66000 277 GLN B O 1
ATOM 4743 N N . TYR B 1 278 ? 21.52700 24.28700 -17.73300 1.000 23.66000 278 TYR B N 1
ATOM 4744 C CA . TYR B 1 278 ? 22.71900 23.95600 -18.54100 1.000 22.42000 278 TYR B CA 1
ATOM 4745 C C . TYR B 1 278 ? 23.60100 23.02300 -17.72100 1.000 23.46000 278 TYR B C 1
ATOM 4746 O O . TYR B 1 278 ? 23.46300 22.98800 -16.52500 1.000 22.96000 278 TYR B O 1
ATOM 4755 N N . PRO B 1 279 ? 24.49700 22.25000 -18.35600 1.000 21.27000 279 PRO B N 1
ATOM 4756 C CA . PRO B 1 279 ? 25.37500 21.37600 -17.62400 1.000 22.56000 279 PRO B CA 1
ATOM 4757 C C . PRO B 1 279 ? 26.31400 22.16100 -16.70600 1.000 20.11000 279 PRO B C 1
ATOM 4758 O O . PRO B 1 279 ? 26.83500 23.13300 -17.11600 1.000 20.50000 279 PRO B O 1
ATOM 4762 N N . MET B 1 280 ? 26.44100 21.68500 -15.47800 1.000 19.88000 280 MET B N 1
ATOM 4763 C CA . MET B 1 280 ? 27.40100 22.20600 -14.50900 1.000 21.27000 280 MET B CA 1
ATOM 4764 C C . MET B 1 280 ? 28.07400 21.05100 -13.78100 1.000 23.76000 280 MET B C 1
ATOM 4765 O O . MET B 1 280 ? 27.40400 20.07800 -13.39300 1.000 22.14000 280 MET B O 1
ATOM 4770 N N . PRO B 1 281 ? 29.38900 21.13200 -13.56800 1.000 21.65000 281 PRO B N 1
ATOM 4771 C CA . PRO B 1 281 ? 30.08400 19.98800 -12.96400 1.000 22.71000 281 PRO B CA 1
ATOM 4772 C C . PRO B 1 281 ? 29.57300 19.63700 -11.57800 1.000 23.81000 281 PRO B C 1
ATOM 4773 O O . PRO B 1 281 ? 29.54400 18.45300 -11.22100 1.000 23.59000 281 PRO B O 1
ATOM 4777 N N . LEU B 1 282 ? 29.15400 20.62200 -10.78000 1.000 24.83000 282 LEU B N 1
ATOM 4778 C CA . LEU B 1 282 ? 28.68400 20.29000 -9.43700 1.000 29.01000 282 LEU B CA 1
ATOM 4779 C C . LEU B 1 282 ? 27.49500 19.33500 -9.49900 1.000 29.72000 282 LEU B C 1
ATOM 4780 O O . LEU B 1 282 ? 27.37600 18.42400 -8.67300 1.000 31.48000 282 LEU B O 1
ATOM 4785 N N . PHE B 1 283 ? 26.62800 19.50400 -10.48900 1.000 29.55000 283 PHE B N 1
ATOM 4786 C CA . PHE B 1 283 ? 25.43400 18.68100 -10.61300 1.000 29.77000 283 PHE B CA 1
ATOM 4787 C C . PHE B 1 283 ? 25.63300 17.46200 -11.51300 1.000 32.80000 283 PHE B C 1
ATOM 4788 O O . PHE B 1 283 ? 24.77200 16.57200 -11.52800 1.000 31.09000 283 PHE B O 1
ATOM 4796 N N . GLY B 1 284 ? 26.74500 17.38700 -12.24900 1.000 27.69000 284 GLY B N 1
ATOM 4797 C CA . GLY B 1 284 ? 27.08200 16.20000 -13.01200 1.000 25.11000 284 GLY B CA 1
ATOM 4798 C C . GLY B 1 284 ? 27.92100 15.20200 -12.25300 1.000 28.73000 284 GLY B C 1
ATOM 4799 O O . GLY B 1 284 ? 28.16900 14.09600 -12.74300 1.000 27.29000 284 GLY B O 1
ATOM 4800 N N . THR B 1 285 ? 28.35200 15.58200 -11.05400 1.000 27.23000 285 THR B N 1
ATOM 4801 C CA . THR B 1 285 ? 29.16100 14.71600 -10.21200 1.000 28.72000 285 THR B CA 1
ATOM 4802 C C . THR B 1 285 ? 28.35200 13.51100 -9.76700 1.000 29.26000 285 THR B C 1
ATOM 4803 O O . THR B 1 285 ? 27.17500 13.63200 -9.41600 1.000 30.58000 285 THR B O 1
ATOM 4807 N N . GLU B 1 286 ? 28.99200 12.34100 -9.80400 1.000 28.00000 286 GLU B N 1
ATOM 4808 C CA . GLU B 1 286 ? 28.36100 11.09300 -9.37800 1.000 28.89000 286 GLU B CA 1
ATOM 4809 C C . GLU B 1 286 ? 27.06600 10.83700 -10.15200 1.000 35.14000 286 GLU B C 1
ATOM 4810 O O . GLU B 1 286 ? 26.06500 10.37400 -9.60100 1.000 33.88000 286 GLU B O 1
ATOM 4816 N N . GLN B 1 287 ? 27.09500 11.15900 -11.44700 1.000 30.65000 287 GLN B N 1
ATOM 4817 C CA . GLN B 1 287 ? 26.03800 10.84100 -12.39500 1.000 30.58000 287 GLN B CA 1
ATOM 4818 C C . GLN B 1 287 ? 26.66800 10.19700 -13.62400 1.000 31.78000 287 GLN B C 1
ATOM 4819 O O . GLN B 1 287 ? 27.82900 10.46600 -13.95300 1.000 27.34000 287 GLN B O 1
ATOM 4825 N N . ASP B 1 288 ? 25.89200 9.34500 -14.30200 1.000 26.66000 288 ASP B N 1
ATOM 4826 C CA . ASP B 1 288 ? 26.35100 8.53700 -15.43900 1.000 27.52000 288 ASP B CA 1
ATOM 4827 C C . ASP B 1 288 ? 26.43300 9.26700 -16.79000 1.000 28.01000 288 ASP B C 1
ATOM 4828 O O . ASP B 1 288 ? 27.38800 9.03000 -17.54000 1.000 23.81000 288 ASP B O 1
ATOM 4833 N N . PRO B 1 289 ? 25.47200 10.10900 -17.18000 1.000 27.50000 289 PRO B N 1
ATOM 4834 C CA . PRO B 1 289 ? 25.48700 10.63500 -18.55200 1.000 24.93000 289 PRO B CA 1
ATOM 4835 C C . PRO B 1 289 ? 26.54100 11.70800 -18.79500 1.000 23.90000 289 PRO B C 1
ATOM 4836 O O . PRO B 1 289 ? 27.11200 12.30300 -17.87700 1.000 26.12000 289 PRO B O 1
ATOM 4840 N N . VAL B 1 290 ? 26.80100 11.93100 -20.08100 1.000 24.28000 290 VAL B N 1
ATOM 4841 C CA . VAL B 1 290 ? 27.47300 13.13800 -20.54400 1.000 22.25000 290 VAL B CA 1
ATOM 4842 C C . VAL B 1 290 ? 26.37900 14.17200 -20.77100 1.000 22.05000 290 VAL B C 1
ATOM 4843 O O . VAL B 1 290 ? 25.52500 13.98800 -21.64100 1.000 24.27000 290 VAL B O 1
ATOM 4847 N N . ILE B 1 291 ? 26.39900 15.24100 -19.97900 1.000 20.17000 291 ILE B N 1
ATOM 4848 C CA . ILE B 1 291 ? 25.33600 16.24100 -19.95400 1.000 19.64000 291 ILE B CA 1
ATOM 4849 C C . ILE B 1 291 ? 25.68800 17.36000 -20.92800 1.000 19.92000 291 ILE B C 1
ATOM 4850 O O . ILE B 1 291 ? 26.78300 17.92900 -20.85500 1.000 21.62000 291 ILE B O 1
ATOM 4855 N N . VAL B 1 292 ? 24.76300 17.68600 -21.83500 1.000 20.87000 292 VAL B N 1
ATOM 4856 C CA . VAL B 1 292 ? 25.05400 18.53700 -22.98600 1.000 19.99000 292 VAL B CA 1
ATOM 4857 C C . VAL B 1 292 ? 24.07700 19.70900 -23.01700 1.000 23.18000 292 VAL B C 1
ATOM 4858 O O . VAL B 1 292 ? 22.86300 19.51400 -22.85800 1.000 22.39000 292 VAL B O 1
ATOM 4862 N N . GLY B 1 293 ? 24.59900 20.91600 -23.22900 1.000 20.99000 293 GLY B N 1
ATOM 4863 C CA . GLY B 1 293 ? 23.75400 22.09100 -23.36700 1.000 18.33000 293 GLY B CA 1
ATOM 4864 C C . GLY B 1 293 ? 24.47400 23.28800 -23.95900 1.000 19.13000 293 GLY B C 1
ATOM 4865 O O . GLY B 1 293 ? 25.52600 23.16000 -24.58500 1.000 19.77000 293 GLY B O 1
ATOM 4866 N N . ARG B 1 294 ? 23.88200 24.47100 -23.76800 1.000 20.69000 294 ARG B N 1
ATOM 4867 C CA . ARG B 1 294 ? 24.39800 25.73600 -24.34700 1.000 19.37000 294 ARG B CA 1
ATOM 4868 C C . ARG B 1 294 ? 24.57500 25.54300 -25.85400 1.000 18.92000 294 ARG B C 1
ATOM 4869 O O . ARG B 1 294 ? 25.48000 26.09700 -26.40400 1.000 21.64000 294 ARG B O 1
ATOM 4877 N N . ILE B 1 295 ? 23.69700 24.76700 -26.46800 1.000 20.83000 295 ILE B N 1
ATOM 4878 C CA . ILE B 1 295 ? 23.78800 24.48500 -27.92500 1.000 19.71000 295 ILE B CA 1
ATOM 4879 C C . ILE B 1 295 ? 23.40800 25.72300 -28.72200 1.000 22.41000 295 ILE B C 1
ATOM 4880 O O . ILE B 1 295 ? 22.35000 26.23500 -28.51400 1.000 23.02000 295 ILE B O 1
ATOM 4885 N N . ARG B 1 296 ? 24.27200 26.12400 -29.62800 1.000 22.90000 296 ARG B N 1
ATOM 4886 C CA . ARG B 1 296 ? 23.95500 27.30200 -30.45500 1.000 24.20000 296 ARG B CA 1
ATOM 4887 C C . ARG B 1 296 ? 24.75400 27.27300 -31.74900 1.000 21.82000 296 ARG B C 1
ATOM 4888 O O . ARG B 1 296 ? 25.66400 26.50000 -31.88200 1.000 21.84000 296 ARG B O 1
ATOM 4896 N N . GLN B 1 297 ? 24.34500 28.13000 -32.66600 1.000 21.27000 297 GLN B N 1
ATOM 4897 C CA . GLN B 1 297 ? 25.04900 28.23900 -33.94600 1.000 22.52000 297 GLN B CA 1
ATOM 4898 C C . GLN B 1 297 ? 26.36000 28.97400 -33.67900 1.000 22.31000 297 GLN B C 1
ATOM 4899 O O . GLN B 1 297 ? 26.40500 29.79700 -32.80800 1.000 22.15000 297 GLN B O 1
ATOM 4905 N N . ASP B 1 298 ? 27.37200 28.63500 -34.45000 1.000 21.70000 298 ASP B N 1
ATOM 4906 C CA . ASP B 1 298 ? 28.67600 29.28100 -34.36000 1.000 22.74000 298 ASP B CA 1
ATOM 4907 C C . ASP B 1 298 ? 28.66200 30.60000 -35.12900 1.000 23.89000 298 ASP B C 1
ATOM 4908 O O . ASP B 1 298 ? 28.65500 30.60500 -36.36600 1.000 23.56000 298 ASP B O 1
ATOM 4913 N N . LEU B 1 299 ? 28.69400 31.72700 -34.40300 1.000 22.73000 299 LEU B N 1
ATOM 4914 C CA . LEU B 1 299 ? 28.69600 33.03000 -35.06200 1.000 22.34000 299 LEU B CA 1
ATOM 4915 C C . LEU B 1 299 ? 29.90700 33.21100 -35.97600 1.000 23.69000 299 LEU B C 1
ATOM 4916 O O . LEU B 1 299 ? 29.86000 34.02600 -36.90100 1.000 23.16000 299 LEU B O 1
ATOM 4921 N N . ALA B 1 300 ? 30.98900 32.46800 -35.74400 1.000 23.26000 300 ALA B N 1
ATOM 4922 C CA . ALA B 1 300 ? 32.19800 32.62800 -36.53600 1.000 24.49000 300 ALA B CA 1
ATOM 4923 C C . ALA B 1 300 ? 32.23800 31.71200 -37.75600 1.000 28.22000 300 ALA B C 1
ATOM 4924 O O . ALA B 1 300 ? 33.12100 31.87600 -38.60400 1.000 29.06000 300 ALA B O 1
ATOM 4926 N N . ASN B 1 301 ? 31.30400 30.76400 -37.87500 1.000 23.16000 301 ASN B N 1
ATOM 4927 C CA . ASN B 1 301 ? 31.39400 29.79400 -38.95700 1.000 23.84000 301 ASN B CA 1
ATOM 4928 C C . ASN B 1 301 ? 30.01300 29.25900 -39.31400 1.000 25.41000 301 ASN B C 1
ATOM 4929 O O . ASN B 1 301 ? 29.32500 28.67300 -38.46400 1.000 22.53000 301 ASN B O 1
ATOM 4934 N N . PRO B 1 302 ? 29.57300 29.45600 -40.55700 1.000 25.65000 302 PRO B N 1
ATOM 4935 C CA . PRO B 1 302 ? 28.25600 28.93900 -40.95800 1.000 26.05000 302 PRO B CA 1
ATOM 4936 C C . PRO B 1 302 ? 28.14900 27.42400 -40.85600 1.000 26.83000 302 PRO B C 1
ATOM 4937 O O . PRO B 1 302 ? 27.03400 26.89000 -40.77500 1.000 26.03000 302 PRO B O 1
ATOM 4941 N N . ASN B 1 303 ? 29.26800 26.70400 -40.86100 1.000 25.52000 303 ASN B N 1
ATOM 4942 C CA . ASN B 1 303 ? 29.23000 25.26100 -40.69400 1.000 24.06000 303 ASN B CA 1
ATOM 4943 C C . ASN B 1 303 ? 29.56700 24.84200 -39.27000 1.000 23.76000 303 ASN B C 1
ATOM 4944 O O . ASN B 1 303 ? 29.90100 23.67500 -39.03800 1.000 21.34000 303 ASN B O 1
ATOM 4949 N N . GLY B 1 304 ? 29.46300 25.76600 -38.31100 1.000 23.25000 304 GLY B N 1
ATOM 4950 C CA . GLY B 1 304 ? 29.88200 25.52100 -36.94200 1.000 23.83000 304 GLY B CA 1
ATOM 4951 C C . GLY B 1 304 ? 28.71100 25.32100 -36.00000 1.000 23.42000 304 GLY B C 1
ATOM 4952 O O . GLY B 1 304 ? 27.64200 25.91200 -36.17600 1.000 21.86000 304 GLY B O 1
ATOM 4953 N N . LEU B 1 305 ? 28.93700 24.49200 -34.98600 1.000 21.56000 305 LEU B N 1
ATOM 4954 C CA . LEU B 1 305 ? 28.03400 24.29600 -33.86300 1.000 21.65000 305 LEU B CA 1
ATOM 4955 C C . LEU B 1 305 ? 28.84700 24.44500 -32.58000 1.000 21.15000 305 LEU B C 1
ATOM 4956 O O . LEU B 1 305 ? 30.02600 24.06100 -32.54300 1.000 22.11000 305 LEU B O 1
ATOM 4961 N N . VAL B 1 306 ? 28.24400 25.06000 -31.55600 1.000 21.07000 306 VAL B N 1
ATOM 4962 C CA . VAL B 1 306 ? 28.89400 25.32200 -30.26800 1.000 22.87000 306 VAL B CA 1
ATOM 4963 C C . VAL B 1 306 ? 28.05800 24.67200 -29.17500 1.000 23.36000 306 VAL B C 1
ATOM 4964 O O . VAL B 1 306 ? 26.82600 24.76600 -29.19300 1.000 22.01000 306 VAL B O 1
ATOM 4968 N N . PHE B 1 307 ? 28.71500 24.03500 -28.21100 1.000 21.14000 307 PHE B N 1
ATOM 4969 C CA . PHE B 1 307 ? 27.96900 23.55100 -27.05600 1.000 19.41000 307 PHE B CA 1
ATOM 4970 C C . PHE B 1 307 ? 28.91500 23.38200 -25.87000 1.000 20.35000 307 PHE B C 1
ATOM 4971 O O . PHE B 1 307 ? 30.12300 23.62300 -25.95900 1.000 24.16000 307 PHE B O 1
ATOM 4979 N N . TRP B 1 308 ? 28.33600 22.98900 -24.74700 1.000 19.23000 308 TRP B N 1
ATOM 4980 C CA . TRP B 1 308 ? 29.03500 22.82400 -23.47900 1.000 18.22000 308 TRP B CA 1
ATOM 4981 C C . TRP B 1 308 ? 28.61900 21.48100 -22.90400 1.000 20.84000 308 TRP B C 1
ATOM 4982 O O . TRP B 1 308 ? 27.43300 21.12300 -22.96300 1.000 20.98000 308 TRP B O 1
ATOM 4993 N N . CYS B 1 309 ? 29.57600 20.71100 -22.38300 1.000 19.68000 309 CYS B N 1
ATOM 4994 C CA . CYS B 1 309 ? 29.12400 19.46700 -21.76900 1.000 19.97000 309 CYS B CA 1
ATOM 4995 C C . CYS B 1 309 ? 29.97300 19.13300 -20.54800 1.000 21.76000 309 CYS B C 1
ATOM 4996 O O . CYS B 1 309 ? 31.08800 19.64100 -20.37400 1.000 22.13000 309 CYS B O 1
ATOM 4999 N N . VAL B 1 310 ? 29.43500 18.21200 -19.74800 1.000 20.83000 310 VAL B N 1
ATOM 5000 C CA . VAL B 1 310 ? 29.96100 17.86000 -18.43200 1.000 21.90000 310 VAL B CA 1
ATOM 5001 C C . VAL B 1 310 ? 29.91400 16.34500 -18.28300 1.000 21.35000 310 VAL B C 1
ATOM 5002 O O . VAL B 1 310 ? 28.95000 15.69800 -18.70400 1.000 22.35000 310 VAL B O 1
ATOM 5006 N N . SER B 1 311 ? 30.96000 15.76700 -17.69300 1.000 21.35000 311 SER B N 1
ATOM 5007 C CA . SER B 1 311 ? 30.95600 14.34700 -17.36800 1.000 20.42000 311 SER B CA 1
ATOM 5008 C C . SER B 1 311 ? 31.68300 14.10400 -16.05400 1.000 24.46000 311 SER B C 1
ATOM 5009 O O . SER B 1 311 ? 32.59100 14.85200 -15.68100 1.000 23.36000 311 SER B O 1
ATOM 5012 N N . ASP B 1 312 ? 31.28800 13.05000 -15.34400 1.000 19.80000 312 ASP B N 1
ATOM 5013 C CA . ASP B 1 312 ? 32.00400 12.65400 -14.14000 1.000 24.13000 312 ASP B CA 1
ATOM 5014 C C . ASP B 1 312 ? 33.24800 11.86100 -14.53100 1.000 22.98000 312 ASP B C 1
ATOM 5015 O O . ASP B 1 312 ? 33.15800 10.89000 -15.29000 1.000 24.07000 312 ASP B O 1
ATOM 5020 N N . GLN B 1 313 ? 34.41500 12.28800 -14.03400 1.000 23.14000 313 GLN B N 1
ATOM 5021 C CA . GLN B 1 313 ? 35.65900 11.68100 -14.49400 1.000 24.34000 313 GLN B CA 1
ATOM 5022 C C . GLN B 1 313 ? 35.82900 10.25500 -13.98100 1.000 27.63000 313 GLN B C 1
ATOM 5023 O O . GLN B 1 313 ? 36.44400 9.42500 -14.65400 1.000 26.55000 313 GLN B O 1
ATOM 5029 N N . ILE B 1 314 ? 35.30300 9.96200 -12.79600 1.000 24.29000 314 ILE B N 1
ATOM 5030 C CA . ILE B 1 314 ? 35.49100 8.65300 -12.17800 1.000 23.54000 314 ILE B CA 1
ATOM 5031 C C . ILE B 1 314 ? 34.49700 7.63500 -12.74200 1.000 25.66000 314 ILE B C 1
ATOM 5032 O O . ILE B 1 314 ? 34.79300 6.43200 -12.81400 1.000 23.93000 314 ILE B O 1
ATOM 5037 N N . ARG B 1 315 ? 33.32800 8.09400 -13.17300 1.000 22.14000 315 ARG B N 1
ATOM 5038 C CA . ARG B 1 315 ? 32.27800 7.20700 -13.72400 1.000 25.27000 315 ARG B CA 1
ATOM 5039 C C . ARG B 1 315 ? 32.44300 7.05700 -15.24300 1.000 23.01000 315 ARG B C 1
ATOM 5040 O O . ARG B 1 315 ? 33.25200 6.29100 -15.66500 1.000 22.45000 315 ARG B O 1
ATOM 5048 N N . LYS B 1 316 ? 31.75300 7.86800 -16.04200 1.000 21.35000 316 LYS B N 1
ATOM 5049 C CA . LYS B 1 316 ? 31.85600 7.70600 -17.51600 1.000 21.06000 316 LYS B CA 1
ATOM 5050 C C . LYS B 1 316 ? 33.29700 7.92200 -17.98800 1.000 20.22000 316 LYS B C 1
ATOM 5051 O O . LYS B 1 316 ? 33.68200 7.28900 -18.92600 1.000 23.27000 316 LYS B O 1
ATOM 5057 N N . GLY B 1 317 ? 34.02400 8.77400 -17.29100 1.000 23.66000 317 GLY B N 1
ATOM 5058 C CA . GLY B 1 317 ? 35.41400 9.05700 -17.66400 1.000 23.23000 317 GLY B CA 1
ATOM 5059 C C . GLY B 1 317 ? 36.35200 7.91000 -17.33800 1.000 21.79000 317 GLY B C 1
ATOM 5060 O O . GLY B 1 317 ? 37.48200 8.00100 -17.72700 1.000 23.58000 317 GLY B O 1
ATOM 5061 N N . ALA B 1 318 ? 35.87400 6.85400 -16.68500 1.000 30.00000 318 ALA B N 1
ATOM 5062 C CA . ALA B 1 318 ? 36.80400 5.76900 -16.29800 1.000 30.00000 318 ALA B CA 1
ATOM 5063 C C . ALA B 1 318 ? 36.10800 4.42000 -16.07600 1.000 30.00000 318 ALA B C 1
ATOM 5064 O O . ALA B 1 318 ? 36.01300 3.66200 -16.98600 1.000 30.00000 318 ALA B O 1
ATOM 5066 N N . ALA B 1 319 ? 35.67700 4.16400 -14.85400 1.000 22.60000 319 ALA B N 1
ATOM 5067 C CA . ALA B 1 319 ? 35.08600 2.86600 -14.47400 1.000 24.54000 319 ALA B CA 1
ATOM 5068 C C . ALA B 1 319 ? 33.82500 2.54000 -15.27700 1.000 23.76000 319 ALA B C 1
ATOM 5069 O O . ALA B 1 319 ? 33.68100 1.41600 -15.68900 1.000 22.57000 319 ALA B O 1
ATOM 5071 N N . LEU B 1 320 ? 32.92800 3.50200 -15.44200 1.000 22.00000 320 LEU B N 1
ATOM 5072 C CA . LEU B 1 320 ? 31.67300 3.13300 -16.14100 1.000 22.36000 320 LEU B CA 1
ATOM 5073 C C . LEU B 1 320 ? 31.96000 2.75100 -17.58800 1.000 24.54000 320 LEU B C 1
ATOM 5074 O O . LEU B 1 320 ? 31.40200 1.80400 -18.03800 1.000 24.86000 320 LEU B O 1
ATOM 5079 N N . ASN B 1 321 ? 32.79200 3.52400 -18.27200 1.000 23.72000 321 ASN B N 1
ATOM 5080 C CA . ASN B 1 321 ? 33.08400 3.18200 -19.65400 1.000 21.85000 321 ASN B CA 1
ATOM 5081 C C . ASN B 1 321 ? 33.67300 1.78000 -19.75200 1.000 23.08000 321 ASN B C 1
ATOM 5082 O O . ASN B 1 321 ? 33.30100 1.00200 -20.63800 1.000 21.02000 321 ASN B O 1
ATOM 5087 N N . ALA B 1 322 ? 34.58100 1.43300 -18.83100 1.000 20.94000 322 ALA B N 1
ATOM 5088 C CA . ALA B 1 322 ? 35.20600 0.11300 -18.86500 1.000 23.98000 322 ALA B CA 1
ATOM 5089 C C . ALA B 1 322 ? 34.17800 -0.99000 -18.65200 1.000 24.27000 322 ALA B C 1
ATOM 5090 O O . ALA B 1 322 ? 34.15600 -1.98900 -19.38300 1.000 24.84000 322 ALA B O 1
ATOM 5092 N N . VAL B 1 323 ? 33.31300 -0.82600 -17.64900 1.000 21.76000 323 VAL B N 1
ATOM 5093 C CA . VAL B 1 323 ? 32.27300 -1.82500 -17.41400 1.000 25.57000 323 VAL B CA 1
ATOM 5094 C C . VAL B 1 323 ? 31.36200 -1.93700 -18.63500 1.000 25.75000 323 VAL B C 1
ATOM 5095 O O . VAL B 1 323 ? 30.94200 -3.03600 -19.02000 1.000 24.00000 323 VAL B O 1
ATOM 5099 N N . GLN B 1 324 ? 31.06900 -0.80600 -19.28200 1.000 25.96000 324 GLN B N 1
ATOM 5100 C CA . GLN B 1 324 ? 30.17900 -0.82000 -20.44100 1.000 25.28000 324 GLN B CA 1
ATOM 5101 C C . GLN B 1 324 ? 30.79100 -1.55200 -21.62600 1.000 24.63000 324 GLN B C 1
ATOM 5102 O O . GLN B 1 324 ? 30.06200 -2.14900 -22.42500 1.000 24.97000 324 GLN B O 1
ATOM 5108 N N . ILE B 1 325 ? 32.11400 -1.49700 -21.78000 1.000 21.45000 325 ILE B N 1
ATOM 5109 C CA . ILE B 1 325 ? 32.77200 -2.33900 -22.77600 1.000 24.60000 325 ILE B CA 1
ATOM 5110 C C . ILE B 1 325 ? 32.50900 -3.81300 -22.46600 1.000 25.92000 325 ILE B C 1
ATOM 5111 O O . ILE B 1 325 ? 32.12100 -4.59700 -23.34200 1.000 27.24000 325 ILE B O 1
ATOM 5116 N N . ALA B 1 326 ? 32.73700 -4.21300 -21.21300 1.000 23.95000 326 ALA B N 1
ATOM 5117 C CA . ALA B 1 326 ? 32.50600 -5.59700 -20.81300 1.000 26.20000 326 ALA B CA 1
ATOM 5118 C C . ALA B 1 326 ? 31.05400 -6.00200 -21.03400 1.000 29.07000 326 ALA B C 1
ATOM 5119 O O . ALA B 1 326 ? 30.77800 -7.10600 -21.52200 1.000 29.05000 326 ALA B O 1
ATOM 5121 N N . GLU B 1 327 ? 30.11100 -5.11900 -20.68700 1.000 26.75000 327 GLU B N 1
ATOM 5122 C CA . GLU B 1 327 ? 28.69700 -5.41300 -20.92100 1.000 27.38000 327 GLU B CA 1
ATOM 5123 C C . GLU B 1 327 ? 28.38600 -5.56200 -22.41000 1.000 27.53000 327 GLU B C 1
ATOM 5124 O O . GLU B 1 327 ? 27.61300 -6.44400 -22.80500 1.000 31.61000 327 GLU B O 1
ATOM 5130 N N . TYR B 1 328 ? 28.94200 -4.67900 -23.24400 1.000 27.55000 328 TYR B N 1
ATOM 5131 C CA . TYR B 1 328 ? 28.76000 -4.77900 -24.69200 1.000 26.26000 328 TYR B CA 1
ATOM 5132 C C . TYR B 1 328 ? 29.25900 -6.11900 -25.22300 1.000 30.04000 328 TYR B C 1
ATOM 5133 O O . TYR B 1 328 ? 28.62600 -6.72900 -26.09600 1.000 31.80000 328 TYR B O 1
ATOM 5142 N N . LEU B 1 329 ? 30.39600 -6.59100 -24.71600 1.000 28.91000 329 LEU B N 1
ATOM 5143 C CA . LEU B 1 329 ? 30.89600 -7.89100 -25.14800 1.000 29.03000 329 LEU B CA 1
ATOM 5144 C C . LEU B 1 329 ? 29.97700 -9.02000 -24.68500 1.000 33.29000 329 LEU B C 1
ATOM 5145 O O . LEU B 1 329 ? 29.69800 -9.94800 -25.45000 1.000 33.50000 329 LEU B O 1
ATOM 5150 N N . ILE B 1 330 ? 29.48200 -8.95100 -23.44500 1.000 32.28000 330 ILE B N 1
ATOM 5151 C CA . ILE B 1 330 ? 28.55000 -9.97200 -22.96000 1.000 33.39000 330 ILE B CA 1
ATOM 5152 C C . ILE B 1 330 ? 27.28900 -10.00200 -23.82300 1.000 35.67000 330 ILE B C 1
ATOM 5153 O O . ILE B 1 330 ? 26.80900 -11.07800 -24.21200 1.000 33.78000 330 ILE B O 1
ATOM 5158 N N . ALA B 1 331 ? 26.74500 -8.82600 -24.15100 1.000 32.45000 331 ALA B N 1
ATOM 5159 C CA . ALA B 1 331 ? 25.52300 -8.76000 -24.94900 1.000 35.70000 331 ALA B CA 1
ATOM 5160 C C . ALA B 1 331 ? 25.70400 -9.32800 -26.35600 1.000 33.38000 331 ALA B C 1
ATOM 5161 O O . ALA B 1 331 ? 24.72400 -9.79100 -26.95100 1.000 34.22000 331 ALA B O 1
ATOM 5163 N N . LYS B 1 332 ? 26.92200 -9.30700 -26.90200 1.000 35.99000 332 LYS B N 1
ATOM 5164 C CA . LYS B 1 332 ? 27.18900 -9.88400 -28.21500 1.000 37.55000 332 LYS B CA 1
ATOM 5165 C C . LYS B 1 332 ? 27.59800 -11.35300 -28.15000 1.000 36.47000 332 LYS B C 1
ATOM 5166 O O . LYS B 1 332 ? 28.09500 -11.88600 -29.14700 1.000 40.11000 332 LYS B O 1
ATOM 5172 N N . GLY B 1 333 ? 27.41100 -12.01300 -27.00800 1.000 35.39000 333 GLY B N 1
ATOM 5173 C CA . GLY B 1 333 ? 27.74200 -13.42000 -26.88000 1.000 38.38000 333 GLY B CA 1
ATOM 5174 C C . GLY B 1 333 ? 29.22000 -13.73000 -26.82600 1.000 42.24000 333 GLY B C 1
ATOM 5175 O O . GLY B 1 333 ? 29.61200 -14.87900 -27.04800 1.000 41.89000 333 GLY B O 1
ATOM 5176 N N . HIS B 1 334 ? 30.05100 -12.73300 -26.50300 1.000 38.33000 334 HIS B N 1
ATOM 5177 C CA . HIS B 1 334 ? 31.50000 -12.84900 -26.63900 1.000 37.53000 334 HIS B CA 1
ATOM 5178 C C . HIS B 1 334 ? 32.12200 -13.84300 -25.66400 1.000 40.38000 334 HIS B C 1
ATOM 5179 O O . HIS B 1 334 ? 33.26600 -14.26000 -25.87400 1.000 40.38000 334 HIS B O 1
ATOM 5186 N N . PHE B 1 335 ? 31.41200 -14.23000 -24.60800 1.000 41.74000 335 PHE B N 1
ATOM 5187 C CA . PHE B 1 335 ? 31.95800 -15.14200 -23.61200 1.000 49.26000 335 PHE B CA 1
ATOM 5188 C C . PHE B 1 335 ? 31.20800 -16.46900 -23.55800 1.000 56.52000 335 PHE B C 1
ATOM 5189 O O . PHE B 1 335 ? 31.39900 -17.23800 -22.61000 1.000 60.26000 335 PHE B O 1
#